Protein AF-A0A2V1NFH9-F1 (afdb_monomer_lite)

Radius of gyration: 31.91 Å; chains: 1; bounding box: 81×96×88 Å

Structure (mmCIF, N/CA/C/O backbone):
data_AF-A0A2V1NFH9-F1
#
_entry.id   AF-A0A2V1NFH9-F1
#
loop_
_atom_site.group_PDB
_atom_site.id
_atom_site.type_symbol
_atom_site.label_atom_id
_atom_site.label_alt_id
_atom_site.label_comp_id
_atom_site.label_asym_id
_atom_site.label_entity_id
_atom_site.label_seq_id
_atom_site.pdbx_PDB_ins_code
_atom_site.Cartn_x
_atom_site.Cartn_y
_atom_site.Cartn_z
_atom_site.occupancy
_atom_site.B_iso_or_equiv
_atom_site.auth_seq_id
_atom_site.auth_comp_id
_atom_site.auth_asym_id
_atom_site.auth_atom_id
_atom_site.pdbx_PDB_model_num
ATOM 1 N N . MET A 1 1 ? -25.692 -6.559 -8.512 1.00 63.97 1 MET A N 1
ATOM 2 C CA . MET A 1 1 ? -25.361 -8.010 -8.407 1.00 63.97 1 MET A CA 1
ATOM 3 C C . MET A 1 1 ? -24.075 -8.067 -7.608 1.00 63.97 1 MET A C 1
ATOM 5 O O . MET A 1 1 ? -23.130 -7.433 -8.046 1.00 63.97 1 MET A O 1
ATOM 9 N N . ASN A 1 2 ? -24.026 -8.742 -6.454 1.00 72.62 2 ASN A N 1
ATOM 10 C CA . ASN A 1 2 ? -22.797 -8.751 -5.651 1.00 72.62 2 ASN A CA 1
ATOM 11 C C . ASN A 1 2 ? -21.710 -9.540 -6.386 1.00 72.62 2 ASN A C 1
ATOM 13 O O . ASN A 1 2 ? -21.794 -10.763 -6.493 1.00 72.62 2 ASN A O 1
ATOM 17 N N . THR A 1 3 ? -20.708 -8.837 -6.900 1.00 89.12 3 THR A N 1
ATOM 18 C CA . THR A 1 3 ? -19.494 -9.436 -7.444 1.00 89.12 3 THR A CA 1
ATOM 19 C C . THR A 1 3 ? -18.661 -9.997 -6.293 1.00 89.12 3 THR A C 1
ATOM 21 O O . THR A 1 3 ? -18.442 -9.349 -5.269 1.00 89.12 3 THR A O 1
ATOM 24 N N . THR A 1 4 ? -18.226 -11.248 -6.414 1.00 95.88 4 THR A N 1
ATOM 25 C CA . THR A 1 4 ? -17.249 -11.830 -5.486 1.00 95.88 4 THR A CA 1
ATOM 26 C C . THR A 1 4 ? -15.865 -11.295 -5.844 1.00 95.88 4 THR A C 1
ATOM 28 O O . THR A 1 4 ? -15.541 -11.166 -7.024 1.00 95.88 4 THR A O 1
ATOM 31 N N . CYS A 1 5 ? -15.051 -10.974 -4.839 1.00 97.31 5 CYS A N 1
ATOM 32 C CA . CYS A 1 5 ? -13.657 -10.605 -5.055 1.00 97.31 5 CYS A CA 1
ATOM 33 C C . CYS A 1 5 ? -12.912 -11.745 -5.772 1.00 97.31 5 CYS A C 1
ATOM 35 O O . CYS A 1 5 ? -13.063 -12.912 -5.417 1.00 97.31 5 CYS A O 1
ATOM 37 N N . THR A 1 6 ? -12.092 -11.424 -6.773 1.00 97.31 6 THR A N 1
ATOM 38 C CA . THR A 1 6 ? -11.316 -12.425 -7.527 1.00 97.31 6 THR A CA 1
ATOM 39 C C . THR A 1 6 ? -10.089 -12.926 -6.767 1.00 97.31 6 THR A C 1
ATOM 41 O O . THR A 1 6 ? -9.509 -13.941 -7.141 1.00 97.31 6 THR A O 1
ATOM 44 N N . ILE A 1 7 ? -9.700 -12.231 -5.694 1.00 97.50 7 ILE A N 1
ATOM 45 C CA . ILE A 1 7 ? -8.520 -12.535 -4.871 1.00 97.50 7 ILE A CA 1
ATOM 46 C C . ILE A 1 7 ? -8.887 -13.383 -3.645 1.00 97.50 7 ILE A C 1
ATOM 48 O O . ILE A 1 7 ? -8.103 -14.217 -3.201 1.00 97.50 7 ILE A O 1
ATOM 52 N N . CYS A 1 8 ? -10.068 -13.167 -3.059 1.00 96.31 8 CYS A N 1
ATOM 53 C CA . CYS A 1 8 ? -10.492 -13.830 -1.825 1.00 96.31 8 CYS A CA 1
ATOM 54 C C . CYS A 1 8 ? -12.017 -14.051 -1.810 1.00 96.31 8 CYS A C 1
ATOM 56 O O . CYS A 1 8 ? -12.729 -13.382 -2.550 1.00 96.31 8 CYS A O 1
ATOM 58 N N . PRO A 1 9 ? -12.575 -14.914 -0.939 1.00 95.38 9 PRO A N 1
ATOM 59 C CA . PRO A 1 9 ? -14.008 -15.243 -0.959 1.00 95.38 9 PRO A CA 1
ATOM 60 C C . PRO A 1 9 ? -14.936 -14.124 -0.437 1.00 95.38 9 PRO A C 1
ATOM 62 O O . PRO A 1 9 ? -16.124 -14.354 -0.222 1.00 95.38 9 PRO A O 1
ATOM 65 N N . ARG A 1 10 ? -14.420 -12.914 -0.182 1.00 92.31 10 ARG A N 1
ATOM 66 C CA . ARG A 1 10 ? -15.200 -11.783 0.347 1.00 92.31 10 ARG A CA 1
ATOM 67 C C . ARG A 1 10 ? -16.005 -11.094 -0.765 1.00 92.31 10 ARG A C 1
ATOM 69 O O . ARG A 1 10 ? -15.577 -11.105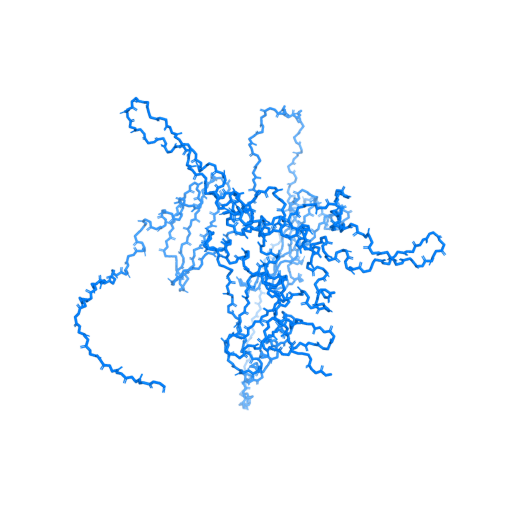 -1.921 1.00 92.31 10 ARG A O 1
ATOM 76 N N . PRO A 1 11 ? -17.132 -10.440 -0.436 1.00 94.69 11 PRO A N 1
ATOM 77 C CA . PRO A 1 11 ? -17.839 -9.607 -1.402 1.00 94.69 11 PRO A CA 1
ATOM 78 C C . PRO A 1 11 ? -16.965 -8.420 -1.836 1.00 94.69 11 PRO A C 1
ATOM 80 O O . PRO A 1 11 ? -16.262 -7.820 -1.016 1.00 94.69 11 PRO A O 1
ATOM 83 N N . ALA A 1 12 ? -17.009 -8.091 -3.124 1.00 95.00 12 ALA A N 1
ATOM 84 C CA . ALA A 1 12 ? -16.451 -6.865 -3.677 1.00 95.00 12 ALA A CA 1
ATOM 85 C C . ALA A 1 12 ? -17.579 -5.833 -3.892 1.00 95.00 12 ALA A C 1
ATOM 87 O O . ALA A 1 12 ? -18.730 -6.223 -4.113 1.00 95.00 12 ALA A O 1
ATOM 88 N N . PRO A 1 13 ? -17.282 -4.524 -3.798 1.00 95.12 13 PRO A N 1
ATOM 89 C CA . PRO A 1 13 ? -18.195 -3.473 -4.240 1.00 95.12 13 PRO A CA 1
ATOM 90 C C . PRO A 1 13 ? -18.650 -3.676 -5.692 1.00 95.12 13 PRO A C 1
ATOM 92 O O . PRO A 1 13 ? -17.931 -4.285 -6.492 1.00 95.12 13 PRO A O 1
ATOM 95 N N . GLU A 1 14 ? -19.818 -3.130 -6.042 1.00 95.25 14 GLU A N 1
ATOM 96 C CA . GLU A 1 14 ? -20.293 -3.143 -7.431 1.00 95.25 14 GLU A CA 1
ATOM 97 C C . GLU A 1 14 ? -19.238 -2.523 -8.365 1.00 95.25 14 GLU A C 1
ATOM 99 O O . GLU A 1 14 ? -18.520 -1.599 -7.983 1.00 95.25 14 GLU A O 1
ATOM 104 N N . ASP A 1 15 ? -19.104 -3.096 -9.563 1.00 94.88 15 ASP A N 1
ATOM 105 C CA . ASP A 1 15 ? -18.126 -2.707 -10.591 1.00 94.88 15 ASP A CA 1
ATOM 106 C C . ASP A 1 15 ? -16.642 -2.848 -10.202 1.00 94.88 15 ASP A C 1
ATOM 108 O O . ASP A 1 15 ? -15.758 -2.347 -10.900 1.00 94.88 15 ASP A O 1
ATOM 112 N N . THR A 1 16 ? -16.337 -3.583 -9.128 1.00 96.81 16 THR A N 1
ATOM 113 C CA . THR A 1 16 ? -14.958 -3.911 -8.741 1.00 96.81 16 THR A CA 1
ATOM 114 C C . THR A 1 16 ? -14.718 -5.419 -8.665 1.00 96.81 16 THR A C 1
ATOM 116 O O . THR A 1 16 ? -15.605 -6.207 -8.334 1.00 96.81 16 THR A O 1
ATOM 119 N N . TYR A 1 17 ? -13.483 -5.818 -8.965 1.00 97.44 17 TYR A N 1
ATOM 120 C CA . TYR A 1 17 ? -12.977 -7.189 -8.905 1.00 97.44 17 TYR A CA 1
ATOM 121 C C . TYR A 1 17 ? -12.202 -7.474 -7.609 1.00 97.44 17 TYR A C 1
ATOM 123 O O . TYR A 1 17 ? -11.929 -8.633 -7.309 1.00 97.44 17 TYR A O 1
ATOM 131 N N . ALA A 1 18 ? -11.863 -6.452 -6.815 1.00 97.12 18 ALA A N 1
ATOM 132 C CA . ALA A 1 18 ? -11.124 -6.595 -5.561 1.00 97.12 18 ALA A CA 1
ATOM 133 C C . ALA A 1 18 ? -11.883 -5.974 -4.381 1.00 97.12 18 ALA A C 1
ATOM 135 O O . ALA A 1 18 ? -12.377 -4.851 -4.463 1.00 97.12 18 ALA A O 1
ATOM 136 N N . CYS A 1 19 ? -11.945 -6.688 -3.254 1.00 95.81 19 CYS A N 1
ATOM 137 C CA . CYS A 1 19 ? -12.535 -6.153 -2.029 1.00 95.81 19 CYS A CA 1
ATOM 138 C C . CYS A 1 19 ? -11.604 -5.115 -1.363 1.00 95.81 19 CYS A C 1
ATOM 140 O O . CYS A 1 19 ? -10.388 -5.144 -1.588 1.00 95.81 19 CYS A O 1
ATOM 142 N N . PRO A 1 20 ? -12.131 -4.237 -0.485 1.00 93.56 20 PRO A N 1
ATOM 143 C CA . PRO A 1 20 ? -11.337 -3.195 0.171 1.00 93.56 20 PRO A CA 1
ATOM 144 C C . PRO A 1 20 ? -10.111 -3.721 0.924 1.00 93.56 20 PRO A C 1
ATOM 146 O O . PRO A 1 20 ? -9.075 -3.067 0.922 1.00 93.56 20 PRO A O 1
ATOM 149 N N . ALA A 1 21 ? -10.205 -4.915 1.515 1.00 93.31 21 ALA A N 1
ATOM 150 C CA . ALA A 1 21 ? -9.095 -5.522 2.240 1.00 93.31 21 ALA A CA 1
ATOM 151 C C . ALA A 1 21 ? -7.934 -5.928 1.318 1.00 93.31 21 ALA A C 1
ATOM 153 O O . ALA A 1 21 ? -6.792 -5.624 1.627 1.00 93.31 21 ALA A O 1
ATOM 154 N N . CYS A 1 22 ? -8.214 -6.545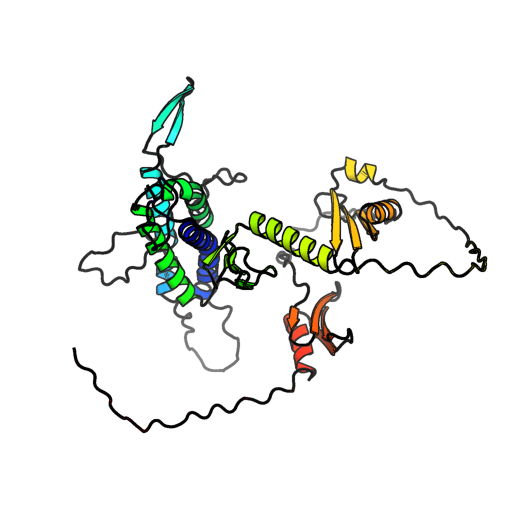 0.164 1.00 96.81 22 CYS A N 1
ATOM 155 C CA . CYS A 1 22 ? -7.163 -6.892 -0.797 1.00 96.81 22 CYS A CA 1
ATOM 156 C C . CYS A 1 22 ? -6.537 -5.641 -1.430 1.00 96.81 22 CYS A C 1
ATOM 158 O O . CYS A 1 22 ? -5.349 -5.629 -1.734 1.00 96.81 22 CYS A O 1
ATOM 160 N N . LEU A 1 23 ? -7.315 -4.569 -1.619 1.00 96.69 23 LEU A N 1
ATOM 161 C CA . LEU A 1 23 ? -6.760 -3.285 -2.054 1.00 96.69 23 LEU A CA 1
ATOM 162 C C . LEU A 1 23 ? -5.865 -2.657 -0.979 1.00 96.69 23 LEU A C 1
ATOM 164 O O . LEU A 1 23 ? -4.857 -2.046 -1.317 1.00 96.69 23 LEU A O 1
ATOM 168 N N . ASP A 1 24 ? -6.217 -2.801 0.297 1.00 95.88 24 ASP A N 1
ATOM 169 C CA . ASP A 1 24 ? -5.384 -2.364 1.419 1.00 95.88 24 ASP A CA 1
ATOM 170 C C . ASP A 1 24 ? -4.088 -3.180 1.537 1.00 95.88 24 ASP A C 1
ATOM 172 O O . ASP A 1 24 ? -3.028 -2.593 1.730 1.00 95.88 24 ASP A O 1
ATOM 176 N N . ASP A 1 25 ? -4.138 -4.500 1.311 1.00 96.25 25 ASP A N 1
ATOM 177 C CA . ASP A 1 25 ? -2.940 -5.347 1.219 1.00 96.25 25 ASP A CA 1
ATOM 178 C C . ASP A 1 25 ? -1.971 -4.818 0.147 1.00 96.25 25 ASP A C 1
ATOM 180 O O . ASP A 1 25 ? -0.795 -4.590 0.434 1.00 96.25 25 ASP A O 1
ATOM 184 N N . ILE A 1 26 ? -2.477 -4.533 -1.062 1.00 97.75 26 ILE A N 1
ATOM 185 C CA . ILE A 1 26 ? -1.669 -3.982 -2.163 1.00 97.75 26 ILE A CA 1
ATOM 186 C C . ILE A 1 26 ? -1.068 -2.621 -1.790 1.00 97.75 26 ILE A C 1
ATOM 188 O O . ILE A 1 26 ? 0.108 -2.383 -2.060 1.00 97.75 26 ILE A O 1
ATOM 192 N N . ARG A 1 27 ? -1.843 -1.727 -1.159 1.00 96.88 27 ARG A N 1
ATOM 193 C CA . ARG A 1 27 ? -1.330 -0.428 -0.682 1.00 96.88 27 ARG A CA 1
ATOM 194 C C . ARG A 1 27 ? -0.217 -0.606 0.341 1.00 96.88 27 ARG A C 1
ATOM 196 O O . ARG A 1 27 ? 0.825 0.032 0.205 1.00 96.88 27 ARG A O 1
ATOM 203 N N . GLY A 1 28 ? -0.421 -1.496 1.311 1.00 96.00 28 GLY A N 1
ATOM 204 C CA . GLY A 1 28 ? 0.574 -1.826 2.325 1.00 96.00 28 GLY A CA 1
ATOM 205 C C . GLY A 1 28 ? 1.879 -2.289 1.695 1.00 96.00 28 GLY A C 1
ATOM 206 O O . GLY A 1 28 ? 2.925 -1.697 1.951 1.00 96.00 28 GLY A O 1
ATOM 207 N N . TRP A 1 29 ? 1.806 -3.256 0.780 1.00 97.75 29 TRP A N 1
ATOM 208 C CA . TRP A 1 29 ? 2.970 -3.755 0.048 1.00 97.75 29 TRP A CA 1
ATOM 209 C C . TRP A 1 29 ? 3.681 -2.665 -0.751 1.00 97.75 29 TRP A C 1
ATOM 211 O O . TRP A 1 29 ? 4.894 -2.520 -0.637 1.00 97.75 29 TRP A O 1
ATOM 221 N N . LEU A 1 30 ? 2.949 -1.852 -1.516 1.00 97.06 30 LEU A N 1
ATOM 222 C CA . LEU A 1 30 ? 3.545 -0.759 -2.288 1.00 97.06 30 LEU A CA 1
ATOM 223 C C . LEU A 1 30 ? 4.232 0.280 -1.389 1.00 97.06 30 LEU A C 1
ATOM 225 O O . LEU A 1 30 ? 5.295 0.778 -1.753 1.00 97.06 30 LEU A O 1
ATOM 229 N N . SER A 1 31 ? 3.665 0.587 -0.219 1.00 95.69 31 SER A N 1
ATOM 230 C CA . SER A 1 31 ? 4.271 1.517 0.744 1.00 95.69 31 SER A CA 1
ATOM 231 C C . SER A 1 31 ? 5.530 0.957 1.419 1.00 95.69 31 SER A C 1
ATOM 233 O O . SER A 1 31 ? 6.436 1.710 1.768 1.00 95.69 31 SER A O 1
ATOM 235 N N . GLU A 1 32 ? 5.611 -0.365 1.565 1.00 95.81 32 GLU A N 1
ATOM 236 C CA . GLU A 1 32 ? 6.716 -1.063 2.219 1.00 95.81 32 GLU A CA 1
ATOM 237 C C . GLU A 1 32 ? 7.936 -1.232 1.300 1.00 95.81 32 GLU A C 1
ATOM 239 O O . GLU A 1 32 ? 9.075 -1.142 1.764 1.00 95.81 32 GLU A O 1
ATOM 244 N N . LEU A 1 33 ? 7.713 -1.446 -0.003 1.00 96.25 33 LEU A N 1
ATOM 245 C CA . LEU A 1 33 ? 8.768 -1.772 -0.969 1.00 96.25 33 LEU A CA 1
ATOM 246 C C . LEU A 1 33 ? 9.959 -0.792 -0.984 1.00 96.25 33 LEU A C 1
ATOM 248 O O . LEU A 1 33 ? 11.090 -1.277 -1.008 1.00 96.25 33 LEU A O 1
ATOM 252 N N . PRO A 1 34 ? 9.783 0.547 -0.960 1.00 95.94 34 PRO A N 1
ATOM 253 C CA . PRO A 1 34 ? 10.919 1.469 -0.946 1.00 95.94 34 PRO A CA 1
ATOM 254 C C . PRO A 1 34 ? 11.842 1.284 0.260 1.00 95.94 34 PRO A C 1
ATOM 256 O O . PRO A 1 34 ? 13.061 1.289 0.109 1.00 95.94 34 PRO A O 1
ATOM 259 N N . ARG A 1 35 ? 11.255 1.077 1.443 1.00 94.94 35 ARG A N 1
ATOM 260 C CA . ARG A 1 35 ? 11.989 0.878 2.696 1.00 94.94 35 ARG A CA 1
ATOM 261 C C . ARG A 1 35 ? 12.733 -0.454 2.691 1.00 94.94 35 ARG A C 1
ATOM 263 O O . ARG A 1 35 ? 13.914 -0.488 3.010 1.00 94.94 35 ARG A O 1
ATOM 270 N N . GLN A 1 36 ? 12.072 -1.523 2.248 1.00 95.56 36 GLN A N 1
ATOM 271 C CA . GLN A 1 36 ? 12.704 -2.837 2.118 1.00 95.56 36 GLN A CA 1
ATOM 272 C C . GLN A 1 36 ? 13.843 -2.838 1.088 1.00 95.56 36 GLN A C 1
ATOM 274 O O . GLN A 1 36 ? 14.875 -3.460 1.306 1.00 95.56 36 GLN A O 1
ATOM 279 N N . ALA A 1 37 ? 13.687 -2.134 -0.038 1.00 95.44 37 ALA A N 1
ATOM 280 C CA . ALA A 1 37 ? 14.747 -2.029 -1.039 1.00 95.44 37 ALA A CA 1
ATOM 281 C C . ALA A 1 37 ? 15.978 -1.280 -0.503 1.00 95.44 37 ALA A C 1
ATOM 283 O O . ALA A 1 37 ? 17.101 -1.662 -0.830 1.00 95.44 37 ALA A O 1
ATOM 284 N N . ALA A 1 38 ? 15.772 -0.249 0.324 1.00 94.06 38 ALA A N 1
ATOM 285 C CA . ALA A 1 38 ? 16.857 0.433 1.025 1.00 94.06 38 ALA A CA 1
ATOM 286 C C . ALA A 1 38 ? 17.547 -0.505 2.027 1.00 94.06 38 ALA A C 1
ATOM 288 O O . ALA A 1 38 ? 18.760 -0.652 1.958 1.00 94.06 38 ALA A O 1
ATOM 289 N N . LEU A 1 39 ? 16.781 -1.227 2.855 1.00 92.62 39 LEU A N 1
ATOM 290 C CA . LEU A 1 39 ? 17.325 -2.210 3.800 1.00 92.62 39 LEU A CA 1
ATOM 291 C C . LEU A 1 39 ? 18.157 -3.288 3.090 1.00 92.62 39 LEU A C 1
ATOM 293 O O . LEU A 1 39 ? 19.283 -3.566 3.488 1.00 92.62 39 LEU A O 1
ATOM 297 N N . LEU A 1 40 ? 17.647 -3.840 1.985 1.00 94.25 40 LEU A N 1
ATOM 298 C CA . LEU A 1 40 ? 18.378 -4.811 1.168 1.00 94.25 40 LEU A CA 1
ATOM 299 C C . LEU A 1 40 ? 19.701 -4.241 0.633 1.00 94.25 40 LEU A C 1
ATOM 301 O O . LEU A 1 40 ? 20.708 -4.946 0.600 1.00 94.25 40 LEU A O 1
ATOM 305 N N . ALA A 1 41 ? 19.711 -2.980 0.197 1.00 92.38 41 ALA A N 1
ATOM 306 C CA . ALA A 1 41 ? 20.923 -2.337 -0.297 1.00 92.38 41 ALA A CA 1
ATOM 307 C C . ALA A 1 41 ? 21.927 -2.074 0.838 1.00 92.38 41 ALA A C 1
ATOM 309 O O . ALA A 1 41 ? 23.109 -2.391 0.699 1.00 92.38 41 ALA A O 1
ATOM 310 N N . ASP A 1 42 ? 21.455 -1.546 1.963 1.00 90.50 42 ASP A N 1
ATOM 311 C CA . ASP A 1 42 ? 22.296 -1.131 3.081 1.00 90.50 42 ASP A CA 1
ATOM 312 C C . ASP A 1 42 ? 22.872 -2.327 3.850 1.00 90.50 42 ASP A C 1
ATOM 314 O O . ASP A 1 42 ? 24.045 -2.311 4.216 1.00 90.50 42 ASP A O 1
ATOM 318 N N . GLU A 1 43 ? 22.088 -3.384 4.066 1.00 87.69 43 GLU A N 1
ATOM 319 C CA . GLU A 1 43 ? 22.503 -4.537 4.873 1.00 87.69 43 GLU A CA 1
ATOM 320 C C . GLU A 1 43 ? 23.284 -5.583 4.065 1.00 87.69 43 GLU A C 1
ATOM 322 O O . GLU A 1 43 ? 24.237 -6.174 4.576 1.00 87.69 43 GLU A O 1
ATOM 327 N N . PHE A 1 44 ? 22.928 -5.800 2.793 1.00 85.69 44 PHE A N 1
ATOM 328 C CA . PHE A 1 44 ? 23.476 -6.916 2.011 1.00 85.69 44 PHE A CA 1
ATOM 329 C C . PHE A 1 44 ? 24.429 -6.497 0.886 1.00 85.69 44 PHE A C 1
ATOM 331 O O . PHE A 1 44 ? 25.202 -7.339 0.423 1.00 85.69 44 PHE A O 1
ATOM 338 N N . LEU A 1 45 ? 24.399 -5.238 0.422 1.00 84.69 45 LEU A N 1
ATOM 339 C CA . LEU A 1 45 ? 25.333 -4.755 -0.609 1.00 84.69 45 LEU A CA 1
ATOM 340 C C . LEU A 1 45 ? 26.483 -3.924 -0.042 1.00 84.69 45 LEU A C 1
ATOM 342 O O . LEU A 1 45 ? 27.551 -3.882 -0.660 1.00 84.69 45 LEU A O 1
ATOM 346 N N . ALA A 1 46 ? 26.302 -3.273 1.109 1.00 78.62 46 ALA A N 1
ATOM 347 C CA . ALA A 1 46 ? 27.403 -2.589 1.766 1.00 78.62 46 ALA A CA 1
ATOM 348 C C . ALA A 1 46 ? 28.398 -3.638 2.297 1.00 78.62 46 ALA A C 1
ATOM 350 O O . ALA A 1 46 ? 28.016 -4.512 3.077 1.00 78.62 46 ALA A O 1
ATOM 351 N N . PRO A 1 47 ? 29.688 -3.584 1.917 1.00 67.25 47 PRO A N 1
ATOM 352 C CA . PRO A 1 47 ? 30.699 -4.410 2.558 1.00 67.25 47 PRO A CA 1
ATOM 353 C C . PRO A 1 47 ? 30.683 -4.077 4.050 1.00 67.25 47 PRO A C 1
ATOM 355 O O . PRO A 1 47 ? 30.999 -2.943 4.414 1.00 67.25 47 PRO A O 1
ATOM 358 N N . GLY A 1 48 ? 30.281 -5.039 4.890 1.00 61.66 48 GLY A N 1
ATOM 359 C CA . GLY A 1 48 ? 30.195 -4.860 6.339 1.00 61.66 48 GLY A CA 1
ATOM 360 C C . GLY A 1 48 ? 31.426 -4.118 6.858 1.00 61.66 48 GLY A C 1
ATOM 361 O O . GLY A 1 48 ? 32.562 -4.502 6.564 1.00 61.66 48 GLY A O 1
ATOM 362 N N . ALA A 1 49 ? 31.177 -2.993 7.526 1.00 51.31 49 ALA A N 1
ATOM 363 C CA . ALA A 1 49 ? 32.173 -1.986 7.850 1.00 51.31 49 ALA A CA 1
ATOM 364 C C . ALA A 1 49 ? 33.437 -2.595 8.471 1.00 51.31 49 ALA A C 1
ATOM 366 O O . ALA A 1 49 ? 33.363 -3.219 9.521 1.00 51.31 49 ALA A O 1
ATOM 367 N N . ALA A 1 50 ? 34.568 -2.336 7.806 1.00 55.00 50 ALA A N 1
ATOM 368 C CA . ALA A 1 50 ? 35.956 -2.568 8.198 1.00 55.00 50 ALA A CA 1
ATOM 369 C C . ALA A 1 50 ? 36.307 -3.982 8.723 1.00 55.00 50 ALA A C 1
ATOM 371 O O . ALA A 1 50 ? 35.693 -4.494 9.656 1.00 55.00 50 ALA A O 1
ATOM 372 N N . PRO A 1 51 ? 37.386 -4.615 8.218 1.00 53.34 51 PRO A N 1
ATOM 373 C CA . PRO A 1 51 ? 37.907 -5.808 8.869 1.00 53.34 51 PRO A CA 1
ATOM 374 C C . PRO A 1 51 ? 38.165 -5.465 10.337 1.00 53.34 51 PRO A C 1
ATOM 376 O O . PRO A 1 51 ? 38.907 -4.523 10.624 1.00 53.34 51 PRO A O 1
ATOM 379 N N . VAL A 1 52 ? 37.543 -6.208 11.258 1.00 52.41 52 VAL A N 1
ATOM 380 C CA . VAL A 1 52 ? 37.871 -6.138 12.682 1.00 52.41 52 VAL A CA 1
ATOM 381 C C . VAL A 1 52 ? 39.391 -6.247 12.761 1.00 52.41 52 VAL A C 1
ATOM 383 O O . VAL A 1 52 ? 39.956 -7.292 12.434 1.00 52.41 52 VAL A O 1
ATOM 386 N N . GLN A 1 53 ? 40.065 -5.150 13.124 1.00 53.00 53 GLN A N 1
ATOM 387 C CA . GLN A 1 53 ? 41.518 -5.067 13.295 1.00 53.00 53 GLN A CA 1
ATOM 388 C C . GLN A 1 53 ? 41.926 -5.839 14.563 1.00 53.00 53 GLN A C 1
ATOM 390 O O . GLN A 1 53 ? 42.542 -5.323 15.489 1.00 53.00 53 GLN A O 1
ATOM 395 N N . GLY A 1 54 ? 41.555 -7.115 14.619 1.00 49.66 54 GLY A N 1
ATOM 396 C CA . GLY A 1 54 ? 41.923 -8.080 15.635 1.00 49.66 54 GLY A CA 1
ATOM 397 C C . GLY A 1 54 ? 43.214 -8.771 15.230 1.00 49.66 54 GLY A C 1
ATOM 398 O O . GLY A 1 54 ? 43.206 -9.845 14.644 1.00 49.66 54 GLY A O 1
ATOM 399 N N . ARG A 1 55 ? 44.324 -8.099 15.527 1.00 48.88 55 ARG A N 1
ATOM 400 C CA . ARG A 1 55 ? 45.703 -8.593 15.646 1.00 48.88 55 ARG A CA 1
ATOM 401 C C . ARG A 1 55 ? 45.839 -10.127 15.736 1.00 48.88 55 ARG A C 1
ATOM 403 O O . ARG A 1 55 ? 45.839 -10.678 16.831 1.00 48.88 55 ARG A O 1
ATOM 410 N N . ILE A 1 56 ? 46.112 -10.800 14.619 1.00 44.59 56 ILE A N 1
ATOM 411 C CA . ILE A 1 56 ? 46.814 -12.090 14.633 1.00 44.59 56 ILE A CA 1
ATOM 412 C C . ILE A 1 56 ? 47.918 -12.016 13.586 1.00 44.59 56 ILE A C 1
ATOM 414 O O . ILE A 1 56 ? 47.668 -11.940 12.386 1.00 44.59 56 ILE A O 1
ATOM 418 N N . GLY A 1 57 ? 49.161 -11.981 14.068 1.00 51.88 57 GLY A N 1
ATOM 419 C CA . GLY A 1 57 ? 50.344 -12.092 13.228 1.00 51.88 57 GLY A CA 1
ATOM 420 C C . GLY A 1 57 ? 50.275 -13.382 12.416 1.00 51.88 57 GLY A C 1
ATOM 421 O O . GLY A 1 57 ? 50.314 -14.474 12.969 1.00 51.88 57 GLY A O 1
ATOM 422 N N . GLY A 1 58 ? 50.144 -13.248 11.104 1.00 46.91 58 GLY A N 1
ATOM 423 C CA . GLY A 1 58 ? 50.086 -14.374 10.184 1.00 46.91 58 GLY A CA 1
ATOM 424 C C . GLY A 1 58 ? 50.050 -13.849 8.762 1.00 46.91 58 GLY A C 1
ATOM 425 O O . GLY A 1 58 ? 49.020 -13.402 8.275 1.00 46.91 58 GLY A O 1
ATOM 426 N N . THR A 1 59 ? 51.208 -13.842 8.120 1.00 54.31 59 THR A N 1
ATOM 427 C CA . THR A 1 59 ? 51.453 -13.362 6.760 1.00 54.31 59 THR A CA 1
ATOM 428 C C . THR A 1 59 ? 50.426 -13.885 5.742 1.00 54.31 59 THR A C 1
ATOM 430 O O . THR A 1 59 ? 50.386 -15.081 5.463 1.00 54.31 59 THR A O 1
ATOM 433 N N . GLY A 1 60 ? 49.650 -12.972 5.147 1.00 52.91 60 GLY A N 1
ATOM 434 C CA . GLY A 1 60 ? 49.125 -13.094 3.782 1.00 52.91 60 GLY A CA 1
ATOM 435 C C . GLY A 1 60 ? 47.964 -14.061 3.544 1.00 52.91 60 GLY A C 1
ATOM 436 O O . GLY A 1 60 ? 48.097 -14.976 2.736 1.00 52.91 60 GLY A O 1
ATOM 437 N N . ARG A 1 61 ? 46.793 -13.824 4.148 1.00 52.06 61 ARG A N 1
ATOM 438 C CA . ARG A 1 61 ? 45.540 -14.408 3.640 1.00 52.06 61 ARG A CA 1
ATOM 439 C C . ARG A 1 61 ? 44.634 -13.307 3.115 1.00 52.06 61 ARG A C 1
ATOM 441 O O . ARG A 1 61 ? 44.244 -12.414 3.856 1.00 52.06 61 ARG A O 1
ATOM 448 N N . ALA A 1 62 ? 44.372 -13.369 1.811 1.00 52.00 62 ALA A N 1
ATOM 449 C CA . ALA A 1 62 ? 43.464 -12.486 1.104 1.00 52.00 62 ALA A CA 1
ATOM 450 C C . ALA A 1 62 ? 42.117 -12.444 1.836 1.00 52.00 62 ALA A C 1
ATOM 452 O O . ALA A 1 62 ? 41.443 -13.466 1.970 1.00 52.00 62 ALA A O 1
ATOM 453 N N . HIS A 1 63 ? 41.745 -11.263 2.320 1.00 55.69 63 HIS A N 1
ATOM 454 C CA . HIS A 1 63 ? 40.394 -10.993 2.781 1.00 55.69 63 HIS A CA 1
ATOM 455 C C . HIS A 1 63 ? 39.508 -10.948 1.538 1.00 55.69 63 HIS A C 1
ATOM 457 O O . HIS A 1 63 ? 39.353 -9.898 0.920 1.00 55.69 63 HIS A O 1
ATOM 463 N N . SER A 1 64 ? 39.002 -12.107 1.109 1.00 58.69 64 SER A N 1
ATOM 464 C CA . SER A 1 64 ? 37.931 -12.117 0.118 1.00 58.69 64 SER A CA 1
ATOM 465 C C . SER A 1 64 ? 36.766 -11.330 0.720 1.00 58.69 64 SER A C 1
ATOM 467 O O . SER A 1 64 ? 36.418 -11.606 1.874 1.00 58.69 64 SER A O 1
ATOM 469 N N . PRO A 1 65 ? 36.189 -10.349 0.003 1.00 64.94 65 PRO A N 1
ATOM 470 C CA . PRO A 1 65 ? 34.973 -9.691 0.458 1.00 64.94 65 PRO A CA 1
ATOM 471 C C . PRO A 1 65 ? 33.925 -10.759 0.775 1.00 64.94 65 PRO A C 1
ATOM 473 O O . PRO A 1 65 ? 33.905 -11.818 0.134 1.00 64.94 65 PRO A O 1
ATOM 476 N N . VAL A 1 66 ? 33.102 -10.494 1.792 1.00 65.88 66 VAL A N 1
ATOM 477 C CA . VAL A 1 66 ? 31.972 -11.365 2.128 1.00 65.88 66 VAL A CA 1
ATOM 478 C C . VAL A 1 66 ? 31.177 -11.577 0.837 1.00 65.88 66 VAL A C 1
ATOM 480 O O . VAL A 1 66 ? 30.857 -10.587 0.172 1.00 65.88 66 VAL A O 1
ATOM 483 N N . PRO A 1 67 ? 30.941 -12.831 0.416 1.00 75.25 67 PRO A N 1
ATOM 484 C CA . PRO A 1 67 ? 30.183 -13.084 -0.796 1.00 75.25 67 PRO A CA 1
ATOM 485 C C . PRO A 1 67 ? 28.801 -12.451 -0.638 1.00 75.25 67 PRO A C 1
ATOM 487 O O . PRO A 1 67 ? 28.088 -12.746 0.319 1.00 75.25 67 PRO A O 1
ATOM 490 N N . VAL A 1 68 ? 28.458 -11.555 -1.561 1.00 83.69 68 VAL A N 1
ATOM 491 C CA . VAL A 1 68 ? 27.137 -10.926 -1.605 1.00 83.69 68 VAL A CA 1
ATOM 492 C C . VAL A 1 68 ? 26.099 -12.009 -1.889 1.00 83.69 68 VAL A C 1
ATOM 494 O O . VAL A 1 68 ? 26.325 -12.877 -2.738 1.00 83.69 68 VAL A O 1
ATOM 497 N N . ASP A 1 69 ? 24.958 -11.957 -1.200 1.00 87.88 69 ASP A N 1
ATOM 498 C CA . ASP A 1 69 ? 23.847 -12.858 -1.493 1.00 87.88 69 ASP A CA 1
ATOM 499 C C . ASP A 1 69 ? 23.312 -12.572 -2.905 1.00 87.88 69 ASP A C 1
ATOM 501 O O . ASP A 1 69 ? 22.750 -11.508 -3.188 1.00 87.88 69 ASP A O 1
ATOM 505 N N . LEU A 1 70 ? 23.495 -13.535 -3.812 1.00 89.62 70 LEU A N 1
ATOM 506 C CA . LEU A 1 70 ? 23.070 -13.413 -5.206 1.00 89.62 70 LEU A CA 1
ATOM 507 C C . LEU A 1 70 ? 21.560 -13.171 -5.329 1.00 89.62 70 LEU A C 1
ATOM 509 O O . LEU A 1 70 ? 21.135 -12.498 -6.265 1.00 89.62 70 LEU A O 1
ATOM 513 N N . ARG A 1 71 ? 20.750 -13.651 -4.376 1.00 91.00 71 ARG A N 1
ATOM 514 C CA . ARG A 1 71 ? 19.296 -13.422 -4.361 1.00 91.00 71 ARG A CA 1
ATOM 515 C C . ARG A 1 71 ? 18.976 -11.939 -4.189 1.00 91.00 71 ARG A C 1
ATOM 517 O O . ARG A 1 71 ? 18.081 -11.423 -4.856 1.00 91.00 71 ARG A O 1
ATOM 524 N N . VAL A 1 72 ? 19.744 -11.237 -3.354 1.00 92.62 72 VAL A N 1
ATOM 525 C CA . VAL A 1 72 ? 19.588 -9.792 -3.142 1.00 92.62 72 VAL A CA 1
ATOM 526 C C . VAL A 1 72 ? 20.038 -9.010 -4.372 1.00 92.62 72 VAL A C 1
ATOM 528 O O . VAL A 1 72 ? 19.341 -8.091 -4.806 1.00 92.62 72 VAL A O 1
ATOM 531 N N . LEU A 1 73 ? 21.147 -9.416 -5.000 1.00 91.12 73 LEU A N 1
ATOM 532 C CA . LEU A 1 73 ? 21.594 -8.807 -6.255 1.00 91.12 73 LEU A CA 1
ATOM 533 C C . LEU A 1 73 ? 20.552 -8.946 -7.367 1.00 91.12 73 LEU A C 1
ATOM 535 O O . LEU A 1 73 ? 20.323 -7.979 -8.085 1.00 91.12 73 LEU A O 1
ATOM 539 N N . VAL A 1 74 ? 19.892 -10.101 -7.493 1.00 91.69 74 VAL A N 1
ATOM 540 C CA . VAL A 1 74 ? 18.813 -10.298 -8.475 1.00 91.69 74 VAL A CA 1
ATOM 541 C C . VAL A 1 74 ? 17.620 -9.382 -8.176 1.00 91.69 74 VAL A C 1
ATOM 543 O O . VAL A 1 74 ? 17.098 -8.749 -9.092 1.00 91.69 74 VAL A O 1
ATOM 546 N N . LEU A 1 75 ? 17.217 -9.240 -6.909 1.00 93.88 75 LEU A N 1
ATOM 547 C CA . LEU A 1 75 ? 16.103 -8.363 -6.519 1.00 93.88 75 LEU A CA 1
ATOM 548 C C . LEU A 1 75 ? 16.379 -6.874 -6.779 1.00 93.88 75 LEU A C 1
ATOM 550 O O . LEU A 1 75 ? 15.461 -6.140 -7.157 1.00 93.88 75 LEU A O 1
ATOM 554 N N . LEU A 1 76 ? 17.625 -6.433 -6.591 1.00 94.00 76 LEU A N 1
ATOM 555 C CA . LEU A 1 76 ? 18.047 -5.039 -6.764 1.00 94.00 76 LEU A CA 1
ATOM 556 C C . LEU A 1 76 ? 18.605 -4.729 -8.161 1.00 94.00 76 LEU A C 1
ATOM 558 O O . LEU A 1 76 ? 18.875 -3.566 -8.471 1.00 94.00 76 LEU A O 1
ATOM 562 N N . ALA A 1 77 ? 18.771 -5.740 -9.017 1.00 89.31 77 ALA A N 1
ATOM 563 C CA . ALA A 1 77 ? 19.314 -5.565 -10.355 1.00 89.31 77 ALA A CA 1
ATOM 564 C C . ALA A 1 77 ? 18.464 -4.585 -11.188 1.0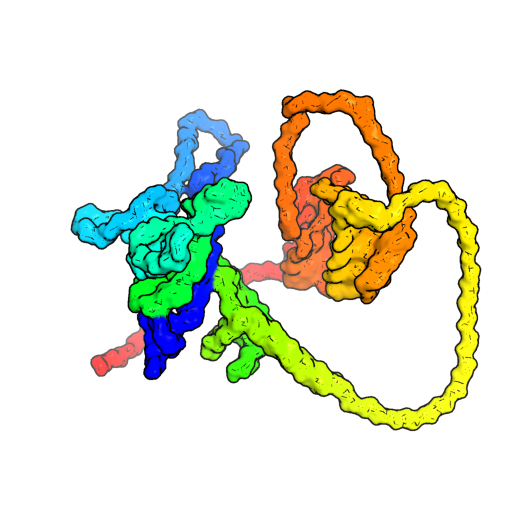0 89.31 77 ALA A C 1
ATOM 566 O O . ALA A 1 77 ? 17.234 -4.565 -11.085 1.00 89.31 77 ALA A O 1
ATOM 567 N N . PRO A 1 78 ? 19.081 -3.826 -12.114 1.00 83.19 78 PRO A N 1
ATOM 568 C CA . PRO A 1 78 ? 18.366 -2.947 -13.043 1.00 83.19 78 PRO A CA 1
ATOM 569 C C . PRO A 1 78 ? 17.605 -3.716 -14.144 1.00 83.19 78 PRO A C 1
ATOM 571 O O . PRO A 1 78 ? 17.319 -3.146 -15.194 1.00 83.19 78 PRO A O 1
ATOM 574 N N . GLY A 1 79 ? 17.334 -5.011 -13.945 1.00 74.94 79 GLY A N 1
ATOM 575 C CA . GLY A 1 79 ? 16.827 -5.923 -14.965 1.00 74.94 79 GLY A CA 1
ATOM 576 C C . GLY A 1 79 ? 15.445 -5.554 -15.503 1.00 74.94 79 GLY A C 1
ATOM 577 O O . GLY A 1 79 ? 14.724 -4.723 -14.954 1.00 74.94 79 GLY A O 1
ATOM 578 N N . HIS A 1 80 ? 15.073 -6.207 -16.599 1.00 69.69 80 HIS A N 1
ATOM 579 C CA . HIS A 1 80 ? 13.738 -6.120 -17.178 1.00 69.69 80 HIS A CA 1
ATOM 580 C C . HIS A 1 80 ? 12.864 -7.253 -16.639 1.00 69.69 80 HIS A C 1
ATOM 582 O O . HIS A 1 80 ? 13.362 -8.338 -16.348 1.00 69.69 80 HIS A O 1
ATOM 588 N N . ALA A 1 81 ? 11.554 -7.022 -16.550 1.00 65.25 81 ALA A N 1
ATOM 589 C CA . ALA A 1 81 ? 10.590 -8.095 -16.352 1.00 65.25 81 ALA A CA 1
ATOM 590 C C . ALA A 1 81 ? 10.510 -8.897 -17.661 1.00 65.25 81 ALA A C 1
ATOM 592 O O . ALA A 1 81 ? 9.666 -8.634 -18.516 1.00 65.25 81 ALA A O 1
ATOM 593 N N . VAL A 1 82 ? 11.468 -9.797 -17.879 1.00 59.16 82 VAL A N 1
ATOM 594 C CA . VAL A 1 82 ? 11.421 -10.722 -19.011 1.00 59.16 82 VAL A CA 1
ATOM 595 C C . VAL A 1 82 ? 10.364 -11.781 -18.685 1.00 59.16 82 VAL A C 1
ATOM 597 O O . VAL A 1 82 ? 10.321 -12.251 -17.546 1.00 59.16 82 VAL A O 1
ATOM 600 N N . PRO A 1 83 ? 9.477 -12.138 -19.631 1.00 53.88 83 PRO A N 1
ATOM 601 C CA . PRO A 1 83 ? 8.511 -13.201 -19.413 1.00 53.88 83 PRO A CA 1
ATOM 602 C C . PRO A 1 83 ? 9.228 -14.498 -19.038 1.00 53.88 83 PRO A C 1
ATOM 604 O O . PRO A 1 83 ? 10.036 -15.016 -19.805 1.00 53.88 83 PRO A O 1
ATOM 607 N N . VAL A 1 84 ? 8.907 -15.008 -17.854 1.00 53.06 84 VAL A N 1
ATOM 608 C CA . VAL A 1 84 ? 9.341 -16.317 -17.372 1.00 53.06 84 VAL A CA 1
ATOM 609 C C . VAL A 1 84 ? 8.814 -17.394 -18.325 1.00 53.06 84 VAL A C 1
ATOM 611 O O . VAL A 1 84 ? 7.614 -17.421 -18.602 1.00 53.06 84 VAL A O 1
ATOM 614 N N . GLY A 1 85 ? 9.684 -18.287 -18.809 1.00 52.28 85 GLY A N 1
ATOM 615 C CA . GLY A 1 85 ? 9.247 -19.474 -19.556 1.00 52.28 85 GLY A CA 1
ATOM 616 C C . GLY A 1 85 ? 10.053 -19.853 -20.795 1.00 52.28 85 GLY A C 1
ATOM 617 O O . GLY A 1 85 ? 9.575 -20.684 -21.570 1.00 52.28 85 GLY A O 1
ATOM 618 N N . ALA A 1 86 ? 11.251 -19.300 -21.014 1.00 58.94 86 ALA A N 1
ATOM 619 C CA . ALA A 1 86 ? 12.163 -19.960 -21.941 1.00 58.94 86 ALA A CA 1
ATOM 620 C C . ALA A 1 86 ? 12.551 -21.323 -21.325 1.00 58.94 86 ALA A C 1
ATOM 622 O O . ALA A 1 86 ? 12.963 -21.365 -20.170 1.00 58.94 86 ALA A O 1
ATOM 623 N N . PRO A 1 87 ? 12.388 -22.446 -22.046 1.00 63.56 87 PRO A N 1
ATOM 624 C CA . PRO A 1 87 ? 12.628 -23.789 -21.505 1.00 63.56 87 PRO A CA 1
ATOM 625 C C . PRO A 1 87 ? 14.092 -24.048 -21.110 1.00 63.56 87 PRO A C 1
ATOM 627 O O . PRO A 1 87 ? 14.384 -25.072 -20.503 1.00 63.56 87 PRO A O 1
ATOM 630 N N . GLU A 1 88 ? 14.999 -23.135 -21.459 1.00 67.62 88 GLU A N 1
ATOM 631 C CA . GLU A 1 88 ? 16.421 -23.154 -21.100 1.00 67.62 88 GLU A CA 1
ATOM 632 C C . GLU A 1 88 ? 16.744 -22.244 -19.898 1.00 67.62 88 GLU A C 1
ATOM 634 O O . GLU A 1 88 ? 17.902 -22.142 -19.498 1.00 67.62 88 GLU A O 1
ATOM 639 N N . ASP A 1 89 ? 15.743 -21.555 -19.343 1.00 63.44 89 ASP A N 1
ATOM 640 C CA . ASP A 1 89 ? 15.917 -20.577 -18.276 1.00 63.44 89 ASP A CA 1
ATOM 641 C C . ASP A 1 89 ? 15.771 -21.249 -16.903 1.00 63.44 89 ASP A C 1
ATOM 643 O O . ASP A 1 89 ? 14.702 -21.252 -16.296 1.00 63.44 89 ASP A O 1
ATOM 647 N N . ASP A 1 90 ? 16.876 -21.822 -16.416 1.00 60.34 90 ASP A N 1
ATOM 648 C CA . ASP A 1 90 ? 17.025 -22.314 -15.033 1.00 60.34 90 ASP A CA 1
ATOM 649 C C . ASP A 1 90 ? 17.032 -21.167 -13.998 1.00 60.34 90 ASP A C 1
ATOM 651 O O . ASP A 1 90 ? 17.237 -21.387 -12.799 1.00 60.34 90 ASP A O 1
ATOM 655 N N . THR A 1 91 ? 16.848 -19.920 -14.438 1.00 60.81 91 THR A N 1
ATOM 656 C CA . THR A 1 91 ? 16.837 -18.763 -13.554 1.00 60.81 91 THR A CA 1
ATOM 657 C C . THR A 1 91 ? 15.570 -18.790 -12.702 1.00 60.81 91 THR A C 1
ATOM 659 O O . THR A 1 91 ? 14.444 -18.822 -13.210 1.00 60.81 91 THR A O 1
ATOM 662 N N . ASP A 1 92 ? 15.771 -18.771 -11.380 1.00 68.38 92 ASP A N 1
ATOM 663 C CA . ASP A 1 92 ? 14.728 -18.519 -10.386 1.00 68.38 92 ASP A CA 1
ATOM 664 C C . ASP A 1 92 ? 13.801 -17.410 -10.903 1.00 68.38 92 ASP A C 1
ATOM 666 O O . ASP A 1 92 ? 14.280 -16.391 -11.405 1.00 68.38 92 ASP A O 1
ATOM 670 N N . HIS A 1 93 ? 12.484 -17.619 -10.822 1.00 72.94 93 HIS A N 1
ATOM 671 C CA . HIS A 1 93 ? 11.429 -16.779 -11.414 1.00 72.94 93 HIS A CA 1
ATOM 672 C C . HIS A 1 93 ? 11.303 -15.396 -10.738 1.00 72.94 93 HIS A C 1
ATOM 674 O O . HIS A 1 93 ? 10.223 -14.816 -10.612 1.00 72.94 93 HIS A O 1
ATOM 680 N N . THR A 1 94 ? 12.417 -14.880 -10.235 1.00 82.25 94 THR A N 1
ATOM 681 C CA . THR A 1 94 ? 12.574 -13.660 -9.477 1.00 82.25 94 THR A CA 1
ATOM 682 C C . THR A 1 94 ? 12.681 -12.472 -10.408 1.00 82.25 94 THR A C 1
ATOM 684 O O . THR A 1 94 ? 13.712 -12.204 -11.018 1.00 82.25 94 THR A O 1
ATOM 687 N N . VAL A 1 95 ? 11.589 -11.716 -10.470 1.00 89.75 95 VAL A N 1
ATOM 688 C CA . VAL A 1 95 ? 11.561 -10.408 -11.117 1.00 89.75 95 VAL A CA 1
ATOM 689 C C . VAL A 1 95 ? 12.193 -9.377 -10.169 1.00 89.75 95 VAL A C 1
ATOM 691 O O . VAL A 1 95 ? 11.787 -9.313 -9.004 1.00 89.75 95 VAL A O 1
ATOM 694 N N . PRO A 1 96 ? 13.149 -8.547 -10.628 1.00 93.81 96 PRO A N 1
ATOM 695 C CA . PRO A 1 96 ? 13.695 -7.464 -9.813 1.00 93.81 96 PRO A CA 1
ATOM 696 C C . PRO A 1 96 ? 12.599 -6.507 -9.329 1.00 93.81 96 PRO A C 1
ATOM 698 O O . PRO A 1 96 ? 11.658 -6.210 -10.072 1.00 93.81 96 PRO A O 1
ATOM 701 N N . ILE A 1 97 ? 12.744 -5.955 -8.118 1.00 95.19 97 ILE A N 1
ATOM 702 C CA . ILE A 1 97 ? 11.725 -5.110 -7.466 1.00 95.19 97 ILE A CA 1
ATOM 703 C C . ILE A 1 97 ? 11.300 -3.967 -8.393 1.00 95.19 97 ILE A C 1
ATOM 705 O O . ILE A 1 97 ? 10.119 -3.772 -8.689 1.00 95.19 97 ILE A O 1
ATOM 709 N N . ARG A 1 98 ? 12.288 -3.226 -8.910 1.00 94.12 98 ARG A N 1
ATOM 710 C CA . ARG A 1 98 ? 12.044 -2.090 -9.802 1.00 94.12 98 ARG A CA 1
ATOM 711 C C . ARG A 1 98 ? 11.405 -2.527 -11.116 1.00 94.12 98 ARG A C 1
ATOM 713 O O . ARG A 1 98 ? 10.545 -1.814 -11.626 1.00 94.12 98 ARG A O 1
ATOM 720 N N . ALA A 1 99 ? 11.796 -3.679 -11.653 1.00 92.44 99 ALA A N 1
ATOM 721 C CA . ALA A 1 99 ? 11.265 -4.196 -12.908 1.00 92.44 99 ALA A CA 1
ATOM 722 C C . ALA A 1 99 ? 9.780 -4.558 -12.780 1.00 92.44 99 ALA A C 1
ATOM 724 O O . ALA A 1 99 ? 8.988 -4.203 -13.649 1.00 92.44 99 ALA A O 1
ATOM 725 N N . LEU A 1 100 ? 9.394 -5.188 -11.664 1.00 94.88 100 LEU A N 1
ATOM 726 C CA . LEU A 1 100 ? 8.004 -5.541 -11.388 1.00 94.88 100 LEU A CA 1
ATOM 727 C C . LEU A 1 100 ? 7.131 -4.287 -11.266 1.00 94.88 100 LEU A C 1
ATOM 729 O O . LEU A 1 100 ? 6.118 -4.162 -11.953 1.00 94.88 100 LEU A O 1
ATOM 733 N N . VAL A 1 101 ? 7.539 -3.338 -10.417 1.00 95.50 101 VAL A N 1
ATOM 734 C CA . VAL A 1 101 ? 6.754 -2.122 -10.157 1.00 95.50 101 VAL A CA 1
ATOM 735 C C . VAL A 1 101 ? 6.669 -1.247 -11.413 1.00 95.50 101 VAL A C 1
ATOM 737 O O . VAL A 1 101 ? 5.587 -0.789 -11.772 1.00 95.50 101 VAL A O 1
ATOM 740 N N . THR A 1 102 ? 7.769 -1.053 -12.146 1.00 92.38 102 THR A N 1
ATOM 741 C CA . THR A 1 102 ? 7.724 -0.286 -13.406 1.00 92.38 102 THR A CA 1
ATOM 742 C C . THR A 1 102 ? 6.893 -0.994 -14.477 1.00 92.38 102 THR A C 1
ATOM 744 O O . THR A 1 102 ? 6.110 -0.334 -15.158 1.00 92.38 102 THR A O 1
ATOM 747 N N . GLY A 1 103 ? 6.984 -2.324 -14.592 1.00 92.75 103 GLY A N 1
ATOM 748 C CA . GLY A 1 103 ? 6.166 -3.123 -15.507 1.00 92.75 103 GLY A CA 1
ATOM 749 C C . GLY A 1 103 ? 4.668 -2.943 -15.263 1.00 92.75 103 GLY A C 1
ATOM 750 O O . GLY A 1 103 ? 3.926 -2.637 -16.197 1.00 92.75 103 GLY A O 1
ATOM 751 N N . TRP A 1 104 ? 4.226 -3.030 -14.005 1.00 95.44 104 TRP A N 1
ATOM 752 C CA . TRP A 1 104 ? 2.830 -2.776 -13.641 1.00 95.44 104 TRP A CA 1
ATOM 753 C C . TRP A 1 104 ? 2.401 -1.331 -13.890 1.00 95.44 104 TRP A C 1
ATOM 755 O O . TRP A 1 104 ? 1.304 -1.108 -14.400 1.00 95.44 104 TRP A O 1
ATOM 765 N N . ALA A 1 105 ? 3.258 -0.348 -13.608 1.00 93.44 105 ALA A N 1
ATOM 766 C CA . ALA A 1 105 ? 2.950 1.050 -13.903 1.00 93.44 105 ALA A CA 1
ATOM 767 C C . ALA A 1 105 ? 2.764 1.299 -15.413 1.00 93.44 105 ALA A C 1
ATOM 769 O O . ALA A 1 105 ? 1.812 1.963 -15.829 1.00 93.44 105 ALA A O 1
ATOM 770 N N . HIS A 1 106 ? 3.626 0.715 -16.250 1.00 91.06 106 HIS A N 1
ATOM 771 C CA . HIS A 1 106 ? 3.475 0.749 -17.706 1.00 91.06 106 HIS A CA 1
ATOM 772 C C . HIS A 1 106 ? 2.206 0.042 -18.173 1.00 91.06 106 HIS A C 1
ATOM 774 O O . HIS A 1 106 ? 1.490 0.579 -19.019 1.00 91.06 106 HIS A O 1
ATOM 780 N N . TYR A 1 107 ? 1.894 -1.119 -17.598 1.00 92.62 107 TYR A N 1
ATOM 781 C CA . TYR A 1 107 ? 0.671 -1.842 -17.917 1.00 92.62 107 TYR A CA 1
ATOM 782 C C . TYR A 1 107 ? -0.574 -1.004 -17.596 1.00 92.62 107 TYR A C 1
ATOM 784 O O . TYR A 1 107 ? -1.408 -0.794 -18.475 1.00 92.62 107 TYR A O 1
ATOM 792 N N . PHE A 1 108 ? -0.647 -0.422 -16.396 1.00 92.56 108 PHE A N 1
ATOM 793 C CA . PHE A 1 108 ? -1.738 0.467 -15.988 1.00 92.56 108 PHE A CA 1
ATOM 794 C C . PHE A 1 108 ? -1.911 1.627 -16.964 1.00 92.56 108 PHE A C 1
ATOM 796 O O . PHE A 1 108 ? -3.026 1.890 -17.407 1.00 92.56 108 PHE A O 1
ATOM 803 N N . ALA A 1 109 ? -0.823 2.311 -17.318 1.00 89.81 109 ALA A N 1
ATOM 804 C CA . ALA A 1 109 ? -0.895 3.453 -18.220 1.00 89.81 109 ALA A CA 1
ATOM 805 C C . ALA A 1 109 ? -1.290 3.065 -19.649 1.00 89.81 109 ALA A C 1
ATOM 807 O O . ALA A 1 109 ? -1.995 3.830 -20.297 1.00 89.81 109 ALA A O 1
ATOM 808 N N . SER A 1 110 ? -0.930 1.861 -20.106 1.00 89.50 110 SER A N 1
ATOM 809 C CA . SER A 1 110 ? -1.377 1.346 -21.407 1.00 89.50 110 SER A CA 1
ATOM 810 C C . SER A 1 110 ? -2.882 1.047 -21.452 1.00 89.50 110 SER A C 1
ATOM 812 O O . SER A 1 110 ? -3.505 1.111 -22.513 1.00 89.50 110 SER A O 1
ATOM 814 N N . THR A 1 111 ? -3.487 0.731 -20.302 1.00 91.31 111 THR A N 1
ATOM 815 C CA . THR A 1 111 ? -4.925 0.455 -20.198 1.00 91.31 111 THR A CA 1
ATOM 816 C C . THR A 1 111 ? -5.741 1.696 -19.829 1.00 91.31 111 THR A C 1
ATOM 818 O O . THR A 1 111 ? -6.903 1.808 -20.230 1.00 91.31 111 THR A O 1
ATOM 821 N N . TYR A 1 112 ? -5.148 2.635 -19.088 1.00 89.31 112 TYR A N 1
ATOM 822 C CA . TYR A 1 112 ? -5.829 3.800 -18.534 1.00 89.31 112 TYR A CA 1
ATOM 823 C C . TYR A 1 112 ? -6.081 4.870 -19.609 1.00 89.31 112 TYR A C 1
ATOM 825 O O . TYR A 1 112 ? -5.131 5.409 -20.182 1.00 89.31 112 TYR A O 1
ATOM 833 N N . PRO A 1 113 ? -7.344 5.242 -19.889 1.00 88.38 113 PRO A N 1
ATOM 834 C CA . PRO A 1 113 ? -7.631 6.308 -20.836 1.00 88.38 113 PRO A CA 1
ATOM 835 C C . PRO A 1 113 ? -7.214 7.658 -20.245 1.00 88.38 113 PRO A C 1
ATOM 837 O O . PRO A 1 113 ? -7.770 8.121 -19.250 1.00 88.38 113 PRO A O 1
ATOM 840 N N . THR A 1 114 ? -6.261 8.331 -20.885 1.00 84.75 114 THR A N 1
ATOM 841 C CA . THR A 1 114 ? -5.888 9.698 -20.505 1.00 84.75 114 THR A CA 1
ATOM 842 C C . THR A 1 114 ? -6.740 10.700 -21.263 1.00 84.75 114 THR A C 1
ATOM 844 O O . THR A 1 114 ? -6.843 10.639 -22.487 1.00 84.75 114 THR A O 1
ATOM 847 N N . VAL A 1 115 ? -7.358 11.628 -20.531 1.00 88.06 115 VAL A N 1
ATOM 848 C CA . VAL A 1 115 ? -8.136 12.724 -21.112 1.00 88.06 115 VAL A CA 1
ATOM 849 C C . VAL A 1 115 ? -7.321 14.002 -20.998 1.00 88.06 115 VAL A C 1
ATOM 851 O O . VAL A 1 115 ? -7.000 14.438 -19.895 1.00 88.06 115 VAL A O 1
ATOM 854 N N . HIS A 1 116 ? -7.007 14.624 -22.128 1.00 86.31 116 HIS A N 1
ATOM 855 C CA . HIS A 1 116 ? -6.386 15.945 -22.164 1.00 86.31 116 HIS A CA 1
ATOM 856 C C . HIS A 1 116 ? -7.226 16.888 -23.017 1.00 86.31 116 HIS A C 1
ATOM 858 O O . HIS A 1 116 ? -7.935 16.453 -23.919 1.00 86.31 116 HIS A O 1
ATOM 864 N N . ARG A 1 117 ? -7.183 18.189 -22.726 1.00 92.69 117 ARG A N 1
ATOM 865 C CA . ARG A 1 117 ? -7.829 19.199 -23.570 1.00 92.69 117 ARG A CA 1
ATOM 866 C C . ARG A 1 117 ? -6.780 19.899 -24.414 1.00 92.69 117 ARG A C 1
ATOM 868 O O . ARG A 1 117 ? -5.740 20.294 -23.892 1.00 92.69 117 ARG A O 1
ATOM 875 N N . ASP A 1 118 ? -7.043 20.038 -25.707 1.00 92.88 118 ASP A N 1
ATOM 876 C CA . ASP A 1 118 ? -6.187 20.841 -26.575 1.00 92.88 118 ASP A CA 1
ATOM 877 C C . ASP A 1 118 ? -6.356 22.347 -26.300 1.00 92.88 118 ASP A C 1
ATOM 879 O O . ASP A 1 118 ? -7.192 22.780 -25.502 1.00 92.88 118 ASP A O 1
ATOM 883 N N . ARG A 1 119 ? -5.573 23.176 -27.001 1.00 94.88 119 ARG A N 1
ATOM 884 C CA . ARG A 1 119 ? -5.660 24.647 -26.924 1.00 94.88 119 ARG A CA 1
ATOM 885 C C . ARG A 1 119 ? -7.031 25.221 -27.318 1.00 94.88 119 ARG A C 1
ATOM 887 O O . ARG A 1 119 ? -7.268 26.404 -27.099 1.00 94.88 119 ARG A O 1
ATOM 894 N N . HIS A 1 120 ? -7.900 24.419 -27.931 1.00 95.88 120 HIS A N 1
ATOM 895 C CA . HIS A 1 120 ? -9.258 24.787 -28.330 1.00 95.88 120 HIS A CA 1
ATOM 896 C C . HIS A 1 120 ? -10.314 24.275 -27.333 1.00 95.88 120 HIS A C 1
ATOM 898 O O . HIS A 1 120 ? -11.505 24.498 -27.534 1.00 95.88 120 HIS A O 1
ATOM 904 N N . GLY A 1 121 ? -9.897 23.620 -26.244 1.00 94.69 121 GLY A N 1
ATOM 905 C CA . GLY A 1 121 ? -10.782 23.066 -25.222 1.00 94.69 121 GLY A CA 1
ATOM 906 C C . GLY A 1 121 ? -11.395 21.709 -25.581 1.00 94.69 121 GLY A C 1
ATOM 907 O O . GLY A 1 121 ? -12.180 21.186 -24.782 1.00 94.69 121 GLY A O 1
ATOM 908 N N . THR A 1 122 ? -11.035 21.121 -26.728 1.00 95.31 122 THR A N 1
ATOM 909 C CA . THR A 1 122 ? -11.522 19.808 -27.174 1.00 95.31 122 THR A CA 1
ATOM 910 C C . THR A 1 122 ? -10.877 18.719 -26.333 1.00 95.31 122 THR A C 1
ATOM 912 O O . THR A 1 122 ? -9.653 18.675 -26.222 1.00 95.31 122 THR A O 1
ATOM 915 N N . ALA A 1 123 ? -11.689 17.848 -25.729 1.00 93.81 123 ALA A N 1
ATOM 916 C CA . ALA A 1 123 ? -11.192 16.708 -24.970 1.00 93.81 123 ALA A CA 1
ATOM 917 C C . ALA A 1 123 ? -10.755 15.584 -25.922 1.00 93.81 123 ALA A C 1
ATOM 919 O O . ALA A 1 123 ? -11.558 15.071 -26.697 1.00 93.81 123 ALA A O 1
ATOM 920 N N . HIS A 1 124 ? -9.490 15.195 -25.825 1.00 89.12 124 HIS A N 1
ATOM 921 C CA . HIS A 1 124 ? -8.882 14.076 -26.530 1.00 89.12 124 HIS A CA 1
ATOM 922 C C . HIS A 1 124 ? -8.652 12.938 -25.543 1.00 89.12 124 HIS A C 1
ATOM 924 O O . HIS A 1 124 ? -8.099 13.153 -24.462 1.00 89.12 124 HIS A O 1
ATOM 930 N N . VAL A 1 125 ? -9.083 11.734 -25.918 1.00 89.50 125 VAL A N 1
ATOM 931 C CA . VAL A 1 125 ? -8.835 10.511 -25.149 1.00 89.50 125 VAL A CA 1
ATOM 932 C C . VAL A 1 125 ? -7.727 9.730 -25.840 1.00 89.50 125 VAL A C 1
ATOM 934 O O . VAL A 1 125 ? -7.915 9.235 -26.949 1.00 89.50 125 VAL A O 1
ATOM 937 N N . THR A 1 126 ? -6.575 9.619 -25.191 1.00 85.19 126 THR A N 1
ATOM 938 C CA . THR A 1 126 ? -5.405 8.893 -25.700 1.00 85.19 126 THR A CA 1
ATOM 939 C C . THR A 1 126 ? -5.079 7.706 -24.801 1.00 85.19 126 THR A C 1
ATOM 941 O O . THR A 1 126 ? -5.145 7.812 -23.575 1.00 85.19 126 THR A O 1
ATOM 944 N N . ARG A 1 127 ? -4.728 6.565 -25.409 1.00 74.50 127 ARG A N 1
ATOM 945 C CA . ARG A 1 127 ? -4.279 5.352 -24.695 1.00 74.50 127 ARG A CA 1
ATOM 946 C C . ARG A 1 127 ? -2.755 5.236 -24.587 1.00 74.50 127 ARG A C 1
ATOM 948 O O . ARG A 1 127 ? -2.267 4.478 -23.766 1.00 74.50 127 ARG A O 1
ATOM 955 N N . ASP A 1 128 ? -2.012 6.034 -25.351 1.00 60.31 128 ASP A N 1
ATOM 956 C CA . ASP A 1 128 ? -0.547 5.937 -25.438 1.00 60.31 128 ASP A CA 1
ATOM 957 C C . ASP A 1 128 ? 0.179 6.885 -24.475 1.00 60.31 128 ASP A C 1
ATOM 959 O O . ASP A 1 128 ? 1.190 7.502 -24.817 1.00 60.31 128 ASP A O 1
ATOM 963 N N . ALA A 1 129 ? -0.333 7.039 -23.256 1.00 63.00 129 ALA A N 1
ATOM 964 C CA . ALA A 1 129 ? 0.416 7.768 -22.249 1.00 63.00 129 ALA A CA 1
ATOM 965 C C . ALA A 1 129 ? 1.508 6.845 -21.706 1.00 63.00 129 ALA A C 1
ATOM 967 O O . ALA A 1 129 ? 1.222 5.849 -21.045 1.00 63.00 129 ALA A O 1
ATOM 968 N N . GLN A 1 130 ? 2.778 7.181 -21.946 1.00 75.56 130 GLN A N 1
ATOM 969 C CA . GLN A 1 130 ? 3.817 6.666 -21.061 1.00 75.56 130 GLN A CA 1
ATOM 970 C C . GLN A 1 130 ? 3.444 7.060 -19.627 1.00 75.56 130 GLN A C 1
ATOM 972 O O . GLN A 1 130 ? 3.057 8.214 -19.406 1.00 75.56 130 GLN A O 1
ATOM 977 N N . PRO A 1 131 ? 3.527 6.137 -18.654 1.00 74.19 131 PRO A N 1
ATOM 978 C CA . PRO A 1 131 ? 3.249 6.493 -17.281 1.00 74.19 131 PRO A CA 1
ATOM 979 C C . PRO A 1 131 ? 4.265 7.556 -16.861 1.00 74.19 131 PRO A C 1
ATOM 981 O O . PRO A 1 131 ? 5.477 7.345 -16.902 1.00 74.19 131 PRO A O 1
ATOM 984 N N . LEU A 1 132 ? 3.763 8.726 -16.489 1.00 76.44 132 LEU A N 1
ATOM 985 C CA . LEU A 1 132 ? 4.575 9.766 -15.884 1.00 76.44 132 LEU A CA 1
ATOM 986 C C . LEU A 1 132 ? 4.366 9.657 -14.374 1.00 76.44 132 LEU A C 1
ATOM 988 O O . LEU A 1 132 ? 3.279 10.027 -13.910 1.00 76.44 132 LEU A O 1
ATOM 992 N N . PRO A 1 133 ? 5.350 9.138 -13.608 1.00 72.56 133 PRO A N 1
ATOM 993 C CA . PRO A 1 133 ? 5.281 9.208 -12.158 1.00 72.56 133 PRO A CA 1
ATOM 994 C C . PRO A 1 133 ? 5.137 10.680 -11.743 1.00 72.56 133 PRO A C 1
ATOM 996 O O . PRO A 1 133 ? 5.516 11.573 -12.521 1.00 72.56 133 PRO A O 1
ATOM 999 N N . PRO A 1 134 ? 4.559 10.962 -10.559 1.00 67.94 134 PRO A N 1
ATOM 1000 C CA . PRO A 1 134 ? 4.423 12.325 -10.078 1.00 67.94 134 PRO A CA 1
ATOM 1001 C C . PRO A 1 134 ? 5.765 13.038 -10.220 1.00 67.94 134 PRO A C 1
ATOM 1003 O O . PRO A 1 134 ? 6.814 12.509 -9.848 1.00 67.94 134 PRO A O 1
ATOM 1006 N N . ARG A 1 135 ? 5.745 14.223 -10.832 1.00 72.31 135 ARG A N 1
ATOM 1007 C CA . ARG A 1 135 ? 6.943 15.055 -10.847 1.00 72.31 135 ARG A CA 1
ATOM 1008 C C . ARG A 1 135 ? 7.180 15.487 -9.418 1.00 72.31 135 ARG A C 1
ATOM 1010 O O . ARG A 1 135 ? 6.264 16.019 -8.788 1.00 72.31 135 ARG A O 1
ATOM 1017 N N . ASP A 1 136 ? 8.397 15.296 -8.937 1.00 65.12 136 ASP A N 1
ATOM 1018 C CA . ASP A 1 136 ? 8.802 15.969 -7.720 1.00 65.12 136 ASP A CA 1
ATOM 1019 C C . ASP A 1 136 ? 8.612 17.478 -7.948 1.00 65.12 136 ASP A C 1
ATOM 1021 O O . ASP A 1 136 ? 9.108 18.062 -8.915 1.00 65.12 136 ASP A O 1
ATOM 1025 N N . HIS A 1 137 ? 7.805 18.099 -7.094 1.00 59.22 137 HIS A N 1
ATOM 1026 C CA . HIS A 1 137 ? 7.435 19.505 -7.198 1.00 59.22 137 HIS A CA 1
ATOM 1027 C C . HIS A 1 137 ? 8.653 20.420 -7.017 1.00 59.22 137 HIS A C 1
ATOM 1029 O O . HIS A 1 137 ? 8.641 21.542 -7.529 1.00 59.22 137 HIS A O 1
ATOM 1035 N N . ARG A 1 138 ? 9.711 19.937 -6.348 1.00 63.94 138 ARG A N 1
ATOM 1036 C CA . ARG A 1 138 ? 10.967 20.669 -6.156 1.00 63.94 138 ARG A CA 1
ATOM 1037 C C . ARG A 1 138 ? 11.836 20.641 -7.405 1.00 63.94 138 ARG A C 1
ATOM 1039 O O . ARG A 1 138 ? 12.283 21.690 -7.857 1.00 63.94 138 ARG A O 1
ATOM 1046 N N . THR A 1 139 ? 12.056 19.466 -7.990 1.00 66.44 139 THR A N 1
ATOM 1047 C CA . THR A 1 139 ? 12.973 19.315 -9.134 1.00 66.44 139 THR A CA 1
ATOM 1048 C C . THR A 1 139 ? 12.288 19.434 -10.498 1.00 66.44 139 THR A C 1
ATOM 1050 O O . THR A 1 139 ? 12.957 19.676 -11.500 1.00 66.44 139 THR A O 1
ATOM 1053 N N . ARG A 1 140 ? 10.957 19.282 -10.567 1.00 66.19 140 ARG A N 1
ATOM 1054 C CA . ARG A 1 140 ? 10.158 19.096 -11.799 1.00 66.19 140 ARG A CA 1
ATOM 1055 C C . ARG A 1 140 ? 10.612 17.918 -12.671 1.00 66.19 140 ARG A C 1
ATOM 1057 O O . ARG A 1 140 ? 10.121 17.777 -13.795 1.00 66.19 140 ARG A O 1
ATOM 1064 N N . ILE A 1 141 ? 11.507 17.071 -12.171 1.00 53.75 141 ILE A N 1
ATOM 1065 C CA . ILE A 1 141 ? 11.974 15.863 -12.846 1.00 53.75 141 ILE A CA 1
ATOM 1066 C C . ILE A 1 141 ? 11.006 14.733 -12.459 1.00 53.75 141 ILE A C 1
ATOM 1068 O O . ILE A 1 141 ? 10.598 14.660 -11.297 1.00 53.75 141 ILE A O 1
ATOM 1072 N N . PRO A 1 142 ? 10.558 13.889 -13.409 1.00 66.69 142 PRO A N 1
ATOM 1073 C CA . PRO A 1 142 ? 9.765 12.716 -13.065 1.00 66.69 142 PRO A CA 1
ATOM 1074 C C . PRO A 1 142 ? 10.542 11.845 -12.078 1.00 66.69 142 PRO A C 1
ATOM 1076 O O . PRO A 1 142 ? 11.691 11.480 -12.342 1.00 66.69 142 PRO A O 1
ATOM 1079 N N . ASP A 1 143 ? 9.922 11.525 -10.944 1.00 72.62 143 ASP A N 1
ATOM 1080 C CA . ASP A 1 143 ? 10.555 10.668 -9.956 1.00 72.62 143 ASP A CA 1
ATOM 1081 C C . ASP A 1 143 ? 10.524 9.213 -10.443 1.00 72.62 143 ASP A C 1
ATOM 1083 O O . ASP A 1 143 ? 9.555 8.479 -10.260 1.00 72.62 143 ASP A O 1
ATOM 1087 N N . HIS A 1 144 ? 11.596 8.801 -11.119 1.00 83.81 144 HIS A N 1
ATOM 1088 C CA . HIS A 1 144 ? 11.771 7.432 -11.596 1.00 83.81 144 HIS A CA 1
ATOM 1089 C C . HIS A 1 144 ? 12.272 6.471 -10.502 1.00 83.81 144 HIS A C 1
ATOM 1091 O O 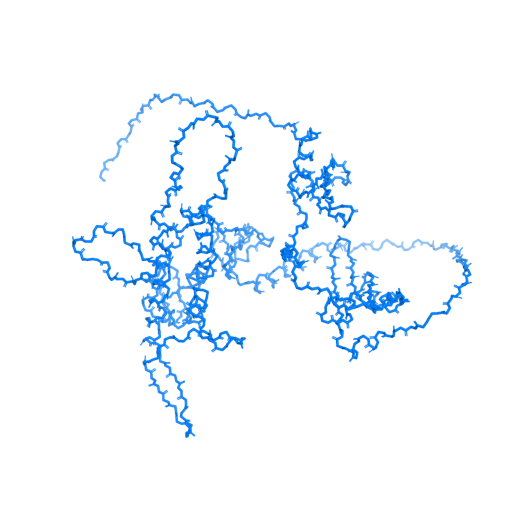. HIS A 1 144 ? 12.708 5.357 -10.834 1.00 83.81 144 HIS A O 1
ATOM 1097 N N . THR A 1 145 ? 12.258 6.883 -9.229 1.00 90.69 145 THR A N 1
ATOM 1098 C CA . THR A 1 145 ? 12.583 6.020 -8.090 1.00 90.69 145 THR A CA 1
ATOM 1099 C C . THR A 1 145 ? 11.482 4.995 -7.833 1.00 90.69 145 THR A C 1
ATOM 1101 O O . THR A 1 145 ? 10.351 5.110 -8.308 1.00 90.69 145 THR A O 1
ATOM 1104 N N . LEU A 1 146 ? 11.818 3.963 -7.057 1.00 92.69 146 LEU A N 1
ATOM 1105 C CA . LEU A 1 146 ? 10.853 2.960 -6.613 1.00 92.69 146 LEU A CA 1
ATOM 1106 C C . LEU A 1 146 ? 9.680 3.595 -5.845 1.00 92.69 146 LEU A C 1
ATOM 1108 O O . LEU A 1 146 ? 8.536 3.208 -6.071 1.00 92.69 146 LEU A O 1
ATOM 1112 N N . THR A 1 147 ? 9.950 4.605 -5.010 1.00 93.25 147 THR A N 1
ATOM 1113 C CA . THR A 1 147 ? 8.933 5.376 -4.278 1.00 93.25 147 THR A CA 1
ATOM 1114 C C . THR A 1 147 ? 7.967 6.076 -5.228 1.00 93.25 147 THR A C 1
ATOM 1116 O O . THR A 1 147 ? 6.752 5.929 -5.079 1.00 93.25 147 THR A O 1
ATOM 1119 N N . GLY A 1 148 ? 8.489 6.783 -6.237 1.00 90.81 148 GLY A N 1
ATOM 1120 C CA . GLY A 1 148 ? 7.675 7.467 -7.242 1.00 90.81 148 GLY A CA 1
ATOM 1121 C C . GLY A 1 148 ? 6.743 6.508 -7.986 1.00 90.81 148 GLY A C 1
ATOM 1122 O O . GLY A 1 148 ? 5.547 6.779 -8.123 1.00 90.81 148 GLY A O 1
ATOM 1123 N N . TRP A 1 149 ? 7.251 5.340 -8.389 1.00 93.94 149 TRP A N 1
ATOM 1124 C CA . TRP A 1 149 ? 6.445 4.315 -9.057 1.00 93.94 149 TRP A CA 1
ATOM 1125 C C . TRP A 1 149 ? 5.405 3.659 -8.142 1.00 93.94 149 TRP A C 1
ATOM 1127 O O . TRP A 1 149 ? 4.254 3.501 -8.548 1.00 93.94 149 TRP A O 1
ATOM 1137 N N . ALA A 1 150 ? 5.765 3.314 -6.906 1.00 95.50 150 ALA A N 1
ATOM 1138 C CA . ALA A 1 150 ? 4.836 2.718 -5.947 1.00 95.50 150 ALA A CA 1
ATOM 1139 C C . ALA A 1 150 ? 3.698 3.684 -5.564 1.00 95.50 150 ALA A C 1
ATOM 1141 O O . ALA A 1 150 ? 2.527 3.290 -5.513 1.00 95.50 150 ALA A O 1
ATOM 1142 N N . SER A 1 151 ? 4.023 4.966 -5.370 1.00 93.94 151 SER A N 1
ATOM 1143 C CA . SER A 1 151 ? 3.046 6.036 -5.133 1.00 93.94 151 SER A CA 1
ATOM 1144 C C . SER A 1 151 ? 2.123 6.242 -6.339 1.00 93.94 151 SER A C 1
ATOM 1146 O O . SER A 1 151 ? 0.901 6.348 -6.185 1.00 93.94 151 SER A O 1
ATOM 1148 N N . TRP A 1 152 ? 2.682 6.215 -7.555 1.00 93.25 152 TRP A N 1
ATOM 1149 C CA . TRP A 1 152 ? 1.895 6.283 -8.782 1.00 93.25 152 TRP A CA 1
ATOM 1150 C C . TRP A 1 152 ? 0.896 5.123 -8.852 1.00 93.25 152 TRP A C 1
ATOM 1152 O O . TRP A 1 152 ? -0.301 5.375 -8.937 1.00 93.25 152 TRP A O 1
ATOM 1162 N N . ILE A 1 153 ? 1.335 3.865 -8.705 1.00 95.56 153 ILE A N 1
ATOM 1163 C CA . ILE A 1 153 ? 0.424 2.703 -8.736 1.00 95.56 153 ILE A CA 1
ATOM 1164 C C . ILE A 1 153 ? -0.665 2.843 -7.673 1.00 95.56 153 ILE A C 1
ATOM 1166 O O . ILE A 1 153 ? -1.840 2.669 -7.986 1.00 95.56 153 ILE A O 1
ATOM 1170 N N . THR A 1 154 ? -0.293 3.225 -6.447 1.00 96.06 154 THR A N 1
ATOM 1171 C CA . THR A 1 154 ? -1.229 3.437 -5.331 1.00 96.06 154 THR A CA 1
ATOM 1172 C C . THR A 1 154 ? -2.345 4.419 -5.693 1.00 96.06 154 THR A C 1
ATOM 1174 O O . THR A 1 154 ? -3.514 4.164 -5.396 1.00 96.06 154 THR A O 1
ATOM 1177 N N 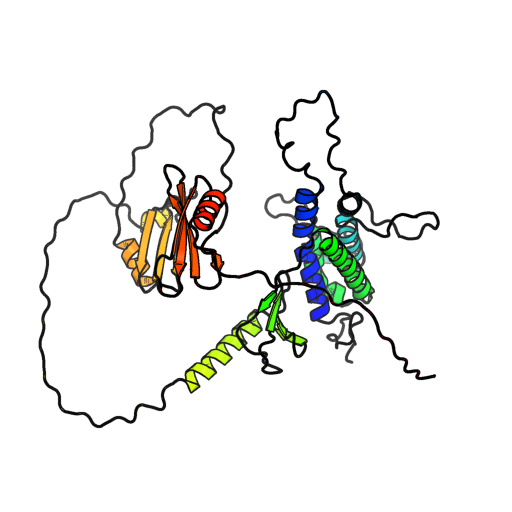. THR A 1 155 ? -2.002 5.504 -6.394 1.00 94.81 155 THR A N 1
ATOM 1178 C CA . THR A 1 155 ? -2.955 6.520 -6.870 1.00 94.81 155 THR A CA 1
ATOM 1179 C C . THR A 1 155 ? -3.962 5.940 -7.869 1.00 94.81 155 THR A C 1
ATOM 1181 O O . THR A 1 155 ? -5.139 6.295 -7.838 1.00 94.81 155 THR A O 1
ATOM 1184 N N . TYR A 1 156 ? -3.528 5.010 -8.726 1.00 95.31 156 TYR A N 1
ATOM 1185 C CA . TYR A 1 156 ? -4.361 4.377 -9.757 1.00 95.31 156 TYR A CA 1
ATOM 1186 C C . TYR A 1 156 ? -5.013 3.055 -9.315 1.00 95.31 156 TYR A C 1
ATOM 1188 O O . TYR A 1 156 ? -5.741 2.441 -10.098 1.00 95.31 156 TYR A O 1
ATOM 1196 N N . LEU A 1 157 ? -4.835 2.615 -8.063 1.00 96.56 157 LEU A N 1
ATOM 1197 C CA . LEU A 1 157 ? -5.482 1.398 -7.559 1.00 96.56 157 LEU A CA 1
ATOM 1198 C C . LEU A 1 157 ? -7.016 1.398 -7.659 1.00 96.56 157 LEU A C 1
ATOM 1200 O O . LEU A 1 157 ? -7.557 0.338 -7.966 1.00 96.56 157 LEU A O 1
ATOM 1204 N N . PRO A 1 158 ? -7.747 2.515 -7.451 1.00 96.31 158 PRO A N 1
ATOM 1205 C CA . PRO A 1 158 ? -9.196 2.524 -7.655 1.00 96.31 158 PRO A CA 1
ATOM 1206 C C . PRO A 1 158 ? -9.601 2.155 -9.086 1.00 96.31 158 PRO A C 1
ATOM 1208 O O . PRO A 1 158 ? -10.588 1.455 -9.280 1.00 96.31 158 PRO A O 1
ATOM 1211 N N . TYR A 1 159 ? -8.815 2.572 -10.083 1.00 95.62 159 TYR A N 1
ATOM 1212 C CA . TYR A 1 159 ? -9.017 2.157 -11.468 1.00 95.62 159 TYR A CA 1
ATOM 1213 C C . TYR A 1 159 ? -8.696 0.671 -11.647 1.00 95.62 159 TYR A C 1
ATOM 1215 O O . TYR A 1 159 ? -9.512 -0.072 -12.184 1.00 95.62 159 TYR A O 1
ATOM 1223 N N . ALA A 1 160 ? -7.548 0.219 -11.136 1.00 96.94 160 ALA A N 1
ATOM 1224 C CA . ALA A 1 160 ? -7.126 -1.178 -11.215 1.00 96.94 160 ALA A CA 1
ATOM 1225 C C . ALA A 1 160 ? -8.142 -2.147 -10.588 1.00 96.94 160 ALA A C 1
ATOM 1227 O O . ALA A 1 160 ? -8.362 -3.239 -11.106 1.00 96.94 160 ALA A O 1
ATOM 1228 N N . ALA A 1 161 ? -8.814 -1.727 -9.512 1.00 97.56 161 ALA A N 1
ATOM 1229 C CA . ALA A 1 161 ? -9.880 -2.485 -8.867 1.00 97.56 161 ALA A CA 1
ATOM 1230 C C . ALA A 1 161 ? -11.051 -2.799 -9.814 1.00 97.56 161 ALA A C 1
ATOM 1232 O O . ALA A 1 161 ? -11.727 -3.801 -9.610 1.00 97.56 161 ALA A O 1
ATOM 1233 N N . GLY A 1 162 ? -11.280 -1.984 -10.848 1.00 97.06 162 GLY A N 1
ATOM 1234 C CA . GLY A 1 162 ? -12.293 -2.202 -11.884 1.00 97.06 162 GLY A CA 1
ATOM 1235 C C . GLY A 1 162 ? -11.880 -3.193 -12.979 1.00 97.06 162 GLY A C 1
ATOM 1236 O O . GLY A 1 162 ? -12.620 -3.371 -13.945 1.00 97.06 162 GLY A O 1
ATOM 1237 N N . HIS A 1 163 ? -10.720 -3.849 -12.858 1.00 97.19 163 HIS A N 1
ATOM 1238 C CA . HIS A 1 163 ? -10.204 -4.769 -13.869 1.00 97.19 163 HIS A CA 1
ATOM 1239 C C . HIS A 1 163 ? -9.905 -6.177 -13.326 1.00 97.19 163 HIS A C 1
ATOM 1241 O O . HIS A 1 163 ? -9.435 -6.324 -12.199 1.00 97.19 163 HIS A O 1
ATOM 1247 N N . PRO A 1 164 ? -10.096 -7.237 -14.141 1.00 96.50 164 PRO A N 1
ATOM 1248 C CA . PRO A 1 164 ? -9.908 -8.621 -13.697 1.00 96.50 164 PRO A CA 1
ATOM 1249 C C . PRO A 1 164 ? -8.443 -8.978 -13.402 1.00 96.50 164 PRO A C 1
ATOM 1251 O O . PRO A 1 164 ? -8.179 -9.845 -12.572 1.00 96.50 164 PRO A O 1
ATOM 1254 N N . TRP A 1 165 ? -7.487 -8.289 -14.033 1.00 96.19 165 TRP A N 1
ATOM 1255 C CA . TRP A 1 165 ? -6.049 -8.509 -13.839 1.00 96.19 165 TRP A CA 1
ATOM 1256 C C . TRP A 1 165 ? -5.530 -8.039 -12.467 1.00 96.19 165 TRP A C 1
ATOM 1258 O O . TRP A 1 165 ? -4.364 -8.261 -12.145 1.00 96.19 165 TRP A O 1
ATOM 1268 N N . ILE A 1 166 ? -6.370 -7.424 -11.622 1.00 97.69 166 ILE A N 1
ATOM 1269 C CA . ILE A 1 166 ? -5.994 -7.022 -10.256 1.00 97.69 166 ILE A CA 1
ATOM 1270 C C . ILE A 1 166 ? -5.512 -8.203 -9.403 1.00 97.69 166 ILE A C 1
ATOM 1272 O O . ILE A 1 166 ? -4.661 -8.031 -8.530 1.00 97.69 166 ILE A O 1
ATOM 1276 N N . ALA A 1 167 ? -6.015 -9.412 -9.676 1.00 97.00 167 ALA A N 1
ATOM 1277 C CA . ALA A 1 167 ? -5.589 -10.619 -8.979 1.00 97.00 167 ALA A CA 1
ATOM 1278 C C . ALA A 1 167 ? -4.128 -10.984 -9.279 1.00 97.00 167 ALA A C 1
ATOM 1280 O O . ALA A 1 167 ? -3.408 -11.409 -8.376 1.00 97.00 167 ALA A O 1
ATOM 1281 N N . ASP A 1 168 ? -3.666 -10.757 -10.511 1.00 96.56 168 ASP A N 1
ATOM 1282 C CA . ASP A 1 168 ? -2.267 -10.973 -10.878 1.00 96.56 168 ASP A CA 1
ATOM 1283 C C . ASP A 1 168 ? -1.348 -9.944 -10.226 1.00 96.56 168 ASP A C 1
ATOM 1285 O O . ASP A 1 168 ? -0.292 -10.321 -9.721 1.00 96.56 168 ASP A O 1
ATOM 1289 N N . LEU A 1 169 ? -1.766 -8.674 -10.164 1.00 96.94 169 LEU A N 1
ATOM 1290 C CA . LEU A 1 169 ? -1.027 -7.641 -9.434 1.00 96.94 169 LEU A CA 1
ATOM 1291 C C . LEU A 1 169 ? -0.878 -8.018 -7.961 1.00 96.94 169 LEU A C 1
ATOM 1293 O O . LEU A 1 169 ? 0.228 -7.990 -7.427 1.00 96.94 169 LEU A O 1
ATOM 1297 N N . HIS A 1 170 ? -1.989 -8.387 -7.318 1.00 97.62 170 HIS A N 1
ATOM 1298 C CA . HIS A 1 170 ? -1.997 -8.800 -5.920 1.00 97.62 170 HIS A CA 1
ATOM 1299 C C . HIS A 1 170 ? -1.061 -9.987 -5.686 1.00 97.62 170 HIS A C 1
ATOM 1301 O O . HIS A 1 170 ? -0.220 -9.936 -4.795 1.00 97.62 170 HIS A O 1
ATOM 1307 N N . ARG A 1 171 ? -1.185 -11.050 -6.488 1.00 96.50 171 ARG A N 1
ATOM 1308 C CA . ARG A 1 171 ? -0.343 -12.244 -6.368 1.00 96.50 171 ARG A CA 1
ATOM 1309 C C . ARG A 1 171 ? 1.137 -11.905 -6.533 1.00 96.50 171 ARG A C 1
ATOM 1311 O O . ARG A 1 171 ? 1.916 -12.214 -5.647 1.00 96.50 171 ARG A O 1
ATOM 1318 N N . GLN A 1 172 ? 1.512 -11.217 -7.612 1.00 95.69 172 GLN A N 1
ATOM 1319 C CA . GLN A 1 172 ? 2.919 -10.917 -7.896 1.00 95.69 172 GLN A CA 1
ATOM 1320 C C . GLN A 1 172 ? 3.552 -9.985 -6.855 1.00 95.69 172 GLN A C 1
ATOM 1322 O O . GLN A 1 172 ? 4.698 -10.197 -6.465 1.00 95.69 172 GLN A O 1
ATOM 1327 N N . LEU A 1 173 ? 2.823 -8.965 -6.383 1.00 96.94 173 LEU A N 1
ATOM 1328 C CA . LEU A 1 173 ? 3.303 -8.108 -5.294 1.00 96.94 173 LEU A CA 1
ATOM 1329 C C . LEU A 1 173 ? 3.403 -8.873 -3.974 1.00 96.94 173 LEU A C 1
ATOM 1331 O O . LEU A 1 173 ? 4.387 -8.712 -3.258 1.00 96.94 173 LEU A O 1
ATOM 1335 N N . GLY A 1 174 ? 2.412 -9.713 -3.672 1.00 96.44 174 GLY A N 1
ATOM 1336 C CA . GLY A 1 174 ? 2.426 -10.577 -2.500 1.00 96.44 174 GLY A CA 1
ATOM 1337 C C . GLY A 1 174 ? 3.643 -11.497 -2.505 1.00 96.44 174 GLY A C 1
ATOM 1338 O O . GLY A 1 174 ? 4.400 -11.490 -1.539 1.00 96.44 174 GLY A O 1
ATOM 1339 N N . ASP A 1 175 ? 3.872 -12.230 -3.594 1.00 94.94 175 ASP A N 1
ATOM 1340 C CA . ASP A 1 175 ? 5.012 -13.141 -3.755 1.00 94.94 175 ASP A CA 1
ATOM 1341 C C . ASP A 1 175 ? 6.349 -12.398 -3.588 1.00 94.94 175 ASP A C 1
ATOM 1343 O O . ASP A 1 175 ? 7.240 -12.864 -2.872 1.00 94.94 175 ASP A O 1
ATOM 1347 N N . LEU A 1 176 ? 6.474 -11.206 -4.188 1.00 95.38 176 LEU A N 1
ATOM 1348 C CA . LEU A 1 176 ? 7.661 -10.364 -4.047 1.00 95.38 176 LEU A CA 1
ATOM 1349 C C . LEU A 1 176 ? 7.899 -9.951 -2.589 1.00 95.38 176 LEU A C 1
ATOM 1351 O O . LEU A 1 176 ? 9.012 -10.100 -2.088 1.00 95.38 176 LEU A O 1
ATOM 1355 N N . VAL A 1 177 ? 6.878 -9.430 -1.904 1.00 96.25 177 VAL A N 1
ATOM 1356 C CA . VAL A 1 177 ? 7.024 -8.953 -0.523 1.00 96.25 177 VAL A CA 1
ATOM 1357 C C . VAL A 1 177 ? 7.322 -10.100 0.437 1.00 96.25 177 VAL A C 1
ATOM 1359 O O . VAL A 1 177 ? 8.202 -9.945 1.276 1.00 96.25 177 VAL A O 1
ATOM 1362 N N . HIS A 1 178 ? 6.663 -11.256 0.310 1.00 95.44 178 HIS A N 1
ATOM 1363 C CA . HIS A 1 178 ? 6.975 -12.412 1.160 1.00 95.44 178 HIS A CA 1
ATOM 1364 C C . HIS A 1 178 ? 8.436 -12.831 1.003 1.00 95.44 178 HIS A C 1
ATOM 1366 O O . HIS A 1 178 ? 9.137 -12.966 1.999 1.00 95.44 178 HIS A O 1
ATOM 1372 N N . ARG A 1 179 ? 8.935 -12.910 -0.235 1.00 94.88 179 ARG A N 1
ATOM 1373 C CA . ARG A 1 179 ? 10.340 -13.234 -0.496 1.00 94.88 179 ARG A CA 1
ATOM 1374 C C . ARG A 1 179 ? 11.310 -12.226 0.112 1.00 94.88 179 ARG A C 1
ATOM 1376 O O . ARG A 1 179 ? 12.341 -12.614 0.648 1.00 94.88 179 ARG A O 1
ATOM 1383 N N . ILE A 1 180 ? 11.006 -10.936 -0.001 1.00 95.25 180 ILE A N 1
ATOM 1384 C CA . ILE A 1 180 ? 11.823 -9.881 0.603 1.00 95.25 180 ILE A CA 1
ATOM 1385 C C . ILE A 1 180 ? 11.863 -10.053 2.123 1.00 95.25 180 ILE A C 1
ATOM 1387 O O . ILE A 1 180 ? 12.947 -10.049 2.693 1.00 95.25 180 ILE A O 1
ATOM 1391 N N . ARG A 1 181 ? 10.710 -10.268 2.766 1.00 95.44 181 ARG A N 1
ATOM 1392 C CA . ARG A 1 181 ? 10.629 -10.477 4.219 1.00 95.44 181 ARG A CA 1
ATOM 1393 C C . ARG A 1 181 ? 11.316 -11.761 4.673 1.00 95.44 181 ARG A C 1
ATOM 1395 O O . ARG A 1 181 ? 11.885 -11.783 5.756 1.00 95.44 181 ARG A O 1
ATOM 1402 N N . ASP A 1 182 ? 11.316 -12.807 3.853 1.00 94.88 182 ASP A N 1
ATOM 1403 C CA . ASP A 1 182 ? 12.073 -14.030 4.134 1.00 94.88 182 ASP A CA 1
ATOM 1404 C C . ASP A 1 182 ? 13.591 -13.780 4.127 1.00 94.88 182 ASP A C 1
ATOM 1406 O O . ASP A 1 182 ? 14.323 -14.458 4.846 1.00 94.88 182 ASP A O 1
ATOM 1410 N N . LEU A 1 183 ? 14.068 -12.812 3.331 1.00 94.19 183 LEU A N 1
ATOM 1411 C CA . LEU A 1 183 ? 15.480 -12.417 3.273 1.00 94.19 183 LEU A CA 1
ATOM 1412 C C . LEU A 1 183 ? 15.865 -11.437 4.384 1.00 94.19 183 LEU A C 1
ATOM 1414 O O . LEU A 1 183 ? 16.920 -11.599 4.988 1.00 94.19 183 LEU A O 1
ATOM 1418 N N . THR A 1 184 ? 15.037 -10.423 4.641 1.00 94.06 184 THR A N 1
ATOM 1419 C CA . THR A 1 184 ? 15.324 -9.375 5.637 1.00 94.06 184 THR A CA 1
ATOM 1420 C C . THR A 1 184 ? 14.905 -9.769 7.050 1.00 94.06 184 THR A C 1
ATOM 1422 O O . THR A 1 184 ? 15.251 -9.089 8.009 1.00 94.06 184 THR A O 1
ATOM 1425 N N . HIS A 1 185 ? 14.123 -10.845 7.191 1.00 94.38 185 HIS A N 1
ATOM 1426 C CA . HIS A 1 185 ? 13.424 -11.229 8.422 1.00 94.38 185 HIS A CA 1
ATOM 1427 C C . HIS A 1 185 ? 12.559 -10.111 9.019 1.00 94.38 185 HIS A C 1
ATOM 1429 O O . HIS A 1 185 ? 12.135 -10.185 10.175 1.00 94.38 185 HIS A O 1
ATOM 1435 N N . GLU A 1 186 ? 12.263 -9.077 8.233 1.00 93.44 186 GLU A N 1
ATOM 1436 C CA . GLU A 1 186 ? 11.545 -7.916 8.706 1.00 93.44 186 GLU A CA 1
ATOM 1437 C C . GLU A 1 186 ? 10.042 -8.114 8.523 1.00 93.44 186 GLU A C 1
ATOM 1439 O O . GLU A 1 186 ? 9.536 -8.269 7.410 1.00 93.44 186 GLU A O 1
ATOM 1444 N N . VAL A 1 187 ? 9.307 -8.090 9.631 1.00 91.75 187 VAL A N 1
ATOM 1445 C CA . VAL A 1 187 ? 7.848 -8.212 9.641 1.00 91.75 187 VAL A CA 1
ATOM 1446 C C . VAL A 1 187 ? 7.253 -6.867 10.058 1.00 91.75 187 VAL A C 1
ATOM 1448 O O . VAL A 1 187 ? 7.707 -6.303 11.054 1.00 91.75 187 VAL A O 1
ATOM 1451 N N . PRO A 1 188 ? 6.233 -6.340 9.352 1.00 92.69 188 PRO A N 1
ATOM 1452 C CA . PRO A 1 188 ? 5.564 -5.113 9.770 1.00 92.69 188 PRO A CA 1
ATOM 1453 C C . PRO A 1 188 ? 5.031 -5.218 11.199 1.00 92.69 188 PRO A C 1
ATOM 1455 O O . PRO A 1 188 ? 4.379 -6.209 11.555 1.00 92.69 188 PRO A O 1
ATOM 1458 N N . HIS A 1 189 ? 5.260 -4.183 12.007 1.00 94.00 189 HIS A N 1
ATOM 1459 C CA . HIS A 1 189 ? 4.759 -4.174 13.372 1.00 94.00 189 HIS A CA 1
ATOM 1460 C C . HIS A 1 189 ? 3.235 -4.102 13.376 1.00 94.00 189 HIS A C 1
ATOM 1462 O O . HIS A 1 189 ? 2.588 -3.536 12.489 1.00 94.00 189 HIS A O 1
ATOM 1468 N N . THR A 1 190 ? 2.654 -4.740 14.386 1.00 96.81 190 THR A N 1
ATOM 1469 C CA . THR A 1 190 ? 1.213 -4.766 14.604 1.00 96.81 190 THR A CA 1
ATOM 1470 C C . THR A 1 190 ? 0.913 -4.127 15.950 1.00 96.81 190 THR A C 1
ATOM 1472 O O . THR A 1 190 ? 1.372 -4.588 16.991 1.00 96.81 190 THR A O 1
ATOM 1475 N N . HIS A 1 191 ? 0.122 -3.063 15.920 1.00 97.00 191 HIS A N 1
ATOM 1476 C CA . HIS A 1 191 ? -0.310 -2.307 17.082 1.00 97.00 191 HIS A CA 1
ATOM 1477 C C . HIS A 1 191 ? -1.720 -2.734 17.474 1.00 97.00 191 HIS A C 1
ATOM 1479 O O . HIS A 1 191 ? -2.653 -2.636 16.675 1.00 97.00 191 HIS A O 1
ATOM 1485 N N . HIS A 1 192 ? -1.885 -3.203 18.708 1.00 97.94 192 HIS A N 1
ATOM 1486 C CA . HIS A 1 192 ? -3.205 -3.475 19.265 1.00 97.94 192 HIS A CA 1
ATOM 1487 C C . HIS A 1 192 ? -3.929 -2.169 19.578 1.00 97.94 192 HIS A C 1
ATOM 1489 O O . HIS A 1 192 ? -3.356 -1.244 20.154 1.00 97.94 192 HIS A O 1
ATOM 1495 N N . MET A 1 193 ? -5.199 -2.107 19.198 1.00 98.06 193 MET A N 1
ATOM 1496 C CA . MET A 1 193 ? -6.046 -0.946 19.419 1.00 98.06 193 MET A CA 1
ATOM 1497 C C . MET A 1 193 ? -6.830 -1.104 20.727 1.00 98.06 193 MET A C 1
ATOM 1499 O O . MET A 1 193 ? -7.170 -2.214 21.134 1.00 98.06 193 MET A O 1
ATOM 1503 N N . VAL A 1 194 ? -7.119 0.014 21.393 1.00 97.31 194 VAL A N 1
ATOM 1504 C CA . VAL A 1 194 ? -7.711 0.010 22.742 1.00 97.31 194 VAL A CA 1
ATOM 1505 C C . VAL A 1 194 ? -9.222 -0.223 22.754 1.00 97.31 194 VAL A C 1
ATOM 1507 O O . VAL A 1 194 ? -9.738 -0.765 23.727 1.00 97.31 194 VAL A O 1
ATOM 1510 N N . ALA A 1 195 ? -9.947 0.175 21.705 1.00 97.69 195 ALA A N 1
ATOM 1511 C CA . ALA A 1 195 ? -11.394 -0.021 21.645 1.00 97.69 195 ALA A CA 1
ATOM 1512 C C . ALA A 1 195 ? -11.759 -1.440 21.162 1.00 97.69 195 ALA A C 1
ATOM 1514 O O . ALA A 1 195 ? -11.071 -1.997 20.300 1.00 97.69 195 ALA A O 1
ATOM 1515 N N . PRO A 1 196 ? -12.859 -2.033 21.667 1.00 98.25 196 PRO A N 1
ATOM 1516 C CA . PRO A 1 196 ? -13.369 -3.300 21.152 1.00 98.25 196 PRO A CA 1
ATOM 1517 C C . PRO A 1 196 ? -13.898 -3.128 19.724 1.00 98.25 196 PRO A C 1
ATOM 1519 O O . PRO A 1 196 ? -14.310 -2.041 19.325 1.00 98.25 196 PRO A O 1
ATOM 1522 N N . CYS A 1 197 ? -13.934 -4.203 18.941 1.00 98.31 197 CYS A N 1
ATOM 1523 C CA . CYS A 1 197 ? -14.507 -4.174 17.598 1.00 98.31 197 CYS A CA 1
ATOM 1524 C C . CYS A 1 197 ? -16.012 -3.831 17.639 1.00 98.31 197 CYS A C 1
ATOM 1526 O O . CYS A 1 197 ? -16.737 -4.486 18.386 1.00 98.31 197 CYS A O 1
ATOM 1528 N N . PRO A 1 198 ? -16.521 -2.884 16.825 1.00 97.88 198 PRO A N 1
ATOM 1529 C CA . PRO A 1 198 ? -17.947 -2.535 16.828 1.00 97.88 198 PRO A CA 1
ATOM 1530 C C . PRO A 1 198 ? -18.860 -3.692 16.399 1.00 97.88 198 PRO A C 1
ATOM 1532 O O . PRO A 1 198 ? -20.015 -3.740 16.810 1.00 97.88 198 PRO A O 1
ATOM 1535 N N . ASP A 1 199 ? -18.343 -4.638 15.613 1.00 97.50 199 ASP A N 1
ATOM 1536 C CA . ASP A 1 199 ? -19.106 -5.766 15.077 1.00 97.50 199 ASP A CA 1
ATOM 1537 C C . ASP A 1 199 ? -19.187 -6.942 16.069 1.00 97.50 199 ASP A C 1
ATOM 1539 O O . ASP A 1 199 ? -20.270 -7.331 16.497 1.00 97.50 199 ASP A O 1
ATOM 1543 N N . CYS A 1 200 ? -18.042 -7.476 16.515 1.00 97.88 200 CYS A N 1
ATOM 1544 C CA . CYS A 1 200 ? -18.005 -8.647 17.404 1.00 97.88 200 CYS A CA 1
ATOM 1545 C C . CYS A 1 200 ? -17.793 -8.329 18.892 1.00 97.88 200 CYS A C 1
ATOM 1547 O O . CYS A 1 200 ? -17.775 -9.247 19.708 1.00 97.88 200 CYS A O 1
ATOM 1549 N N . GLN A 1 201 ? -17.586 -7.057 19.249 1.00 97.69 201 GLN A N 1
ATOM 1550 C CA . GLN A 1 201 ? -17.306 -6.578 20.613 1.00 97.69 201 GLN A CA 1
ATOM 1551 C C . GLN A 1 201 ? -16.013 -7.130 21.256 1.00 97.69 201 GLN A C 1
ATOM 1553 O O . GLN A 1 201 ? -15.740 -6.862 22.423 1.00 97.69 201 GLN A O 1
ATOM 1558 N N . GLY A 1 202 ? -15.179 -7.865 20.513 1.00 97.38 202 GLY A N 1
ATOM 1559 C CA . GLY A 1 202 ? -13.893 -8.377 20.996 1.00 97.38 202 GLY A CA 1
ATOM 1560 C C . GLY A 1 202 ? -12.730 -7.389 20.826 1.00 97.38 202 GLY A C 1
ATOM 1561 O O . GLY A 1 202 ? -12.698 -6.611 19.870 1.00 97.38 202 GLY A O 1
ATOM 1562 N N . PHE A 1 203 ? -11.723 -7.467 21.704 1.00 97.81 203 PHE A N 1
ATOM 1563 C CA . PHE A 1 203 ? -10.479 -6.672 21.659 1.00 97.81 203 PHE A CA 1
ATOM 1564 C C . PHE A 1 203 ? -9.463 -7.234 20.648 1.00 97.81 203 PHE A C 1
ATOM 1566 O O . PHE A 1 203 ? -8.319 -7.536 20.971 1.00 97.81 203 PHE A O 1
ATOM 1573 N N . GLY A 1 204 ? -9.919 -7.431 19.411 1.00 97.19 204 GLY A N 1
ATOM 1574 C CA . GLY A 1 204 ? -9.111 -7.969 18.315 1.00 97.19 204 GLY A CA 1
ATOM 1575 C C . GLY A 1 204 ? -8.682 -6.933 17.281 1.00 97.19 204 GLY A C 1
ATOM 1576 O O . GLY A 1 204 ? -8.155 -7.324 16.248 1.00 97.19 204 GLY A O 1
ATOM 1577 N N . LEU A 1 205 ? -8.975 -5.643 17.480 1.00 98.25 205 LEU A N 1
ATOM 1578 C CA . LEU A 1 205 ? -8.611 -4.604 16.516 1.00 98.25 205 LEU A CA 1
ATOM 1579 C C . LEU A 1 205 ? -7.097 -4.375 16.532 1.00 98.25 205 LEU A C 1
ATOM 1581 O O . LEU A 1 205 ? -6.514 -4.092 17.578 1.00 98.25 205 LEU A O 1
ATOM 1585 N N . THR A 1 206 ? -6.474 -4.478 15.364 1.00 98.06 206 THR A N 1
ATOM 1586 C CA . THR A 1 206 ? -5.051 -4.223 15.171 1.00 98.06 206 THR A CA 1
ATOM 1587 C C . THR A 1 206 ? -4.804 -3.317 13.970 1.00 98.06 206 THR A C 1
ATOM 1589 O O . THR A 1 206 ? -5.511 -3.378 12.961 1.00 98.06 206 THR A O 1
ATOM 1592 N N . ARG A 1 207 ? -3.784 -2.466 14.082 1.00 97.38 207 ARG A N 1
ATOM 1593 C CA . ARG A 1 207 ? -3.231 -1.663 12.990 1.00 97.38 207 ARG A CA 1
ATOM 1594 C C . ARG A 1 207 ? -1.862 -2.219 12.632 1.00 97.38 207 ARG A C 1
ATOM 1596 O O . ARG A 1 207 ? -1.017 -2.344 13.511 1.00 97.38 207 ARG A O 1
ATOM 1603 N N . THR A 1 208 ? -1.641 -2.545 11.369 1.00 96.25 208 THR A N 1
ATOM 1604 C CA . THR A 1 208 ? -0.328 -2.984 10.879 1.00 96.25 208 THR A CA 1
ATOM 1605 C C . THR A 1 208 ? 0.342 -1.834 10.142 1.00 96.25 208 THR A C 1
ATOM 1607 O O . THR A 1 208 ? -0.330 -1.126 9.391 1.00 96.25 208 THR A O 1
ATOM 1610 N N . ASP A 1 209 ? 1.646 -1.655 10.331 1.00 92.69 209 ASP A N 1
ATOM 1611 C CA . ASP A 1 209 ? 2.402 -0.602 9.649 1.00 92.69 209 ASP A CA 1
ATOM 1612 C C . ASP A 1 209 ? 2.250 -0.672 8.123 1.00 92.69 209 ASP A C 1
ATOM 1614 O O . ASP A 1 209 ? 2.214 -1.749 7.522 1.00 92.69 209 ASP A O 1
ATOM 1618 N N . GLY A 1 210 ? 2.117 0.499 7.496 1.00 87.81 210 GLY A N 1
ATOM 1619 C CA . GLY A 1 210 ? 1.892 0.645 6.053 1.00 87.81 210 GLY A CA 1
ATOM 1620 C C . GLY A 1 210 ? 0.464 0.341 5.585 1.00 87.81 210 GLY A C 1
ATOM 1621 O O . GLY A 1 210 ? 0.111 0.680 4.458 1.00 87.81 210 GLY A O 1
ATOM 1622 N N . ARG A 1 211 ? -0.395 -0.249 6.426 1.00 93.31 211 ARG A N 1
ATOM 1623 C CA . ARG A 1 211 ? -1.802 -0.504 6.083 1.00 93.31 211 ARG A CA 1
ATOM 1624 C C . ARG A 1 211 ? -2.689 0.673 6.461 1.00 93.31 211 ARG A C 1
ATOM 1626 O O . ARG A 1 211 ? -2.519 1.270 7.523 1.00 93.31 211 ARG A O 1
ATOM 1633 N N . ALA A 1 212 ? -3.662 0.986 5.609 1.00 92.31 212 ALA A N 1
ATOM 1634 C CA . ALA A 1 212 ? -4.618 2.052 5.882 1.00 92.31 212 ALA A CA 1
ATOM 1635 C C . ALA A 1 212 ? -5.770 1.566 6.770 1.00 92.31 212 ALA A C 1
ATOM 1637 O O . ALA A 1 212 ? -6.363 2.369 7.485 1.00 92.31 212 ALA A O 1
ATOM 1638 N N . LEU A 1 213 ? -6.104 0.271 6.738 1.00 95.75 213 LEU A N 1
ATOM 1639 C CA . LEU A 1 213 ? -7.224 -0.277 7.502 1.00 95.75 213 LEU A CA 1
ATOM 1640 C C . LEU A 1 213 ? -6.788 -0.884 8.841 1.00 95.75 213 LEU A C 1
ATOM 1642 O O . LEU A 1 213 ? -5.817 -1.633 8.937 1.00 95.75 213 LEU A O 1
ATOM 1646 N N . ILE A 1 214 ? -7.590 -0.627 9.873 1.00 97.38 214 ILE A N 1
ATOM 1647 C CA . ILE A 1 214 ? -7.547 -1.320 11.162 1.00 97.38 214 ILE A CA 1
ATOM 1648 C C . ILE A 1 214 ? -8.411 -2.570 11.035 1.00 97.38 214 ILE A C 1
ATOM 1650 O O . ILE A 1 214 ? -9.585 -2.480 10.675 1.00 97.38 214 ILE A O 1
ATOM 1654 N N . ARG A 1 215 ? -7.860 -3.747 11.334 1.00 96.56 215 ARG A N 1
ATOM 1655 C CA . ARG A 1 215 ? -8.546 -5.031 11.151 1.00 96.56 215 ARG A CA 1
ATOM 1656 C C . ARG A 1 215 ? -8.826 -5.701 12.486 1.00 96.56 215 ARG A C 1
ATOM 1658 O O . ARG A 1 215 ? -7.957 -5.792 13.340 1.00 96.56 215 ARG A O 1
ATOM 1665 N N . CYS A 1 216 ? -10.024 -6.251 12.644 1.00 97.19 216 CYS A N 1
ATOM 1666 C CA . CYS A 1 216 ? -10.319 -7.178 13.724 1.00 97.19 216 CYS A CA 1
ATOM 1667 C C . CYS A 1 216 ? -9.784 -8.569 13.369 1.00 97.19 216 CYS A C 1
ATOM 1669 O O . CYS A 1 216 ? -10.244 -9.189 12.408 1.00 97.19 216 CYS A O 1
ATOM 1671 N N . THR A 1 217 ? -8.851 -9.092 14.155 1.00 96.50 217 THR A N 1
ATOM 1672 C CA . THR A 1 217 ? -8.312 -10.449 13.990 1.00 96.50 217 THR A CA 1
ATOM 1673 C C . THR A 1 217 ? -9.327 -11.542 14.333 1.00 96.50 217 THR A C 1
ATOM 1675 O O . THR A 1 217 ? -9.174 -12.666 13.867 1.00 96.50 217 THR A O 1
ATOM 1678 N N . LEU A 1 218 ? -10.387 -11.212 15.084 1.00 96.69 218 LEU A N 1
ATOM 1679 C CA . LEU A 1 218 ? -11.419 -12.161 15.516 1.00 96.69 218 LEU A CA 1
ATOM 1680 C C . LEU A 1 218 ? -12.518 -12.364 14.464 1.00 96.69 218 LEU A C 1
ATOM 1682 O O . LEU A 1 218 ? -12.775 -13.493 14.062 1.00 96.69 218 LEU A O 1
ATOM 1686 N N . CYS A 1 219 ? -13.172 -11.288 14.008 1.00 95.12 219 CYS A N 1
ATOM 1687 C CA . CYS A 1 219 ? -14.279 -11.385 13.042 1.00 95.12 219 CYS A CA 1
ATOM 1688 C C . CYS A 1 219 ? -13.915 -10.930 11.623 1.00 95.12 219 CYS A C 1
ATOM 1690 O O . CYS A 1 219 ? -14.709 -11.083 10.701 1.00 95.12 219 CYS A O 1
ATOM 1692 N N . GLY A 1 220 ? -12.725 -10.359 11.418 1.00 91.00 220 GLY A N 1
ATOM 1693 C CA . GLY A 1 220 ? -12.332 -9.821 10.118 1.00 91.00 220 GLY A CA 1
ATOM 1694 C C . GLY A 1 220 ? -13.042 -8.522 9.735 1.00 91.00 220 GLY A C 1
ATOM 1695 O O . GLY A 1 220 ? -12.981 -8.152 8.568 1.00 91.00 220 GLY A O 1
ATOM 1696 N N . HIS A 1 221 ? -13.703 -7.829 10.667 1.00 94.25 221 HIS A N 1
ATOM 1697 C CA . HIS A 1 221 ? -14.206 -6.471 10.442 1.00 94.25 221 HIS A CA 1
ATOM 1698 C C . HIS A 1 221 ? -13.046 -5.495 10.187 1.00 94.25 221 HIS A C 1
ATOM 1700 O O . HIS A 1 221 ? -11.954 -5.692 10.723 1.00 94.25 221 HIS A O 1
ATOM 1706 N N . HIS A 1 222 ? -13.268 -4.450 9.388 1.00 94.69 222 HIS A N 1
ATOM 1707 C CA . HIS A 1 222 ? -12.247 -3.446 9.074 1.00 94.69 222 HIS A CA 1
ATOM 1708 C C . HIS A 1 222 ? -12.795 -2.044 9.329 1.00 94.69 222 HIS A C 1
ATOM 1710 O O . HIS A 1 222 ? -13.948 -1.767 9.005 1.00 94.69 222 HIS A O 1
ATOM 1716 N N . LEU A 1 223 ? -11.956 -1.167 9.868 1.00 96.56 223 LEU A N 1
ATOM 1717 C CA . LEU A 1 223 ? -12.252 0.239 10.117 1.00 96.56 223 LEU A CA 1
ATOM 1718 C C . LEU A 1 223 ? -11.199 1.101 9.426 1.00 96.56 223 LEU A C 1
ATOM 1720 O O . LEU A 1 223 ? -10.017 0.756 9.424 1.00 96.56 223 LEU A O 1
ATOM 1724 N N . THR A 1 224 ? -11.619 2.230 8.858 1.00 96.00 224 THR A N 1
ATOM 1725 C CA . THR A 1 224 ? -10.665 3.299 8.536 1.00 96.00 224 THR A CA 1
ATOM 1726 C C . THR A 1 224 ? -10.193 3.958 9.840 1.00 96.00 224 THR A C 1
ATOM 1728 O O . THR A 1 224 ? -10.875 3.818 10.863 1.00 96.00 224 THR A O 1
ATOM 1731 N N . PRO A 1 225 ? -9.056 4.673 9.845 1.00 96.31 225 PRO A N 1
ATOM 1732 C CA . PRO A 1 225 ? -8.586 5.385 11.030 1.00 96.31 225 PRO A CA 1
ATOM 1733 C C . PRO A 1 225 ? -9.642 6.359 11.569 1.00 96.31 225 PRO A C 1
ATOM 1735 O O . PRO A 1 225 ? -9.943 6.339 12.755 1.00 96.31 225 PRO A O 1
ATOM 1738 N N . GLU A 1 226 ? -10.319 7.101 10.691 1.00 97.25 226 GLU A N 1
ATOM 1739 C CA . GLU A 1 226 ? -11.354 8.070 11.073 1.00 97.25 226 GLU A CA 1
ATOM 1740 C C . GLU A 1 226 ? -12.598 7.386 11.664 1.00 97.25 226 GLU A C 1
ATOM 1742 O O . GLU A 1 226 ? -13.204 7.872 12.626 1.00 97.25 226 GLU A O 1
ATOM 1747 N N . ALA A 1 227 ? -12.987 6.233 11.105 1.00 97.50 227 ALA A N 1
ATOM 1748 C CA . ALA A 1 227 ? -14.082 5.427 11.637 1.00 97.50 227 ALA A CA 1
ATOM 1749 C C . ALA A 1 227 ? -13.730 4.841 13.013 1.00 97.50 227 ALA A C 1
ATOM 1751 O O . ALA A 1 227 ? -14.590 4.766 13.890 1.00 97.50 227 ALA A O 1
ATOM 1752 N N . TYR A 1 228 ? -12.469 4.450 13.214 1.00 98.12 228 TYR A N 1
ATOM 1753 C CA . TYR A 1 228 ? -11.978 4.002 14.509 1.00 98.12 228 TYR A CA 1
ATOM 1754 C C . TYR A 1 228 ? -11.960 5.137 15.535 1.00 98.12 228 TYR A C 1
ATOM 1756 O O . TYR A 1 228 ? -12.453 4.933 16.639 1.00 98.12 228 TYR A O 1
ATOM 1764 N N . ASP A 1 229 ? -11.486 6.331 15.179 1.00 97.69 229 ASP A N 1
ATOM 1765 C CA . ASP A 1 229 ? -11.474 7.485 16.085 1.00 97.69 229 ASP A CA 1
ATOM 1766 C C . ASP A 1 229 ? -12.897 7.855 16.528 1.00 97.69 229 ASP A C 1
ATOM 1768 O O . ASP A 1 229 ? -13.168 8.000 17.720 1.00 97.69 229 ASP A O 1
ATOM 1772 N N . THR A 1 230 ? -13.841 7.882 15.580 1.00 97.94 230 THR A N 1
ATOM 1773 C CA . THR A 1 230 ? -15.272 8.085 15.866 1.00 97.94 230 THR A CA 1
ATOM 1774 C C . THR A 1 230 ? -15.810 7.021 16.829 1.00 97.94 230 THR A C 1
ATOM 1776 O O . THR A 1 230 ? -16.548 7.326 17.769 1.00 97.94 230 THR A O 1
ATOM 1779 N N . HIS A 1 231 ? -15.428 5.760 16.615 1.00 97.94 231 HIS A N 1
ATOM 1780 C CA . HIS A 1 231 ? -15.828 4.640 17.465 1.00 97.94 231 HIS A CA 1
ATOM 1781 C C . HIS A 1 231 ? -15.229 4.735 18.874 1.00 97.94 231 HIS A C 1
ATOM 1783 O O . HIS A 1 231 ? -15.940 4.520 19.855 1.00 97.94 231 HIS A O 1
ATOM 1789 N N . VAL A 1 232 ? -13.957 5.118 19.005 1.00 98.25 232 VAL A N 1
ATOM 1790 C CA . VAL A 1 232 ? -13.302 5.339 20.303 1.00 98.25 232 VAL A CA 1
ATOM 1791 C C . VAL A 1 232 ? -14.029 6.419 21.095 1.00 98.25 232 VAL A C 1
ATOM 1793 O O . VAL A 1 232 ? -14.326 6.193 22.268 1.00 98.25 232 VAL A O 1
ATOM 1796 N N . THR A 1 233 ? -14.366 7.553 20.474 1.00 97.94 233 THR A N 1
ATOM 1797 C CA . THR A 1 233 ? -15.131 8.619 21.138 1.00 97.94 233 THR A CA 1
ATOM 1798 C C . THR A 1 233 ? -16.470 8.096 21.657 1.00 97.94 233 THR A C 1
ATOM 1800 O O . THR A 1 233 ? -16.773 8.264 22.835 1.00 97.94 233 THR A O 1
ATOM 1803 N N . ALA A 1 234 ? -17.225 7.361 20.835 1.00 97.81 234 ALA A N 1
ATOM 1804 C CA . ALA A 1 234 ? -18.509 6.790 21.246 1.00 97.81 234 ALA A CA 1
ATOM 1805 C C . ALA A 1 234 ? -18.379 5.786 22.412 1.00 97.81 234 ALA A C 1
ATOM 1807 O O . ALA A 1 234 ? -19.213 5.759 23.326 1.00 97.81 234 ALA A O 1
ATOM 1808 N N . VAL A 1 235 ? -17.325 4.965 22.406 1.00 97.31 235 VAL A N 1
ATOM 1809 C CA . VAL A 1 235 ? -17.023 4.022 23.492 1.00 97.31 235 VAL A CA 1
ATOM 1810 C C . VAL A 1 235 ? -16.679 4.776 24.780 1.00 97.31 235 VAL A C 1
ATOM 1812 O O . VAL A 1 235 ? -17.240 4.465 25.833 1.00 97.31 235 VAL A O 1
ATOM 1815 N N . LEU A 1 236 ? -15.807 5.786 24.710 1.00 96.25 236 LEU A N 1
ATOM 1816 C CA . LEU A 1 236 ? -15.414 6.596 25.865 1.00 96.25 236 LEU A CA 1
ATOM 1817 C C . LEU A 1 236 ? -16.602 7.353 26.464 1.00 96.25 236 LEU A C 1
ATOM 1819 O O . LEU A 1 236 ? -16.792 7.286 27.677 1.00 96.25 236 LEU A O 1
ATOM 1823 N N . ASP A 1 237 ? -17.444 7.975 25.640 1.00 96.88 237 ASP A N 1
ATOM 1824 C CA . ASP A 1 237 ? -18.654 8.670 26.091 1.00 96.88 237 ASP A CA 1
ATOM 1825 C C . ASP A 1 237 ? -19.601 7.712 26.823 1.00 96.88 237 ASP A C 1
ATOM 1827 O O . ASP A 1 237 ? -20.113 8.019 27.902 1.00 96.88 237 ASP A O 1
ATOM 1831 N N . THR A 1 238 ? -19.777 6.499 26.292 1.00 96.19 238 THR A N 1
ATOM 1832 C CA . THR A 1 238 ? -20.596 5.458 26.929 1.00 96.19 238 THR A CA 1
ATOM 1833 C C . THR A 1 238 ? -20.026 5.041 28.290 1.00 96.19 238 THR A C 1
ATOM 1835 O O . THR A 1 238 ? -20.778 4.818 29.244 1.00 96.19 238 THR A O 1
ATOM 1838 N N . HIS A 1 239 ? -18.701 4.933 28.415 1.00 94.81 239 HIS A N 1
ATOM 1839 C CA . HIS A 1 239 ? -18.047 4.631 29.689 1.00 94.81 239 HIS A CA 1
ATOM 1840 C C . HIS A 1 239 ? -18.140 5.793 30.681 1.00 94.81 239 HIS A C 1
ATOM 1842 O O . HIS A 1 239 ? -18.417 5.551 31.854 1.00 94.81 239 HIS A O 1
ATOM 1848 N N . GLN A 1 240 ? -17.980 7.037 30.228 1.00 94.44 240 GLN A N 1
ATOM 1849 C CA . GLN A 1 240 ? -18.121 8.228 31.065 1.00 94.44 240 GLN A CA 1
ATOM 1850 C C . GLN A 1 240 ? -19.553 8.385 31.585 1.00 94.44 240 GLN A C 1
ATOM 1852 O O . GLN A 1 240 ? -19.741 8.656 32.766 1.00 94.44 240 GLN A O 1
ATOM 1857 N N . GLN A 1 241 ? -20.567 8.125 30.756 1.00 93.88 241 GLN A N 1
ATOM 1858 C CA . GLN A 1 241 ? -21.971 8.138 31.180 1.00 93.88 241 GLN A CA 1
ATOM 1859 C C . GLN A 1 241 ? -22.285 7.054 32.221 1.00 93.88 241 GLN A C 1
ATOM 1861 O O . GLN A 1 241 ? -23.092 7.283 33.117 1.00 93.88 241 GLN A O 1
ATOM 1866 N N . LYS A 1 242 ? -21.633 5.886 32.139 1.00 93.12 242 LYS A N 1
ATOM 1867 C CA . LYS A 1 242 ? -21.754 4.820 33.152 1.00 93.12 242 LYS A CA 1
ATOM 1868 C C . LYS A 1 242 ? -20.976 5.123 34.433 1.00 93.12 242 LYS A C 1
ATOM 1870 O O . LYS A 1 242 ? -21.395 4.702 35.506 1.00 93.12 242 LYS A O 1
ATOM 1875 N N . ALA A 1 243 ? -19.834 5.798 34.311 1.00 89.25 243 ALA A N 1
ATOM 1876 C CA . ALA A 1 243 ? -18.977 6.173 35.430 1.00 89.25 243 ALA A CA 1
ATOM 1877 C C . ALA A 1 243 ? -19.464 7.432 36.154 1.00 89.25 243 ALA A C 1
ATOM 1879 O O . ALA A 1 243 ? -19.082 7.641 37.305 1.00 89.25 243 ALA A O 1
ATOM 1880 N N . ALA A 1 244 ? -20.298 8.254 35.502 1.00 84.00 244 ALA A N 1
ATOM 1881 C CA . ALA A 1 244 ? -20.949 9.394 36.120 1.00 84.00 244 ALA A CA 1
ATOM 1882 C C . ALA A 1 244 ? -21.652 8.896 37.393 1.00 84.00 244 ALA A C 1
ATOM 1884 O O . ALA A 1 244 ? -22.571 8.075 37.303 1.00 84.00 244 ALA A O 1
ATOM 1885 N N . PRO A 1 245 ? -21.168 9.304 38.582 1.00 71.38 245 PRO A N 1
ATOM 1886 C CA . PRO A 1 245 ? -21.609 8.725 39.834 1.00 71.38 245 PRO A CA 1
ATOM 1887 C C . PRO A 1 245 ? -23.118 8.881 39.924 1.00 71.38 245 PRO A C 1
ATOM 1889 O O . PRO A 1 245 ? -23.640 9.977 39.715 1.00 71.38 245 PRO A O 1
ATOM 1892 N N . CYS A 1 246 ? -23.798 7.767 40.215 1.00 60.41 246 CYS A N 1
ATOM 1893 C CA . CYS A 1 246 ? -25.204 7.744 40.595 1.00 60.41 246 CYS A CA 1
ATOM 1894 C C . CYS A 1 246 ? -25.399 8.900 41.575 1.00 60.41 246 CYS A C 1
ATOM 1896 O O . CYS A 1 246 ? -24.773 8.879 42.637 1.00 60.41 246 CYS A O 1
ATOM 1898 N N . ALA A 1 247 ? -26.101 9.947 41.119 1.00 60.97 247 ALA A N 1
ATOM 1899 C CA . ALA A 1 247 ? -26.035 11.286 41.686 1.00 60.97 247 ALA A CA 1
ATOM 1900 C C . ALA A 1 247 ? -25.964 11.206 43.204 1.00 60.97 247 ALA A C 1
ATOM 1902 O O . ALA A 1 247 ? -26.840 10.599 43.823 1.00 60.97 247 ALA A O 1
ATOM 1903 N N . THR A 1 248 ? -24.893 11.766 43.772 1.00 59.75 248 THR A N 1
ATOM 1904 C CA . THR A 1 248 ? -24.694 11.882 45.210 1.00 59.75 248 THR A CA 1
ATOM 1905 C C . THR A 1 248 ? -26.016 12.329 45.812 1.00 59.75 248 THR A C 1
ATOM 1907 O O . THR A 1 248 ? -26.426 13.477 45.618 1.00 59.75 248 THR A O 1
ATOM 1910 N N . VAL A 1 249 ? -26.716 11.399 46.472 1.00 58.16 249 VAL A N 1
ATOM 1911 C CA . VAL A 1 249 ? -27.935 11.694 47.218 1.00 58.16 249 VAL A CA 1
ATOM 1912 C C . VAL A 1 249 ? -27.546 12.837 48.129 1.00 58.16 249 VAL A C 1
ATOM 1914 O O . VAL A 1 249 ? -26.662 12.687 48.972 1.00 58.16 249 VAL A O 1
ATOM 1917 N N . THR A 1 250 ? -28.114 14.007 47.859 1.00 56.97 250 THR A N 1
ATOM 1918 C CA . THR A 1 250 ? -27.786 15.234 48.564 1.00 56.97 250 THR A CA 1
ATOM 1919 C C . THR A 1 250 ? -28.149 15.014 50.024 1.00 56.97 250 THR A C 1
ATOM 1921 O O . THR A 1 250 ? -29.314 15.095 50.407 1.00 56.97 250 THR A O 1
ATOM 1924 N N . ALA A 1 251 ? -27.155 14.669 50.840 1.00 58.44 251 ALA A N 1
ATOM 1925 C CA . ALA A 1 251 ? -27.291 14.738 52.277 1.00 58.44 251 ALA A CA 1
ATOM 1926 C C . ALA A 1 251 ? -27.559 16.207 52.615 1.00 58.44 251 ALA A C 1
ATOM 1928 O O . ALA A 1 251 ? -26.837 17.101 52.166 1.00 58.44 251 ALA A O 1
ATOM 1929 N N . ALA A 1 252 ? -28.656 16.433 53.336 1.00 49.78 252 ALA A N 1
ATOM 1930 C CA . ALA A 1 252 ? -29.140 17.749 53.718 1.00 49.78 252 ALA A CA 1
ATOM 1931 C C . ALA A 1 252 ? -28.013 18.615 54.321 1.00 49.78 252 ALA A C 1
ATOM 1933 O O . ALA A 1 252 ? -27.173 18.096 55.062 1.00 49.78 252 ALA A O 1
ATOM 1934 N N . PRO A 1 253 ? -27.986 19.926 54.024 1.00 54.97 253 PRO A N 1
ATOM 1935 C CA . PRO A 1 253 ? -26.890 20.797 54.424 1.00 54.97 253 PRO A CA 1
ATOM 1936 C C . PRO A 1 253 ? -26.792 20.905 55.951 1.00 54.97 253 PRO A C 1
ATOM 1938 O O . PRO A 1 253 ? -27.737 21.325 56.620 1.00 54.97 253 PRO A O 1
ATOM 1941 N N . ALA A 1 254 ? -25.622 20.565 56.495 1.00 51.34 254 ALA A N 1
ATOM 1942 C CA . ALA A 1 254 ? -25.224 20.952 57.845 1.00 51.34 254 ALA A CA 1
ATOM 1943 C C . ALA A 1 254 ? -24.733 22.420 57.848 1.00 51.34 254 ALA A C 1
ATOM 1945 O O . ALA A 1 254 ? -24.147 22.870 56.859 1.00 51.34 254 ALA A O 1
ATOM 1946 N N . PRO A 1 255 ? -24.977 23.186 58.927 1.00 49.53 255 PRO A N 1
ATOM 1947 C CA . PRO A 1 255 ? -24.801 24.637 58.946 1.00 49.53 255 PRO A CA 1
ATOM 1948 C C . PRO A 1 255 ? -23.334 25.095 58.924 1.00 49.53 255 PRO A C 1
ATOM 1950 O O . PRO A 1 255 ? -22.448 24.516 59.549 1.00 49.53 255 PRO A O 1
ATOM 1953 N N . THR A 1 256 ? -23.124 26.198 58.208 1.00 50.31 256 THR A N 1
ATOM 1954 C CA . THR A 1 256 ? -21.864 26.906 57.945 1.00 50.31 256 THR A CA 1
ATOM 1955 C C . THR A 1 256 ? -21.206 27.506 59.191 1.00 50.31 256 THR A C 1
ATOM 1957 O O . THR A 1 256 ? -21.871 28.180 59.976 1.00 50.31 256 THR A O 1
ATOM 1960 N N . SER A 1 257 ? -19.876 27.384 59.290 1.00 41.25 257 SER A N 1
ATOM 1961 C CA . SER A 1 257 ? -19.014 28.266 60.097 1.00 41.25 257 SER A CA 1
ATOM 1962 C C . SER A 1 257 ? -18.069 29.061 59.179 1.00 41.25 257 SER A C 1
ATOM 1964 O O . SER A 1 257 ? -17.514 28.471 58.251 1.00 41.25 257 SER A O 1
ATOM 1966 N N . PRO A 1 258 ? -17.867 30.373 59.403 1.00 45.69 258 PRO A N 1
ATOM 1967 C CA . PRO A 1 258 ? -16.997 31.207 58.577 1.00 45.69 258 PRO A CA 1
ATOM 1968 C C . PRO A 1 258 ? -15.550 31.178 59.093 1.00 45.69 258 PRO A C 1
ATOM 1970 O O . PRO A 1 258 ? -15.308 31.369 60.283 1.00 45.69 258 PRO A O 1
ATOM 1973 N N . SER A 1 259 ? -14.576 30.991 58.199 1.00 40.97 259 SER A N 1
ATOM 1974 C CA . SER A 1 259 ? -13.159 31.216 58.503 1.00 40.97 259 SER A CA 1
ATOM 1975 C C . SER A 1 259 ? -12.528 32.088 57.423 1.00 40.97 259 SER A C 1
ATOM 1977 O O . SER A 1 259 ? -12.557 31.773 56.236 1.00 40.97 259 SER A O 1
ATOM 1979 N N . SER A 1 260 ? -12.021 33.228 57.873 1.00 45.25 260 SER A N 1
ATOM 1980 C CA . SER A 1 260 ? -11.354 34.282 57.121 1.00 45.25 260 SER A CA 1
ATOM 1981 C C . SER A 1 260 ? -9.844 34.040 57.081 1.00 45.25 260 SER A C 1
ATOM 1983 O O . SER A 1 260 ? -9.221 33.945 58.140 1.00 45.25 260 SER A O 1
ATOM 1985 N N . TYR A 1 261 ? -9.239 34.036 55.892 1.00 37.31 261 TYR A N 1
ATOM 1986 C CA . TYR A 1 261 ? -7.786 34.150 55.740 1.00 37.31 261 TYR A CA 1
ATOM 1987 C C . TYR A 1 261 ? -7.443 35.036 54.533 1.00 37.31 261 TYR A C 1
ATOM 1989 O O . TYR A 1 261 ? -7.895 34.775 53.421 1.00 37.31 261 TYR A O 1
ATOM 1997 N N . SER A 1 262 ? -6.659 36.092 54.772 1.00 38.78 262 SER A N 1
ATOM 1998 C CA . SER A 1 262 ? -6.147 37.031 53.760 1.00 38.78 262 SER A CA 1
ATOM 1999 C C . SER A 1 262 ? -4.678 36.732 53.433 1.00 38.78 262 SER A C 1
ATOM 2001 O O . SER A 1 262 ? -3.920 36.443 54.361 1.00 38.78 262 SER A O 1
ATOM 2003 N N . PRO A 1 263 ? -4.223 36.876 52.173 1.00 43.84 263 PRO A N 1
ATOM 2004 C CA . PRO A 1 263 ? -2.809 36.776 51.828 1.00 43.84 263 PRO A CA 1
ATOM 2005 C C . PRO A 1 263 ? -2.074 38.130 51.907 1.00 43.84 263 PRO A C 1
ATOM 2007 O O . PRO A 1 263 ? -2.670 39.205 51.851 1.00 43.84 263 PRO A O 1
ATOM 2010 N N . ARG A 1 264 ? -0.746 38.044 52.054 1.00 35.25 264 ARG A N 1
ATOM 2011 C CA . ARG A 1 264 ? 0.225 39.132 52.286 1.00 35.25 264 ARG A CA 1
ATOM 2012 C C . ARG A 1 264 ? 1.011 39.446 50.992 1.00 35.25 264 ARG A C 1
ATOM 2014 O O . ARG A 1 264 ? 1.292 38.496 50.266 1.00 35.25 264 ARG A O 1
ATOM 2021 N N . PRO A 1 265 ? 1.415 40.704 50.711 1.00 42.75 265 PRO A N 1
ATOM 2022 C CA . PRO A 1 265 ? 2.163 41.056 49.498 1.00 42.75 265 PRO A CA 1
ATOM 2023 C C . PRO A 1 265 ? 3.693 41.040 49.700 1.00 42.75 265 PRO A C 1
ATOM 2025 O O . PRO A 1 265 ? 4.182 41.207 50.820 1.00 42.75 265 PRO A O 1
ATOM 2028 N N . THR A 1 266 ? 4.440 40.896 48.601 1.00 35.38 266 THR A N 1
ATOM 2029 C CA . THR A 1 266 ? 5.913 41.022 48.506 1.00 35.38 266 THR A CA 1
ATOM 2030 C C . THR A 1 266 ? 6.325 42.074 47.459 1.00 35.38 266 THR A C 1
ATOM 2032 O O . THR A 1 266 ? 5.515 42.365 46.580 1.00 35.38 266 THR A O 1
ATOM 2035 N N . PRO A 1 267 ? 7.542 42.661 47.554 1.00 45.72 267 PRO A N 1
ATOM 2036 C CA . PRO A 1 267 ? 7.892 43.925 46.898 1.00 45.72 267 PRO A CA 1
ATOM 2037 C C . PRO A 1 267 ? 8.614 43.790 45.544 1.00 45.72 267 PRO A C 1
ATOM 2039 O O . PRO A 1 267 ? 9.258 42.784 45.252 1.00 45.72 267 PRO A O 1
ATOM 2042 N N . GLU A 1 268 ? 8.507 44.872 44.771 1.00 34.59 268 GLU A N 1
ATOM 2043 C CA . GLU A 1 268 ? 9.020 45.116 43.418 1.00 34.59 268 GLU A CA 1
ATOM 2044 C C . GLU A 1 268 ? 10.514 45.497 43.378 1.00 34.59 268 GLU A C 1
ATOM 2046 O O . GLU A 1 268 ? 11.034 46.154 44.283 1.00 34.59 268 GLU A O 1
ATOM 2051 N N . GLY A 1 269 ? 11.180 45.161 42.269 1.00 34.16 269 GLY A N 1
ATOM 2052 C CA . GLY A 1 269 ? 12.474 45.712 41.865 1.00 34.16 269 GLY A CA 1
ATOM 2053 C C . GLY A 1 269 ? 12.702 45.498 40.365 1.00 34.16 269 GLY A C 1
ATOM 2054 O O . GLY A 1 269 ? 12.747 44.358 39.910 1.00 34.16 269 GLY A O 1
ATOM 2055 N N . THR A 1 270 ? 12.831 46.585 39.601 1.00 33.88 270 THR A N 1
ATOM 2056 C CA . THR A 1 270 ? 12.904 46.589 38.127 1.00 33.88 270 THR A CA 1
ATOM 2057 C C . THR A 1 270 ? 14.291 47.021 37.640 1.00 33.88 270 THR A C 1
ATOM 2059 O O . THR A 1 270 ? 14.756 48.089 38.044 1.00 33.88 270 THR A O 1
ATOM 2062 N N . PRO A 1 271 ? 14.936 46.285 36.718 1.00 31.09 271 PRO A N 1
ATOM 2063 C CA . PRO A 1 271 ? 15.948 46.837 35.826 1.00 31.09 271 PRO A CA 1
ATOM 2064 C C . PRO A 1 271 ? 15.362 47.074 34.424 1.00 31.09 271 PRO A C 1
ATOM 2066 O O . PRO A 1 271 ? 14.684 46.219 33.857 1.00 31.09 271 PRO A O 1
ATOM 2069 N N . VAL A 1 272 ? 15.632 48.251 33.860 1.00 33.38 272 VAL A N 1
ATOM 2070 C CA . VAL A 1 272 ? 15.234 48.636 32.497 1.00 33.38 272 VAL A CA 1
ATOM 2071 C C . VAL A 1 272 ? 16.206 48.002 31.498 1.00 33.38 272 VAL A C 1
ATOM 2073 O O . VAL A 1 272 ? 17.408 48.248 31.578 1.00 33.38 272 VAL A O 1
ATOM 2076 N N . THR A 1 273 ? 15.682 47.205 30.565 1.00 32.19 273 THR A N 1
ATOM 2077 C CA . THR A 1 273 ? 16.419 46.612 29.434 1.00 32.19 273 THR A CA 1
ATOM 2078 C C . THR A 1 273 ? 15.597 46.865 28.169 1.00 32.19 273 THR A C 1
ATOM 2080 O O . THR A 1 273 ? 14.383 46.719 28.218 1.00 32.19 273 THR A O 1
ATOM 2083 N N . GLU A 1 274 ? 16.205 47.285 27.057 1.00 37.50 274 GLU A N 1
ATOM 2084 C CA . GLU A 1 274 ? 15.474 47.474 25.791 1.00 37.50 274 GLU A CA 1
ATOM 2085 C C . GLU A 1 274 ? 14.882 46.144 25.294 1.00 37.50 274 GLU A C 1
ATOM 2087 O O . GLU A 1 274 ? 15.564 45.119 25.257 1.00 37.50 274 GLU A O 1
ATOM 2092 N N . HIS A 1 275 ? 13.592 46.179 24.951 1.00 43.41 275 HIS A N 1
ATOM 2093 C CA . HIS A 1 275 ? 12.733 45.017 24.733 1.00 43.41 275 HIS A CA 1
ATOM 2094 C C . HIS A 1 275 ? 12.477 44.782 23.236 1.00 43.41 275 HIS A C 1
ATOM 2096 O O . HIS A 1 275 ? 12.086 45.713 22.531 1.00 43.41 275 HIS A O 1
ATOM 2102 N N . LEU A 1 276 ? 12.625 43.540 22.759 1.00 45.19 276 LEU A N 1
ATOM 2103 C CA . LEU A 1 276 ? 12.003 43.118 21.501 1.00 45.19 276 LEU A CA 1
ATOM 2104 C C . LEU A 1 276 ? 10.580 42.631 21.791 1.00 45.19 276 LEU A C 1
ATOM 2106 O O . LEU A 1 276 ? 10.385 41.704 22.574 1.00 45.19 276 LEU A O 1
ATOM 2110 N N . ASP A 1 277 ? 9.601 43.274 21.161 1.00 61.81 277 ASP A N 1
ATOM 2111 C CA . ASP A 1 277 ? 8.191 42.892 21.232 1.00 61.81 277 ASP A CA 1
ATOM 2112 C C . ASP A 1 277 ? 7.930 41.623 20.398 1.00 61.81 277 ASP A C 1
ATOM 2114 O O . ASP A 1 277 ? 8.502 41.435 19.321 1.00 61.81 277 ASP A O 1
ATOM 2118 N N . LEU A 1 278 ? 7.036 40.757 20.876 1.00 59.72 278 LEU A N 1
ATOM 2119 C CA . LEU A 1 278 ? 6.565 39.556 20.182 1.00 59.72 278 LEU A CA 1
ATOM 2120 C C . LEU A 1 278 ? 5.940 39.907 18.816 1.00 59.72 278 LEU A C 1
ATOM 2122 O O . LEU A 1 278 ? 6.014 39.118 17.873 1.00 59.72 278 LEU A O 1
ATOM 2126 N N . GLU A 1 279 ? 5.366 41.110 18.688 1.00 65.50 279 GLU A N 1
ATOM 2127 C CA . GLU A 1 279 ? 4.896 41.640 17.402 1.00 65.50 279 GLU A CA 1
ATOM 2128 C C . GLU A 1 279 ? 6.028 41.808 16.378 1.00 65.50 279 GLU A C 1
ATOM 2130 O O . GLU A 1 279 ? 5.804 41.626 15.180 1.00 65.50 279 GLU A O 1
ATOM 2135 N N . THR A 1 280 ? 7.250 42.109 16.823 1.00 65.62 280 THR A N 1
ATOM 2136 C CA . THR A 1 280 ? 8.425 42.218 15.949 1.00 65.62 280 THR A CA 1
ATOM 2137 C C . THR A 1 280 ? 8.846 40.846 15.433 1.00 65.62 280 THR A C 1
ATOM 2139 O O . THR A 1 280 ? 9.055 40.701 14.233 1.00 65.62 280 THR A O 1
ATOM 2142 N N . VAL A 1 281 ? 8.860 39.821 16.296 1.00 64.56 281 VAL A N 1
ATOM 2143 C CA . VAL A 1 281 ? 9.172 38.431 15.906 1.00 64.56 281 VAL A CA 1
ATOM 2144 C C . VAL A 1 281 ? 8.208 37.935 14.826 1.00 64.56 281 VAL A C 1
ATOM 2146 O O . VAL A 1 281 ? 8.632 37.381 13.818 1.00 64.56 281 VAL A O 1
ATOM 2149 N N . LEU A 1 282 ? 6.909 38.198 14.985 1.00 70.25 282 LEU A N 1
ATOM 2150 C CA . LEU A 1 282 ? 5.907 37.816 13.986 1.00 70.25 282 LEU A CA 1
ATOM 2151 C C . LEU A 1 282 ? 6.009 38.642 12.693 1.00 70.25 282 LEU A C 1
ATOM 2153 O O . LEU A 1 282 ? 5.747 38.121 11.609 1.00 70.25 282 LEU A O 1
ATOM 2157 N N . ARG A 1 283 ? 6.393 39.924 12.774 1.00 72.31 283 ARG A N 1
ATOM 2158 C CA . ARG A 1 283 ? 6.567 40.791 11.596 1.00 72.31 283 ARG A CA 1
ATOM 2159 C C . ARG A 1 283 ? 7.794 40.406 10.763 1.00 72.31 283 ARG A C 1
ATOM 2161 O O . ARG A 1 283 ? 7.764 40.584 9.548 1.00 72.31 283 ARG A O 1
ATOM 2168 N N . GLU A 1 284 ? 8.834 39.871 11.395 1.00 73.81 284 GLU A N 1
ATOM 2169 C CA . GLU A 1 284 ? 10.078 39.439 10.742 1.00 73.81 284 GLU A CA 1
ATOM 2170 C C . GLU A 1 284 ? 10.027 37.993 10.213 1.00 73.81 284 GLU A C 1
ATOM 2172 O O . GLU A 1 284 ? 11.018 37.495 9.690 1.00 73.81 284 GLU A O 1
ATOM 2177 N N . GLY A 1 285 ? 8.855 37.347 10.263 1.00 74.88 285 GLY A N 1
ATOM 2178 C CA . GLY A 1 285 ? 8.642 36.003 9.714 1.00 74.88 285 GLY A CA 1
ATOM 2179 C C . GLY A 1 285 ? 8.851 34.865 10.714 1.00 74.88 285 GLY A C 1
ATOM 2180 O O . GLY A 1 285 ? 8.802 33.702 10.319 1.00 74.88 285 GLY A O 1
ATOM 2181 N N . GLY A 1 286 ? 9.036 35.178 11.997 1.00 80.75 286 GLY A N 1
ATOM 2182 C CA . GLY A 1 286 ? 9.137 34.191 13.063 1.00 80.75 286 GLY A CA 1
ATOM 2183 C C . GLY A 1 286 ? 7.855 33.376 13.260 1.00 80.75 286 GLY A C 1
ATOM 2184 O O . GLY A 1 286 ? 6.744 33.813 12.945 1.00 80.75 286 GLY A O 1
ATOM 2185 N N . GLN A 1 287 ? 8.006 32.171 13.805 1.00 81.56 287 GLN A N 1
ATOM 2186 C CA . GLN A 1 287 ? 6.908 31.235 14.062 1.00 81.56 287 GLN A CA 1
ATOM 2187 C C . GLN A 1 287 ? 6.681 31.048 15.562 1.00 81.56 287 GLN A C 1
ATOM 2189 O O . GLN A 1 287 ? 7.618 31.120 16.356 1.00 81.56 287 GLN A O 1
ATOM 2194 N N . ILE A 1 288 ? 5.430 30.785 15.952 1.00 83.44 288 ILE A N 1
ATOM 2195 C CA . ILE A 1 288 ? 5.074 30.375 17.315 1.00 83.44 288 ILE A CA 1
ATOM 2196 C C . ILE A 1 288 ? 4.446 28.986 17.245 1.00 83.44 288 ILE A C 1
ATOM 2198 O O . ILE A 1 288 ? 3.430 28.798 16.575 1.00 83.44 288 ILE A O 1
ATOM 2202 N N . THR A 1 289 ? 5.027 28.041 17.973 1.00 83.88 289 THR A N 1
ATOM 2203 C CA . THR A 1 289 ? 4.543 26.662 18.088 1.00 83.88 289 THR A CA 1
ATOM 2204 C C . THR A 1 289 ? 3.985 26.444 19.487 1.00 83.88 289 THR A C 1
ATOM 2206 O O . THR A 1 289 ? 4.593 26.877 20.462 1.00 83.88 289 THR A O 1
ATOM 2209 N N . ILE A 1 290 ? 2.827 25.788 19.598 1.00 74.38 290 ILE A N 1
ATOM 2210 C CA . ILE A 1 290 ? 2.257 25.366 20.883 1.00 74.38 290 ILE A CA 1
ATOM 2211 C C . ILE A 1 290 ? 2.225 23.845 20.908 1.00 74.38 290 ILE A C 1
ATOM 2213 O O . ILE A 1 290 ? 1.572 23.223 20.071 1.00 74.38 290 ILE A O 1
ATOM 2217 N N . THR A 1 291 ? 2.897 23.266 21.892 1.00 83.12 291 THR A N 1
ATOM 2218 C CA . THR A 1 291 ? 2.978 21.824 22.109 1.00 83.12 291 THR A CA 1
ATOM 2219 C C . THR A 1 291 ? 2.212 21.474 23.376 1.00 83.12 291 THR A C 1
ATOM 2221 O O . THR A 1 291 ? 2.333 22.165 24.384 1.00 83.12 291 THR A O 1
ATOM 2224 N N . TYR A 1 292 ? 1.402 20.419 23.327 1.00 81.69 292 TYR A N 1
ATOM 2225 C CA . TYR A 1 292 ? 0.722 19.877 24.500 1.00 81.69 292 TYR A CA 1
ATOM 2226 C C . TYR A 1 292 ? 1.436 18.608 24.956 1.00 81.69 292 TYR A C 1
ATOM 2228 O O . TYR A 1 292 ? 1.496 17.635 24.205 1.00 81.69 292 TYR A O 1
ATOM 2236 N N . ASP A 1 293 ? 1.947 18.622 26.183 1.00 80.19 293 ASP A N 1
ATOM 2237 C CA . ASP A 1 293 ? 2.394 17.429 26.885 1.00 80.19 293 ASP A CA 1
ATOM 2238 C C . ASP A 1 293 ? 1.214 16.887 27.713 1.00 80.19 293 ASP A C 1
ATOM 2240 O O . ASP A 1 293 ? 0.710 17.582 28.604 1.00 80.19 293 ASP A O 1
ATOM 2244 N N . PRO A 1 294 ? 0.711 15.672 27.431 1.00 55.78 294 PRO A N 1
ATOM 2245 C CA . PRO A 1 294 ? -0.381 15.093 28.199 1.00 55.78 294 PRO A CA 1
ATOM 2246 C C . PRO A 1 294 ? 0.011 14.761 29.648 1.00 55.78 294 PRO A C 1
ATOM 2248 O O . PRO A 1 294 ? -0.885 14.657 30.492 1.00 55.78 294 PRO A O 1
ATOM 2251 N N . LEU A 1 295 ? 1.304 14.598 29.973 1.00 70.75 295 LEU A N 1
ATOM 2252 C CA . LEU A 1 295 ? 1.769 14.184 31.301 1.00 70.75 295 LEU A CA 1
ATOM 2253 C C . LEU A 1 295 ? 3.174 14.743 31.639 1.00 70.75 295 LEU A C 1
ATOM 2255 O O . LEU A 1 295 ? 4.171 14.075 31.369 1.00 70.75 295 LEU A O 1
ATOM 2259 N N . PRO A 1 296 ? 3.269 15.866 32.381 1.00 66.19 296 PRO A N 1
ATOM 2260 C CA . PRO A 1 296 ? 2.180 16.567 33.066 1.00 66.19 296 PRO A CA 1
ATOM 2261 C C . PRO A 1 296 ? 1.340 17.368 32.072 1.00 66.19 296 PRO A C 1
ATOM 2263 O O . PRO A 1 296 ? 1.927 18.026 31.234 1.00 66.19 296 PRO A O 1
ATOM 2266 N N . ALA A 1 297 ? 0.005 17.359 32.209 1.00 70.81 297 ALA A N 1
ATOM 2267 C CA . ALA A 1 297 ? -0.934 18.106 31.359 1.00 70.81 297 ALA A CA 1
ATOM 2268 C C . ALA A 1 297 ? -0.578 19.607 31.275 1.00 70.81 297 ALA A C 1
ATOM 2270 O O . ALA A 1 297 ? -1.090 20.426 32.043 1.00 70.81 297 ALA A O 1
ATOM 2271 N N . ARG A 1 298 ? 0.323 19.948 30.356 1.00 87.69 298 ARG A N 1
ATOM 2272 C CA . ARG A 1 298 ? 0.978 21.247 30.216 1.00 87.69 298 ARG A CA 1
ATOM 2273 C C . ARG A 1 298 ? 1.063 21.599 28.746 1.00 87.69 298 ARG A C 1
ATOM 2275 O O . ARG A 1 298 ? 1.231 20.753 27.879 1.00 87.69 298 ARG A O 1
ATOM 2282 N N . TYR A 1 299 ? 0.944 22.882 28.484 1.00 89.44 299 TYR A N 1
ATOM 2283 C CA . TYR A 1 299 ? 1.165 23.479 27.187 1.00 89.44 299 TYR A CA 1
ATOM 2284 C C . TYR A 1 299 ? 2.477 24.245 27.247 1.00 89.44 299 TYR A C 1
ATOM 2286 O O . TYR A 1 299 ? 2.699 24.991 28.199 1.00 89.44 299 TYR A O 1
ATOM 2294 N N . THR A 1 300 ? 3.298 24.093 26.219 1.00 88.81 300 THR A N 1
ATOM 2295 C CA . THR A 1 300 ? 4.533 24.849 26.022 1.00 88.81 300 THR A CA 1
ATOM 2296 C C . THR A 1 300 ? 4.391 25.651 24.737 1.00 88.81 300 THR A C 1
ATOM 2298 O O . THR A 1 300 ? 4.080 25.094 23.688 1.00 88.81 300 THR A O 1
ATOM 2301 N N . ALA A 1 301 ? 4.568 26.965 24.812 1.00 86.00 301 ALA A N 1
ATOM 2302 C CA . ALA A 1 301 ? 4.570 27.876 23.679 1.00 86.00 301 ALA A CA 1
ATOM 2303 C C . ALA A 1 301 ? 6.008 28.318 23.397 1.00 86.00 301 ALA A C 1
ATOM 2305 O O . ALA A 1 301 ? 6.673 28.852 24.280 1.00 86.00 301 ALA A O 1
ATOM 2306 N N . THR A 1 302 ? 6.471 28.133 22.166 1.00 88.31 302 THR A N 1
ATOM 2307 C CA . THR A 1 302 ? 7.851 28.384 21.742 1.00 88.31 302 THR A CA 1
ATOM 2308 C C . THR A 1 302 ? 7.839 29.365 20.575 1.00 88.31 302 THR A C 1
ATOM 2310 O O . THR A 1 302 ? 7.170 29.110 19.575 1.00 88.31 302 THR A O 1
ATOM 2313 N N . ALA A 1 303 ? 8.556 30.486 20.678 1.00 86.38 303 ALA A N 1
ATOM 2314 C CA . ALA A 1 303 ? 8.723 31.443 19.582 1.00 86.38 303 ALA A CA 1
ATOM 2315 C C . ALA A 1 303 ? 10.098 31.270 18.928 1.00 86.38 303 ALA A C 1
ATOM 2317 O O . ALA A 1 303 ? 11.102 31.173 19.630 1.00 86.38 303 ALA A O 1
ATOM 2318 N N . ILE A 1 304 ? 10.155 31.272 17.599 1.00 83.62 304 ILE A N 1
ATOM 2319 C CA . ILE A 1 304 ? 11.381 31.158 16.801 1.00 83.62 304 ILE A CA 1
ATOM 2320 C C . ILE A 1 304 ? 11.542 32.445 15.988 1.00 83.62 304 ILE A C 1
ATOM 2322 O O . ILE A 1 304 ? 10.610 32.849 15.298 1.00 83.62 304 ILE A O 1
ATOM 2326 N N . ALA A 1 305 ? 12.700 33.100 16.102 1.00 75.00 305 ALA A N 1
ATOM 2327 C CA . ALA A 1 305 ? 12.967 34.421 15.527 1.00 75.00 305 ALA A CA 1
ATOM 2328 C C . ALA A 1 305 ? 13.226 34.407 14.014 1.00 75.00 305 ALA A C 1
ATOM 2330 O O . ALA A 1 305 ? 12.940 35.399 13.352 1.00 75.00 305 ALA A O 1
ATOM 2331 N N . ASP A 1 306 ? 13.7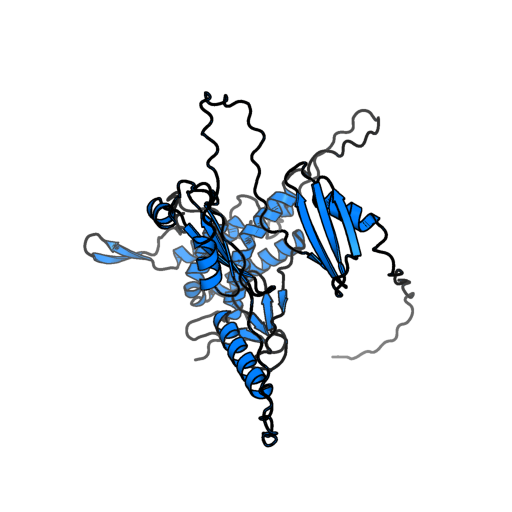88 33.322 13.478 1.00 77.06 306 ASP A N 1
ATOM 2332 C CA . ASP A 1 306 ? 14.244 33.243 12.089 1.00 77.06 306 ASP A CA 1
ATOM 2333 C C . ASP A 1 306 ? 14.247 31.802 11.539 1.00 77.06 306 ASP A C 1
ATOM 2335 O O . ASP A 1 306 ? 14.080 30.823 12.272 1.00 77.06 306 ASP A O 1
ATOM 2339 N N . ASP A 1 307 ? 14.491 31.676 10.231 1.00 65.62 307 ASP A N 1
ATOM 2340 C CA . ASP A 1 307 ? 14.567 30.408 9.486 1.00 65.62 307 ASP A CA 1
ATOM 2341 C C . ASP A 1 307 ? 15.714 29.480 9.945 1.00 65.62 307 ASP A C 1
ATOM 2343 O O . ASP A 1 307 ? 15.852 28.358 9.454 1.00 65.62 307 ASP A O 1
ATOM 2347 N N . HIS A 1 308 ? 16.554 29.929 10.884 1.00 66.50 308 HIS A N 1
ATOM 2348 C CA . HIS A 1 308 ? 17.654 29.156 11.460 1.00 66.50 308 HIS A CA 1
ATOM 2349 C C . HIS A 1 308 ? 17.296 28.513 12.806 1.00 66.50 308 HIS A C 1
ATOM 2351 O O . HIS A 1 308 ? 18.172 27.953 13.468 1.00 66.50 308 HIS A O 1
ATOM 2357 N N . GLY A 1 309 ? 16.023 28.563 13.215 1.00 65.06 309 GLY A N 1
ATOM 2358 C CA . GLY A 1 309 ? 15.558 27.890 14.428 1.00 65.06 309 GLY A CA 1
ATOM 2359 C C . GLY A 1 309 ? 15.984 28.606 15.708 1.00 65.06 309 GLY A C 1
ATOM 2360 O O . GLY A 1 309 ? 16.024 27.993 16.778 1.00 65.06 309 GLY A O 1
ATOM 2361 N N . ARG A 1 310 ? 16.331 29.898 15.634 1.00 74.62 310 ARG A N 1
ATOM 2362 C CA . ARG A 1 310 ? 16.775 30.637 16.813 1.00 74.62 310 ARG A CA 1
ATOM 2363 C C . ARG A 1 310 ? 15.606 30.871 17.768 1.00 74.62 310 ARG A C 1
ATOM 2365 O O . ARG A 1 310 ? 14.696 31.644 17.479 1.00 74.62 310 ARG A O 1
ATOM 2372 N N . LEU A 1 311 ? 15.659 30.223 18.929 1.00 73.56 311 LEU A N 1
ATOM 2373 C CA . LEU A 1 311 ? 14.660 30.359 19.986 1.00 73.56 311 LEU A CA 1
ATOM 2374 C C . LEU A 1 311 ? 14.585 31.814 20.483 1.00 73.56 311 LEU A C 1
ATOM 2376 O O . LEU A 1 311 ? 15.552 32.341 21.034 1.00 73.56 311 LEU A O 1
ATOM 2380 N N . ALA A 1 312 ? 13.432 32.447 20.283 1.00 76.94 312 ALA A N 1
ATOM 2381 C CA . ALA A 1 312 ? 13.112 33.798 20.736 1.00 76.94 312 ALA A CA 1
ATOM 2382 C C . ALA A 1 312 ? 12.510 33.812 22.151 1.00 76.94 312 ALA A C 1
ATOM 2384 O O . ALA A 1 312 ? 12.674 34.791 22.876 1.00 76.94 312 ALA A O 1
ATOM 2385 N N . GLY A 1 313 ? 11.834 32.732 22.558 1.00 83.88 313 GLY A N 1
ATOM 2386 C CA . GLY A 1 313 ? 11.274 32.593 23.902 1.00 83.88 313 GLY A CA 1
ATOM 2387 C C . GLY A 1 313 ? 10.478 31.306 24.097 1.00 83.88 313 GLY A C 1
ATOM 2388 O O . GLY A 1 313 ? 10.099 30.646 23.127 1.00 83.88 313 GLY A O 1
ATOM 2389 N N . GLU A 1 314 ? 10.206 30.983 25.359 1.00 89.12 314 GLU A N 1
ATOM 2390 C CA . GLU A 1 314 ? 9.402 29.833 25.773 1.00 89.12 314 GLU A CA 1
ATOM 2391 C C . GLU A 1 314 ? 8.471 30.222 26.934 1.00 89.12 314 GLU A C 1
ATOM 2393 O O . GLU A 1 314 ? 8.834 31.035 27.786 1.00 89.12 314 GLU A O 1
ATOM 2398 N N . GLY A 1 315 ? 7.259 29.669 26.960 1.00 92.75 315 GLY A N 1
ATOM 2399 C CA . GLY A 1 315 ? 6.314 29.815 28.064 1.00 92.75 315 GLY A CA 1
ATOM 2400 C C . GLY A 1 315 ? 5.528 28.531 28.293 1.00 92.75 315 GLY A C 1
ATOM 2401 O O . GLY A 1 315 ? 5.061 27.915 27.344 1.00 92.75 315 GLY A O 1
ATOM 2402 N N . GLU A 1 316 ? 5.352 28.138 29.546 1.00 90.75 316 GLU A N 1
ATOM 2403 C CA . GLU A 1 316 ? 4.571 26.983 29.979 1.00 90.75 316 GLU A CA 1
ATOM 2404 C C . GLU A 1 316 ? 3.242 27.403 30.635 1.00 90.75 316 GLU A C 1
ATOM 2406 O O . GLU A 1 316 ? 3.096 28.459 31.254 1.00 90.75 316 GLU A O 1
ATOM 2411 N N . GLY A 1 317 ? 2.225 26.553 30.545 1.00 90.19 317 GLY A N 1
ATOM 2412 C CA . GLY A 1 317 ? 0.968 26.788 31.243 1.00 90.19 317 GLY A CA 1
ATOM 2413 C C . GLY A 1 317 ? 0.039 25.589 31.232 1.00 90.19 317 GLY A C 1
ATOM 2414 O O . GLY A 1 317 ? 0.143 24.701 30.398 1.00 90.19 317 GLY A O 1
ATOM 2415 N N . ASN A 1 318 ? -0.931 25.574 32.144 1.00 89.81 318 ASN A N 1
ATOM 2416 C CA . ASN A 1 318 ? -1.953 24.519 32.184 1.00 89.81 318 ASN A CA 1
ATOM 2417 C C . ASN A 1 318 ? -3.050 24.712 31.111 1.00 89.81 318 ASN A C 1
ATOM 2419 O O . ASN A 1 318 ? -4.008 23.946 31.058 1.00 89.81 318 ASN A O 1
ATOM 2423 N N . SER A 1 319 ? -2.929 25.746 30.274 1.00 88.56 319 SER A N 1
ATOM 2424 C CA . SER A 1 319 ? -3.741 25.985 29.080 1.00 88.56 319 SER A CA 1
ATOM 2425 C C . SER A 1 319 ? -2.891 26.679 28.002 1.00 88.56 319 SER A C 1
ATOM 2427 O O . SER A 1 319 ? -1.872 27.294 28.346 1.00 88.56 319 SER A O 1
ATOM 2429 N N . PRO A 1 320 ? -3.298 26.641 26.720 1.00 76.56 320 PRO A N 1
ATOM 2430 C CA . PRO A 1 320 ? -2.622 27.377 25.651 1.00 76.56 320 PRO A CA 1
ATOM 2431 C C . PRO A 1 320 ? -2.511 28.881 25.940 1.00 76.56 320 PRO A C 1
ATOM 2433 O O . PRO A 1 320 ? -1.482 29.497 25.671 1.00 76.56 320 PRO A O 1
ATOM 2436 N N . GLU A 1 321 ? -3.547 29.482 26.532 1.00 86.75 321 GLU A N 1
ATOM 2437 C CA . GLU A 1 321 ? -3.570 30.905 26.884 1.00 86.75 321 GLU A CA 1
ATOM 2438 C C . GLU A 1 321 ? -2.589 31.225 28.009 1.00 86.75 321 GLU A C 1
ATOM 2440 O O . GLU A 1 321 ? -1.951 32.273 27.971 1.00 86.75 321 GLU A O 1
ATOM 2445 N N . ALA A 1 322 ? -2.445 30.328 28.989 1.00 83.19 322 ALA A N 1
ATOM 2446 C CA . ALA A 1 322 ? -1.478 30.481 30.069 1.00 83.19 322 ALA A CA 1
ATOM 2447 C C . ALA A 1 322 ? -0.035 30.359 29.553 1.00 83.19 322 ALA A C 1
ATOM 2449 O O . ALA A 1 322 ? 0.801 31.184 29.916 1.00 83.19 322 ALA A O 1
ATOM 2450 N N . ALA A 1 323 ? 0.231 29.407 28.651 1.00 82.88 323 ALA A N 1
ATOM 2451 C CA . ALA A 1 323 ? 1.534 29.243 28.008 1.00 82.88 323 ALA A CA 1
ATOM 2452 C C . ALA A 1 323 ? 1.902 30.463 27.146 1.00 82.88 323 ALA A C 1
ATOM 2454 O O . ALA A 1 323 ? 2.997 31.009 27.266 1.00 82.88 323 ALA A O 1
ATOM 2455 N N . LEU A 1 324 ? 0.956 30.976 26.347 1.00 80.12 324 LEU A N 1
ATOM 2456 C CA . LEU A 1 324 ? 1.135 32.210 25.572 1.00 80.12 324 LEU A CA 1
ATOM 2457 C C . LEU A 1 324 ? 1.276 33.453 26.458 1.00 80.12 324 LEU A C 1
ATOM 2459 O O . LEU A 1 324 ? 2.049 34.354 26.134 1.00 80.12 324 LEU A O 1
ATOM 2463 N N . ALA A 1 325 ? 0.534 33.536 27.563 1.00 83.44 325 ALA A N 1
ATOM 2464 C CA . ALA A 1 325 ? 0.663 34.628 28.522 1.00 83.44 325 ALA A CA 1
ATOM 2465 C C . ALA A 1 325 ? 2.036 34.602 29.201 1.00 83.44 325 ALA A C 1
ATOM 2467 O O . ALA A 1 325 ? 2.643 35.660 29.356 1.00 83.44 325 ALA A O 1
ATOM 2468 N N . GLN A 1 326 ? 2.554 33.417 29.539 1.00 86.06 326 GLN A N 1
ATOM 2469 C CA . GLN A 1 326 ? 3.899 33.281 30.086 1.00 86.06 326 GLN A CA 1
ATOM 2470 C C . GLN A 1 326 ? 4.969 33.610 29.039 1.00 86.06 326 GLN A C 1
ATOM 2472 O O . GLN A 1 326 ? 5.888 34.355 29.359 1.00 86.06 326 GLN A O 1
ATOM 2477 N N . LEU A 1 327 ? 4.812 33.165 27.788 1.00 86.06 327 LEU A N 1
ATOM 2478 C CA . LEU A 1 327 ? 5.710 33.517 26.682 1.00 86.06 327 LEU A CA 1
ATOM 2479 C C . LEU A 1 327 ? 5.765 35.040 26.460 1.00 86.06 327 LEU A C 1
ATOM 2481 O O . LEU A 1 327 ? 6.835 35.602 26.256 1.00 86.06 327 LEU A O 1
ATOM 2485 N N . ARG A 1 328 ? 4.617 35.727 26.556 1.00 82.69 328 ARG A N 1
ATOM 2486 C CA . ARG A 1 328 ? 4.528 37.198 26.475 1.00 82.69 328 ARG A CA 1
ATOM 2487 C C . ARG A 1 328 ? 5.131 37.901 27.692 1.00 82.69 328 ARG A C 1
ATOM 2489 O O . ARG A 1 328 ? 5.695 38.980 27.549 1.00 82.69 328 ARG A O 1
ATOM 2496 N N . ALA A 1 329 ? 4.992 37.321 28.883 1.00 80.56 329 ALA A N 1
ATOM 2497 C CA . ALA A 1 329 ? 5.492 37.898 30.130 1.00 80.56 329 ALA A CA 1
ATOM 2498 C C . ALA A 1 329 ? 6.995 37.655 30.349 1.00 80.56 329 ALA A C 1
ATOM 2500 O O . ALA A 1 329 ? 7.657 38.468 30.988 1.00 80.56 329 ALA A O 1
ATOM 2501 N N . GLY A 1 330 ? 7.536 36.556 29.817 1.00 71.38 330 GLY A N 1
ATOM 2502 C CA . GLY A 1 330 ? 8.922 36.115 29.980 1.00 71.38 330 GLY A CA 1
ATOM 2503 C C . GLY A 1 330 ? 9.950 36.893 29.161 1.00 71.38 330 GLY A C 1
ATOM 2504 O O . GLY A 1 330 ? 11.072 36.420 29.013 1.00 71.38 330 GLY A O 1
ATOM 2505 N N . GLY A 1 331 ? 9.589 38.060 28.617 1.00 57.00 331 GLY A N 1
ATOM 2506 C CA . GLY A 1 331 ? 10.453 38.869 27.764 1.00 57.00 331 GLY A CA 1
ATOM 2507 C C . GLY A 1 331 ? 11.834 39.119 28.375 1.00 57.00 331 GLY A C 1
ATOM 2508 O O . GLY A 1 331 ? 11.993 39.981 29.238 1.00 57.00 331 GLY A O 1
ATOM 2509 N N . GLY A 1 332 ? 12.847 38.407 27.877 1.00 47.44 332 GLY A N 1
ATOM 2510 C CA . GLY A 1 332 ? 14.243 38.752 28.114 1.00 47.44 332 GLY A CA 1
ATOM 2511 C C . GLY A 1 332 ? 15.243 37.672 27.724 1.00 47.44 332 GLY A C 1
ATOM 2512 O O . GLY A 1 332 ? 15.360 36.692 28.442 1.00 47.44 332 GLY A O 1
ATOM 2513 N N . TYR A 1 333 ? 16.055 37.934 26.688 1.00 48.03 333 TYR A N 1
ATOM 2514 C CA . TYR A 1 333 ? 17.453 37.483 26.609 1.00 48.03 333 TYR A CA 1
ATOM 2515 C C . TYR A 1 333 ? 18.340 38.459 25.818 1.00 48.03 333 TYR A C 1
ATOM 2517 O O . TYR A 1 333 ? 17.899 39.181 24.928 1.00 48.03 333 TYR A O 1
ATOM 2525 N N . SER A 1 334 ? 19.620 38.446 26.198 1.00 36.34 334 SER A N 1
ATOM 2526 C CA . SER A 1 334 ? 20.741 39.251 25.705 1.00 36.34 334 SER A CA 1
ATOM 2527 C C . SER A 1 334 ? 21.215 38.802 24.318 1.00 36.34 334 SER A C 1
ATOM 2529 O O . SER A 1 334 ? 21.567 37.637 24.120 1.00 36.34 334 SER A O 1
ATOM 2531 N N . ALA A 1 335 ? 21.296 39.733 23.364 1.00 32.56 335 ALA A N 1
ATOM 2532 C CA . ALA A 1 335 ? 22.029 39.511 22.125 1.00 32.56 335 ALA A CA 1
ATOM 2533 C C . ALA A 1 335 ? 23.541 39.591 22.402 1.00 32.56 335 ALA A C 1
ATOM 2535 O O . ALA A 1 335 ? 24.087 40.664 22.666 1.00 32.56 335 ALA A O 1
ATOM 2536 N N . ALA A 1 336 ? 24.243 38.459 22.307 1.00 29.12 336 ALA A N 1
ATOM 2537 C CA . ALA A 1 336 ? 25.688 38.480 22.108 1.00 29.12 336 ALA A CA 1
ATOM 2538 C C . ALA A 1 336 ? 25.984 39.243 20.805 1.00 29.12 336 ALA A C 1
ATOM 2540 O O . ALA A 1 336 ? 25.394 38.937 19.766 1.00 29.12 336 ALA A O 1
ATOM 2541 N N . ARG A 1 337 ? 26.861 40.256 20.869 1.00 29.36 337 ARG A N 1
ATOM 2542 C CA . ARG A 1 337 ? 27.281 41.029 19.689 1.00 29.36 337 ARG A CA 1
ATOM 2543 C C . ARG A 1 337 ? 27.752 40.088 18.569 1.00 29.36 337 ARG A C 1
ATOM 2545 O O . ARG A 1 337 ? 28.432 39.105 18.873 1.00 29.36 337 ARG A O 1
ATOM 2552 N N . PRO A 1 338 ? 27.462 40.400 17.294 1.00 34.22 338 PRO A N 1
ATOM 2553 C CA . PRO A 1 338 ? 28.043 39.670 16.179 1.00 34.22 338 PRO A CA 1
ATOM 2554 C C . PRO A 1 338 ? 29.571 39.787 16.219 1.00 34.22 338 PRO A C 1
ATOM 2556 O O . PRO A 1 338 ? 30.138 40.828 16.555 1.00 34.22 338 PRO A O 1
ATOM 2559 N N . PHE A 1 339 ? 30.231 38.674 15.921 1.00 32.41 339 PHE A N 1
ATOM 2560 C CA . PHE A 1 339 ? 31.676 38.584 15.802 1.00 32.41 339 PHE A CA 1
ATOM 2561 C C . PHE A 1 339 ? 32.120 39.306 14.519 1.00 32.41 339 PHE A C 1
ATOM 2563 O O . PHE A 1 339 ? 31.913 38.791 13.423 1.00 32.41 339 PHE A O 1
ATOM 2570 N N . ASP A 1 340 ? 32.735 40.485 14.653 1.00 33.44 340 ASP A N 1
ATOM 2571 C CA . ASP A 1 340 ? 33.377 41.234 13.556 1.00 33.44 340 ASP A CA 1
ATOM 2572 C C . ASP A 1 340 ? 34.745 40.618 13.199 1.00 33.44 340 ASP A C 1
ATOM 2574 O O . ASP A 1 340 ? 35.804 41.223 13.379 1.00 33.44 340 ASP A O 1
ATOM 2578 N N . GLY A 1 341 ? 34.740 39.371 12.727 1.00 40.53 341 GLY A N 1
ATOM 2579 C CA . GLY A 1 341 ? 35.932 38.690 12.223 1.00 40.53 341 GLY A CA 1
ATOM 2580 C C . GLY A 1 341 ? 35.738 38.192 10.789 1.00 40.53 341 GLY A C 1
ATOM 2581 O O . GLY A 1 341 ? 34.623 37.827 10.417 1.00 40.53 341 GLY A O 1
ATOM 2582 N N . PRO A 1 342 ? 36.801 38.164 9.961 1.00 36.34 342 PRO A N 1
ATOM 2583 C CA . PRO A 1 342 ? 36.713 37.634 8.604 1.00 36.34 342 PRO A CA 1
ATOM 2584 C C . PRO A 1 342 ? 36.336 36.141 8.628 1.00 36.34 342 PRO A C 1
ATOM 2586 O O . PRO A 1 342 ? 36.737 35.428 9.553 1.00 36.34 342 PRO A O 1
ATOM 2589 N N . PRO A 1 343 ? 35.591 35.649 7.621 1.00 37.25 343 PRO A N 1
ATOM 2590 C CA . PRO A 1 343 ? 35.099 34.277 7.611 1.00 37.25 343 PRO A CA 1
ATOM 2591 C C . PRO A 1 343 ? 36.260 33.265 7.622 1.00 37.25 343 PRO A C 1
ATOM 2593 O O . PRO A 1 343 ? 37.284 33.498 6.965 1.00 37.25 343 PRO A O 1
ATOM 2596 N N . PRO A 1 344 ? 36.130 32.134 8.341 1.00 38.91 344 PRO A N 1
ATOM 2597 C CA . PRO A 1 344 ? 37.119 31.067 8.290 1.00 38.91 344 PRO A CA 1
ATOM 2598 C C . PRO A 1 344 ? 37.163 30.430 6.893 1.00 38.91 344 PRO A C 1
ATOM 2600 O O . PRO A 1 344 ? 36.178 30.408 6.156 1.00 38.91 344 PRO A O 1
ATOM 2603 N N . ARG A 1 345 ? 38.346 29.930 6.518 1.00 36.62 345 ARG A N 1
ATOM 2604 C CA . ARG A 1 345 ? 38.589 29.285 5.219 1.00 36.62 345 ARG A CA 1
ATOM 2605 C C . ARG A 1 345 ? 37.832 27.946 5.097 1.00 36.62 345 ARG A C 1
ATOM 2607 O O . ARG A 1 345 ? 37.611 27.305 6.123 1.00 36.62 345 ARG A O 1
ATOM 2614 N N . PRO A 1 346 ? 37.504 27.488 3.871 1.00 36.19 346 PRO A N 1
ATOM 2615 C CA . PRO A 1 346 ? 36.621 26.335 3.624 1.00 36.19 346 PRO A CA 1
ATOM 2616 C C . PRO A 1 346 ? 37.168 24.968 4.071 1.00 36.19 346 PRO A C 1
ATOM 2618 O O . PRO A 1 346 ? 36.449 23.975 4.029 1.00 36.19 346 PRO A O 1
ATOM 2621 N N . ASP A 1 347 ? 38.427 24.899 4.497 1.00 34.78 347 ASP A N 1
ATOM 2622 C CA . ASP A 1 347 ? 39.175 23.641 4.587 1.00 34.78 347 ASP A CA 1
ATOM 2623 C C . ASP A 1 347 ? 39.094 22.991 5.989 1.00 34.78 347 ASP A C 1
ATOM 2625 O O . ASP A 1 347 ? 39.826 22.047 6.278 1.00 34.78 347 ASP A O 1
ATOM 2629 N N . TRP A 1 348 ? 38.241 23.514 6.883 1.00 36.00 348 TRP A N 1
ATOM 2630 C CA . TRP A 1 348 ? 38.168 23.150 8.311 1.00 36.00 348 TRP A CA 1
ATOM 2631 C C . TRP A 1 348 ? 36.744 22.837 8.813 1.00 36.00 348 TRP A C 1
ATOM 2633 O O . TRP A 1 348 ? 36.390 23.159 9.946 1.00 36.00 348 TRP A O 1
ATOM 2643 N N . LEU A 1 349 ? 35.917 22.181 7.997 1.00 33.31 349 LEU A N 1
ATOM 2644 C CA . LEU A 1 349 ? 34.647 21.619 8.470 1.00 33.31 349 LEU A CA 1
ATOM 2645 C C . LEU A 1 349 ? 34.818 20.127 8.819 1.00 33.31 349 LEU A C 1
ATOM 2647 O O . LEU A 1 349 ? 35.180 19.347 7.935 1.00 33.31 349 LEU A O 1
ATOM 2651 N N . PRO A 1 350 ? 34.565 19.690 10.070 1.00 33.34 350 PRO A N 1
ATOM 2652 C CA . PRO A 1 350 ? 34.314 18.278 10.348 1.00 33.34 350 PRO A CA 1
ATOM 2653 C C . PRO A 1 350 ? 33.014 17.833 9.648 1.00 33.34 350 PRO A C 1
ATOM 2655 O O . PRO A 1 350 ? 32.168 18.679 9.343 1.00 33.34 350 PRO A O 1
ATOM 2658 N N . PRO A 1 351 ? 32.843 16.527 9.364 1.00 32.78 351 PRO A N 1
ATOM 2659 C CA . PRO A 1 351 ? 31.676 16.030 8.646 1.00 32.78 351 PRO A CA 1
ATOM 2660 C C . PRO A 1 351 ? 30.380 16.411 9.370 1.00 32.78 351 PRO A C 1
ATOM 2662 O O . PRO A 1 351 ? 30.281 16.339 10.594 1.00 32.78 351 PRO A O 1
ATOM 2665 N N . SER A 1 352 ? 29.413 16.846 8.568 1.00 30.58 352 SER A N 1
ATOM 2666 C CA . SER A 1 352 ? 28.081 17.300 8.953 1.00 30.58 352 SER A CA 1
ATOM 2667 C C . SER A 1 352 ? 27.397 16.352 9.937 1.00 30.58 352 SER A C 1
ATOM 2669 O O . SER A 1 352 ? 27.207 15.168 9.655 1.00 30.58 352 SER A O 1
ATOM 2671 N N . TYR A 1 353 ? 27.002 16.918 11.075 1.00 29.91 353 TYR A N 1
ATOM 2672 C CA . TYR A 1 353 ? 26.135 16.309 12.074 1.00 29.91 353 TYR A CA 1
ATOM 2673 C C . TYR A 1 353 ? 24.776 16.013 11.429 1.00 29.91 353 TYR A C 1
ATOM 2675 O O . TYR A 1 353 ? 24.122 16.921 10.921 1.00 29.91 353 TYR A O 1
ATOM 2683 N N . THR A 1 354 ? 24.386 14.740 11.391 1.00 30.34 354 THR A N 1
ATOM 2684 C CA . THR A 1 354 ? 23.036 14.340 10.978 1.00 30.34 354 THR A CA 1
ATOM 2685 C C . THR A 1 354 ? 22.199 14.300 12.248 1.00 30.34 354 THR A C 1
ATOM 2687 O O . THR A 1 354 ? 22.538 13.569 13.178 1.00 30.34 354 THR A O 1
ATOM 2690 N N . GLU A 1 355 ? 21.166 15.134 12.326 1.00 27.08 355 GLU A N 1
ATOM 2691 C CA . GLU A 1 355 ? 20.192 15.101 13.416 1.00 27.08 355 GLU A CA 1
ATOM 2692 C C . GLU A 1 355 ? 19.513 13.722 13.435 1.00 27.08 355 GLU A C 1
ATOM 2694 O O . GLU A 1 355 ? 18.881 13.316 12.461 1.00 27.08 355 GLU A O 1
ATOM 2699 N N . HIS A 1 356 ? 19.685 12.981 14.532 1.00 29.12 356 HIS A N 1
ATOM 2700 C CA . HIS A 1 356 ? 18.885 11.797 14.834 1.00 29.12 356 HIS A CA 1
ATOM 2701 C C . HIS A 1 356 ? 17.556 12.266 15.445 1.00 29.12 356 HIS A C 1
ATOM 2703 O O . HIS A 1 356 ? 17.598 12.937 16.478 1.00 29.12 356 HIS A O 1
ATOM 2709 N N . PRO A 1 357 ? 16.392 11.936 14.858 1.00 33.62 357 PRO A N 1
ATOM 2710 C CA . PRO A 1 357 ? 15.112 12.229 15.483 1.00 33.62 357 PRO A CA 1
ATOM 2711 C C . PRO A 1 357 ? 14.819 11.220 16.608 1.00 33.62 357 PRO A C 1
ATOM 2713 O O . PRO A 1 357 ? 15.077 10.027 16.460 1.00 33.62 357 PRO A O 1
ATOM 2716 N N . ASP A 1 358 ? 14.291 11.742 17.715 1.00 39.38 358 ASP A N 1
ATOM 2717 C CA . ASP A 1 358 ? 13.493 11.091 18.763 1.00 39.38 358 ASP A CA 1
ATOM 2718 C C . ASP A 1 358 ? 13.989 9.751 19.345 1.00 39.38 358 ASP A C 1
ATOM 2720 O O . ASP A 1 358 ? 13.617 8.662 18.910 1.00 39.38 358 ASP A O 1
ATOM 2724 N N . LEU A 1 359 ? 14.734 9.832 20.453 1.00 40.56 359 LEU A N 1
ATOM 2725 C CA . LEU A 1 359 ? 14.936 8.725 21.398 1.00 40.56 359 LEU A CA 1
ATOM 2726 C C . LEU A 1 359 ? 14.449 9.125 22.795 1.00 40.56 359 LEU A C 1
ATOM 2728 O O . LEU A 1 359 ? 15.215 9.119 23.757 1.00 40.56 359 LEU A O 1
ATOM 2732 N N . ASP A 1 360 ? 13.165 9.453 22.919 1.00 50.53 360 ASP A N 1
ATOM 2733 C CA . ASP A 1 360 ? 12.558 9.694 24.225 1.00 50.53 360 ASP A CA 1
ATOM 2734 C C . ASP A 1 360 ? 11.812 8.452 24.724 1.00 50.53 360 ASP A C 1
ATOM 2736 O O . ASP A 1 360 ? 10.689 8.145 24.340 1.00 50.53 360 ASP A O 1
ATOM 2740 N N . THR A 1 361 ? 12.462 7.784 25.678 1.00 41.62 361 THR A N 1
ATOM 2741 C CA . THR A 1 361 ? 11.921 6.751 26.575 1.00 41.62 361 THR A CA 1
ATOM 2742 C C . THR A 1 361 ? 11.703 5.360 25.966 1.00 41.62 361 THR A C 1
ATOM 2744 O O . THR A 1 361 ? 10.766 5.110 25.215 1.00 41.62 361 THR A O 1
ATOM 2747 N N . VAL A 1 362 ? 12.509 4.388 26.410 1.00 48.94 362 VAL A N 1
ATOM 2748 C CA . VAL A 1 362 ? 12.276 2.956 26.151 1.00 48.94 362 VAL A CA 1
ATOM 2749 C C . VAL A 1 362 ? 11.611 2.326 27.381 1.00 48.94 362 VAL A C 1
ATOM 2751 O O . VAL A 1 362 ? 12.113 2.449 28.504 1.00 48.94 362 VAL A O 1
ATOM 2754 N N . MET A 1 363 ? 10.473 1.659 27.179 1.00 37.72 363 MET A N 1
ATOM 2755 C CA . MET A 1 363 ? 9.749 0.912 28.218 1.00 37.72 363 MET A CA 1
ATOM 2756 C C . MET A 1 363 ? 10.366 -0.486 28.409 1.00 37.72 363 MET A C 1
ATOM 2758 O O . MET A 1 363 ? 10.717 -1.136 27.426 1.00 37.72 363 MET A O 1
ATOM 2762 N N . TYR A 1 364 ? 10.467 -0.973 29.650 1.00 59.00 364 TYR A N 1
ATOM 2763 C CA . TYR A 1 364 ? 10.818 -2.368 29.966 1.00 59.00 364 TYR A CA 1
ATOM 2764 C C . TYR A 1 364 ? 9.914 -2.906 31.086 1.00 59.00 364 TYR A C 1
ATOM 2766 O O . TYR A 1 364 ? 9.243 -2.131 31.766 1.00 59.00 364 TYR A O 1
ATOM 2774 N N . GLU A 1 365 ? 9.862 -4.229 31.280 1.00 43.38 365 GLU A N 1
ATOM 2775 C CA . GLU A 1 365 ? 9.091 -4.825 32.382 1.00 43.38 365 GLU A CA 1
ATOM 2776 C C . GLU A 1 365 ? 9.589 -4.299 33.740 1.00 43.38 365 GLU A C 1
ATOM 2778 O O . GLU A 1 365 ? 10.701 -4.607 34.169 1.00 43.38 365 GLU A O 1
ATOM 2783 N N . GLY A 1 366 ? 8.757 -3.495 34.409 1.00 59.34 366 GLY A N 1
ATOM 2784 C CA . GLY A 1 366 ? 9.016 -2.936 35.739 1.00 59.34 366 GLY A CA 1
ATOM 2785 C C . GLY A 1 366 ? 9.537 -1.493 35.773 1.00 59.34 366 GLY A C 1
ATOM 2786 O O . GLY A 1 366 ? 9.883 -1.014 36.859 1.00 59.34 366 GLY A O 1
ATOM 2787 N N . GLY A 1 367 ? 9.619 -0.790 34.633 1.00 72.62 367 GLY A N 1
ATOM 2788 C CA . GLY A 1 367 ? 10.004 0.621 34.639 1.00 72.62 367 GLY A CA 1
ATOM 2789 C C . GLY A 1 367 ? 10.267 1.285 33.282 1.00 72.62 367 GLY A C 1
ATOM 2790 O O . GLY A 1 367 ? 9.924 0.790 32.209 1.00 72.62 367 GLY A O 1
ATOM 2791 N N . ARG A 1 368 ? 10.907 2.462 33.338 1.00 80.06 368 ARG A N 1
ATOM 2792 C CA . ARG A 1 368 ? 11.267 3.305 32.180 1.00 80.06 368 ARG A CA 1
ATOM 2793 C C . ARG A 1 368 ? 12.760 3.607 32.148 1.00 80.06 368 ARG A C 1
ATOM 2795 O O . ARG A 1 368 ? 13.351 3.838 33.204 1.00 80.06 368 ARG A O 1
ATOM 2802 N N . ILE A 1 369 ? 13.366 3.646 30.960 1.00 79.00 369 ILE A N 1
ATOM 2803 C CA . ILE A 1 369 ? 14.738 4.141 30.764 1.00 79.00 369 ILE A CA 1
ATOM 2804 C C . ILE A 1 369 ? 14.688 5.431 29.949 1.00 79.00 369 ILE A C 1
ATOM 2806 O O . ILE A 1 369 ? 14.204 5.428 28.819 1.00 79.00 369 ILE A O 1
ATOM 2810 N N . ALA A 1 370 ? 15.216 6.513 30.517 1.00 77.62 370 ALA A N 1
ATOM 2811 C CA . ALA A 1 370 ? 15.420 7.786 29.831 1.00 77.62 370 ALA A CA 1
ATOM 2812 C C . ALA A 1 370 ? 16.906 7.963 29.502 1.00 77.62 370 ALA A C 1
ATOM 2814 O O . ALA A 1 370 ? 17.756 7.663 30.346 1.00 77.62 370 ALA A O 1
ATOM 2815 N N . ILE A 1 371 ? 17.220 8.451 28.301 1.00 77.06 371 ILE A N 1
ATOM 2816 C CA . ILE A 1 371 ? 18.589 8.757 27.880 1.00 77.06 371 ILE A CA 1
ATOM 2817 C C . ILE A 1 371 ? 18.675 10.257 27.632 1.00 77.06 371 ILE A C 1
ATOM 2819 O O . ILE A 1 371 ? 17.998 10.781 26.761 1.00 77.06 371 ILE A O 1
ATOM 2823 N N . THR A 1 372 ? 19.517 10.946 28.392 1.00 80.50 372 THR A N 1
ATOM 2824 C CA . THR A 1 372 ? 19.727 12.390 28.254 1.00 80.50 372 THR A CA 1
ATOM 2825 C C . THR A 1 372 ? 21.159 12.661 27.818 1.00 80.50 372 THR A C 1
ATOM 2827 O O . THR A 1 372 ? 22.090 12.063 28.360 1.00 80.50 372 THR A O 1
ATOM 2830 N N . CYS A 1 373 ? 21.356 13.564 26.860 1.00 65.31 373 CYS A N 1
ATOM 2831 C CA . CYS A 1 373 ? 22.683 14.018 26.447 1.00 65.31 373 CYS A CA 1
ATOM 2832 C C . CYS A 1 373 ? 22.980 15.387 27.063 1.00 65.31 373 CYS A C 1
ATOM 2834 O O . CYS A 1 373 ? 22.300 16.364 26.747 1.00 65.31 373 CYS A O 1
ATOM 2836 N N . ASP A 1 374 ? 24.025 15.481 27.886 1.00 67.12 374 ASP A N 1
ATOM 2837 C CA . ASP A 1 374 ? 24.510 16.774 28.371 1.00 67.12 374 ASP A CA 1
ATOM 2838 C C . ASP A 1 374 ? 25.399 17.427 27.308 1.00 67.12 374 ASP A C 1
ATOM 2840 O O . ASP A 1 374 ? 26.284 16.794 26.725 1.00 67.12 374 ASP A O 1
ATOM 2844 N N . ARG A 1 375 ? 25.139 18.709 27.012 1.00 49.47 375 ARG A N 1
ATOM 2845 C CA . ARG A 1 375 ? 25.723 19.377 25.837 1.00 49.47 375 ARG A CA 1
ATOM 2846 C C . ARG A 1 375 ? 27.236 19.579 25.909 1.00 49.47 375 ARG A C 1
ATOM 2848 O O . ARG A 1 375 ? 27.815 19.729 24.842 1.00 49.47 375 ARG A O 1
ATOM 2855 N N . LEU A 1 376 ? 27.892 19.540 27.076 1.00 47.06 376 LEU A N 1
ATOM 2856 C CA . LEU A 1 376 ? 29.361 19.549 27.175 1.00 47.06 376 LEU A CA 1
ATOM 2857 C C . LEU A 1 376 ? 29.882 19.023 28.536 1.00 47.06 376 LEU A C 1
ATOM 2859 O O . LEU A 1 376 ? 29.436 19.522 29.571 1.00 47.06 376 LEU A O 1
ATOM 2863 N N . PRO A 1 377 ? 30.908 18.141 28.552 1.00 53.53 377 PRO A N 1
ATOM 2864 C CA . PRO A 1 377 ? 31.333 17.301 27.427 1.00 53.53 377 PRO A CA 1
ATOM 2865 C C . PRO A 1 377 ? 30.210 16.313 27.066 1.00 53.53 377 PRO A C 1
ATOM 2867 O O . PRO A 1 377 ? 29.391 16.016 27.927 1.00 53.53 377 PRO A O 1
ATOM 2870 N N . ALA A 1 378 ? 30.163 15.839 25.812 1.00 58.16 378 ALA A N 1
ATOM 2871 C CA . ALA A 1 378 ? 29.111 14.953 25.292 1.00 58.16 378 ALA A CA 1
ATOM 2872 C C . ALA A 1 378 ? 29.046 13.633 26.081 1.00 58.16 378 ALA A C 1
ATOM 2874 O O . ALA A 1 378 ? 29.694 12.639 25.743 1.00 58.16 378 ALA A O 1
ATOM 2875 N N . LEU A 1 379 ? 28.297 13.667 27.177 1.00 73.06 379 LEU A N 1
ATOM 2876 C CA . LEU A 1 379 ? 28.090 12.569 28.096 1.00 73.06 379 LEU A CA 1
ATOM 2877 C C . LEU A 1 379 ? 26.610 12.214 28.019 1.00 73.06 379 LEU A C 1
ATOM 2879 O O . LEU A 1 379 ? 25.734 13.022 28.331 1.00 73.06 379 LEU A O 1
ATOM 2883 N N . TYR A 1 380 ? 26.338 10.999 27.572 1.00 86.25 380 TYR A N 1
ATOM 2884 C CA . TYR A 1 380 ? 25.012 10.414 27.605 1.00 86.25 380 TYR A CA 1
ATOM 2885 C C . TYR A 1 380 ? 24.808 9.787 28.972 1.00 86.25 380 TYR A C 1
ATOM 2887 O O . TYR A 1 380 ? 25.651 9.033 29.456 1.00 86.25 380 TYR A O 1
ATOM 2895 N N . THR A 1 381 ? 23.672 10.083 29.581 1.00 84.75 381 THR A N 1
ATOM 2896 C CA . THR A 1 381 ? 23.237 9.497 30.839 1.00 84.75 381 THR A CA 1
ATOM 2897 C C . THR A 1 381 ? 21.983 8.673 30.582 1.00 84.75 381 THR A C 1
ATOM 2899 O O . THR A 1 381 ? 20.946 9.225 30.234 1.00 84.75 381 THR A O 1
ATOM 2902 N N . ALA A 1 382 ? 22.055 7.361 30.791 1.00 84.12 382 ALA A N 1
ATOM 2903 C CA . ALA A 1 382 ? 20.898 6.476 30.822 1.00 84.12 382 ALA A CA 1
ATOM 2904 C C . ALA A 1 382 ? 20.426 6.315 32.274 1.00 84.12 382 ALA A C 1
ATOM 2906 O O . ALA A 1 382 ? 21.191 5.866 33.128 1.00 84.12 382 ALA A O 1
ATOM 2907 N N . THR A 1 383 ? 19.174 6.663 32.568 1.00 85.94 383 THR A N 1
ATOM 2908 C CA . THR A 1 383 ? 18.580 6.530 33.906 1.00 85.94 383 THR A CA 1
ATOM 2909 C C . THR A 1 383 ? 17.399 5.570 33.855 1.00 85.94 383 THR A C 1
ATOM 2911 O O . THR A 1 383 ? 16.438 5.820 33.132 1.00 85.94 383 THR A O 1
ATOM 2914 N N . ALA A 1 384 ? 17.447 4.492 34.639 1.00 82.69 384 ALA A N 1
ATOM 2915 C CA . ALA A 1 384 ? 16.308 3.604 34.852 1.00 82.69 384 ALA A CA 1
ATOM 2916 C C . ALA A 1 384 ? 15.477 4.091 36.044 1.00 82.69 384 ALA A C 1
ATOM 2918 O O . ALA A 1 384 ? 16.023 4.396 37.107 1.00 82.69 384 ALA A O 1
ATOM 2919 N N . THR A 1 385 ? 14.159 4.121 35.888 1.00 80.88 385 THR A N 1
ATOM 2920 C CA . THR A 1 385 ? 13.194 4.449 36.945 1.00 80.88 385 THR A CA 1
ATOM 2921 C C . THR A 1 385 ? 12.213 3.293 37.070 1.00 80.88 385 THR A C 1
ATOM 2923 O O . THR A 1 385 ? 11.725 2.819 36.048 1.00 80.88 385 THR A O 1
ATOM 2926 N N . ALA A 1 386 ? 11.962 2.820 38.288 1.00 73.94 386 ALA A N 1
ATOM 2927 C CA . ALA A 1 386 ? 10.951 1.803 38.559 1.00 73.94 386 ALA A CA 1
ATOM 2928 C C . ALA A 1 386 ? 9.535 2.399 38.454 1.00 73.94 386 ALA A C 1
ATOM 2930 O O . ALA A 1 386 ? 9.363 3.618 38.534 1.00 73.94 386 ALA A O 1
ATOM 2931 N N . ASP A 1 387 ? 8.517 1.548 38.321 1.00 65.88 387 ASP A N 1
ATOM 2932 C CA . ASP A 1 387 ? 7.109 1.970 38.214 1.00 65.88 387 ASP A CA 1
ATOM 2933 C C . ASP A 1 387 ? 6.601 2.782 39.424 1.00 65.88 387 ASP A C 1
ATOM 2935 O O . ASP A 1 387 ? 5.660 3.565 39.298 1.00 65.88 387 ASP A O 1
ATOM 2939 N N . ASP A 1 388 ? 7.246 2.658 40.590 1.00 70.94 388 ASP A N 1
ATOM 2940 C CA . ASP A 1 388 ? 6.954 3.458 41.790 1.00 70.94 388 ASP A CA 1
ATOM 2941 C C . ASP A 1 388 ? 7.604 4.860 41.777 1.00 70.94 388 ASP A C 1
ATOM 2943 O O . ASP A 1 388 ? 7.502 5.610 42.751 1.00 70.94 388 ASP A O 1
ATOM 2947 N N . GLY A 1 389 ? 8.280 5.223 40.682 1.00 64.69 389 GLY A N 1
ATOM 2948 C CA . GLY A 1 389 ? 8.948 6.508 40.488 1.00 64.69 389 GLY A CA 1
ATOM 2949 C C . GLY A 1 389 ? 10.339 6.607 41.121 1.00 64.69 389 GLY A C 1
ATOM 2950 O O . GLY A 1 389 ? 10.977 7.660 41.028 1.00 64.69 389 GLY A O 1
ATOM 2951 N N . ARG A 1 390 ? 10.855 5.546 41.758 1.00 66.81 390 ARG A N 1
ATOM 2952 C CA . ARG A 1 390 ? 12.217 5.554 42.309 1.00 66.81 390 ARG A CA 1
ATOM 2953 C C . ARG A 1 390 ? 13.253 5.289 41.221 1.00 66.81 390 ARG A C 1
ATOM 2955 O O . ARG A 1 390 ? 13.078 4.430 40.361 1.00 66.81 390 ARG A O 1
ATOM 2962 N N . ARG A 1 391 ? 14.382 6.003 41.281 1.00 70.94 391 ARG A N 1
ATOM 2963 C CA . ARG A 1 391 ? 15.531 5.744 40.399 1.00 70.94 391 ARG A CA 1
ATOM 2964 C C . ARG A 1 391 ? 16.108 4.364 40.709 1.00 70.94 391 ARG A C 1
ATOM 2966 O O . ARG A 1 391 ? 16.601 4.141 41.811 1.00 70.94 391 ARG A O 1
ATOM 2973 N N . ALA A 1 392 ? 16.045 3.479 39.723 1.00 75.12 392 ALA A N 1
ATOM 2974 C CA . ALA A 1 392 ? 16.538 2.111 39.787 1.00 75.12 392 ALA A CA 1
ATOM 2975 C C . ALA A 1 392 ? 18.003 1.998 39.335 1.00 75.12 392 ALA A C 1
ATOM 2977 O O . ALA A 1 392 ? 18.696 1.097 39.777 1.00 75.12 392 ALA A O 1
ATOM 2978 N N . GLY A 1 393 ? 18.518 2.915 38.506 1.00 85.12 393 GLY A N 1
ATOM 2979 C CA . GLY A 1 393 ? 19.929 2.887 38.101 1.00 85.12 393 GLY A CA 1
ATOM 2980 C C . GLY A 1 393 ? 20.349 4.059 37.215 1.00 85.12 393 GLY A C 1
ATOM 2981 O O . GLY A 1 393 ? 19.501 4.759 36.662 1.00 85.12 393 GLY A O 1
ATOM 2982 N N . LYS A 1 394 ? 21.665 4.270 37.080 1.00 89.56 394 LYS A N 1
ATOM 2983 C CA . LYS A 1 394 ? 22.277 5.283 36.205 1.00 89.56 394 LYS A CA 1
ATOM 2984 C C . LYS A 1 394 ? 23.515 4.700 35.514 1.00 89.56 394 LYS A C 1
ATOM 2986 O O . LYS A 1 394 ? 24.351 4.106 36.189 1.00 89.56 394 LYS A O 1
ATOM 2991 N N . GLY A 1 395 ? 23.638 4.889 34.203 1.00 91.69 395 GLY A N 1
ATOM 2992 C CA . GLY A 1 395 ? 24.838 4.593 33.419 1.00 91.69 395 GLY A CA 1
ATOM 2993 C C . GLY A 1 395 ? 25.250 5.809 32.594 1.00 91.69 395 GLY A C 1
ATOM 2994 O O . GLY A 1 395 ? 24.393 6.501 32.054 1.00 91.69 395 GLY A O 1
ATOM 2995 N N . GLU A 1 396 ? 26.548 6.091 32.513 1.00 91.81 396 GLU A N 1
ATOM 2996 C CA . GLU A 1 396 ? 27.095 7.240 31.776 1.00 91.81 396 GLU A CA 1
ATOM 2997 C C . GLU A 1 396 ? 28.035 6.761 30.672 1.00 91.81 396 GLU A C 1
ATOM 2999 O O . GLU A 1 396 ? 28.844 5.870 30.912 1.00 91.81 396 GLU A O 1
ATOM 3004 N N . GLY A 1 397 ? 27.971 7.335 29.475 1.00 87.69 397 GLY A N 1
ATOM 3005 C CA . GLY A 1 397 ? 28.833 6.940 28.364 1.00 87.69 397 GLY A CA 1
ATOM 3006 C C . GLY A 1 397 ? 28.998 8.036 27.320 1.00 87.69 397 GLY A C 1
ATOM 3007 O O . GLY A 1 397 ? 28.207 8.965 27.244 1.00 87.69 397 GLY A O 1
ATOM 3008 N N . THR A 1 398 ? 30.027 7.929 26.482 1.00 88.25 398 THR A N 1
ATOM 3009 C CA . THR A 1 398 ? 30.266 8.875 25.373 1.00 88.25 398 THR A CA 1
ATOM 3010 C C . THR A 1 398 ? 29.335 8.646 24.175 1.00 88.25 398 THR A C 1
ATOM 3012 O O . THR A 1 398 ? 29.434 9.344 23.172 1.00 88.25 398 THR A O 1
ATOM 3015 N N . SER A 1 399 ? 28.450 7.651 24.270 1.00 85.75 399 SER A N 1
ATOM 3016 C CA . SER A 1 399 ? 27.377 7.327 23.327 1.00 85.75 399 SER A CA 1
ATOM 3017 C C . SER A 1 399 ? 26.176 6.748 24.099 1.00 85.75 399 SER A C 1
ATOM 3019 O O . SER A 1 399 ? 26.377 6.240 25.217 1.00 85.75 399 SER A O 1
ATOM 3021 N N . PRO A 1 400 ? 24.951 6.778 23.541 1.00 79.06 400 PRO A N 1
ATOM 3022 C CA . PRO A 1 400 ? 23.780 6.123 24.129 1.00 79.06 400 PRO A CA 1
ATOM 3023 C C . PRO A 1 400 ? 24.018 4.640 24.448 1.00 79.06 400 PRO A C 1
ATOM 3025 O O . PRO A 1 400 ? 23.645 4.157 25.518 1.00 79.06 400 PRO A O 1
ATOM 3028 N N . GLU A 1 401 ? 24.705 3.921 23.560 1.00 84.69 401 GLU A N 1
ATOM 3029 C CA . GLU A 1 401 ? 24.990 2.491 23.683 1.00 84.69 401 GLU A CA 1
ATOM 3030 C C . GLU A 1 401 ? 25.936 2.218 24.849 1.00 84.69 401 GLU A C 1
ATOM 3032 O O . GLU A 1 401 ? 25.732 1.278 25.618 1.00 84.69 401 GLU A O 1
ATOM 3037 N N . THR A 1 402 ? 26.957 3.063 25.025 1.00 79.88 402 THR A N 1
ATOM 3038 C CA . THR A 1 402 ? 27.889 2.942 26.155 1.00 79.88 402 THR A CA 1
ATOM 3039 C C . THR A 1 402 ? 27.202 3.281 27.481 1.00 79.88 402 THR A C 1
ATOM 3041 O O . THR A 1 402 ? 27.424 2.591 28.476 1.00 79.88 402 THR A O 1
ATOM 3044 N N . ALA A 1 403 ? 26.312 4.281 27.501 1.00 82.81 403 ALA A N 1
ATOM 3045 C CA . ALA A 1 403 ? 25.528 4.627 28.688 1.00 82.81 403 ALA A CA 1
ATOM 3046 C C . ALA A 1 403 ? 24.575 3.487 29.099 1.00 82.81 403 ALA A C 1
ATOM 3048 O O . ALA A 1 403 ? 24.503 3.126 30.276 1.00 82.81 403 ALA A O 1
ATOM 3049 N N . LEU A 1 404 ? 23.905 2.851 28.129 1.00 80.69 404 LEU A N 1
ATOM 3050 C CA . LEU A 1 404 ? 23.067 1.667 28.350 1.00 80.69 404 LEU A CA 1
ATOM 3051 C C . LEU A 1 404 ? 23.881 0.442 28.786 1.00 80.69 404 LEU A C 1
ATOM 3053 O O . LEU A 1 404 ? 23.450 -0.296 29.672 1.00 80.69 404 LEU A O 1
ATOM 3057 N N . ALA A 1 405 ? 25.059 0.219 28.200 1.00 81.31 405 ALA A N 1
ATOM 3058 C CA . ALA A 1 405 ? 25.947 -0.870 28.596 1.00 81.31 405 ALA A CA 1
ATOM 3059 C C . ALA A 1 405 ? 26.404 -0.723 30.056 1.00 81.31 405 ALA A C 1
ATOM 3061 O O . ALA A 1 405 ? 26.385 -1.701 30.803 1.00 81.31 405 ALA A O 1
ATOM 3062 N N . HIS A 1 406 ? 26.736 0.498 30.489 1.00 86.00 406 HIS A N 1
ATOM 3063 C CA . HIS A 1 406 ? 27.068 0.792 31.885 1.00 86.00 406 HIS A CA 1
ATOM 3064 C C . HIS A 1 406 ? 25.870 0.647 32.831 1.00 86.00 406 HIS A C 1
ATOM 3066 O O . HIS A 1 406 ? 26.019 0.143 33.942 1.00 86.00 406 HIS A O 1
ATOM 3072 N N . LEU A 1 407 ? 24.665 1.019 32.392 1.00 88.12 407 LEU A N 1
ATOM 3073 C CA . LEU A 1 407 ? 23.446 0.790 33.169 1.00 88.12 407 LEU A CA 1
ATOM 3074 C C . LEU A 1 407 ? 23.185 -0.716 33.374 1.00 88.12 407 LEU A C 1
ATOM 3076 O O . LEU A 1 407 ? 22.834 -1.139 34.476 1.00 88.12 407 LEU A O 1
ATOM 3080 N N . ARG A 1 408 ? 23.404 -1.534 32.334 1.00 83.38 408 ARG A N 1
ATOM 3081 C CA . ARG A 1 408 ? 23.244 -3.000 32.376 1.00 83.38 408 ARG A CA 1
ATOM 3082 C C . ARG A 1 408 ? 24.305 -3.689 33.236 1.00 83.38 408 ARG A C 1
ATOM 3084 O O . ARG A 1 408 ? 23.980 -4.632 33.952 1.00 83.38 408 ARG A O 1
ATOM 3091 N N . SER A 1 409 ? 25.556 -3.225 33.196 1.00 78.94 409 SER A N 1
ATOM 3092 C CA . SER A 1 409 ? 26.658 -3.819 33.967 1.00 78.94 409 SER A CA 1
ATOM 3093 C C . SER A 1 409 ? 26.600 -3.510 35.466 1.00 78.94 409 SER A C 1
ATOM 3095 O O . SER A 1 409 ? 27.201 -4.239 36.253 1.00 78.94 409 SER A O 1
ATOM 3097 N N . GLY A 1 410 ? 25.826 -2.501 35.884 1.00 77.38 410 GLY A N 1
ATOM 3098 C CA . GLY A 1 410 ? 25.600 -2.139 37.289 1.00 77.38 410 GLY A CA 1
ATOM 3099 C C . GLY A 1 410 ? 24.864 -3.183 38.145 1.00 77.38 410 GLY A C 1
ATOM 3100 O O . GLY A 1 410 ? 24.559 -2.896 39.298 1.00 77.38 410 GLY A O 1
ATOM 3101 N N . GLY A 1 411 ? 24.572 -4.377 37.613 1.00 49.09 411 GLY A N 1
ATOM 3102 C CA . GLY A 1 411 ? 24.028 -5.508 38.377 1.00 49.09 411 GLY A CA 1
ATOM 3103 C C . GLY A 1 411 ? 22.513 -5.486 38.604 1.00 49.09 411 GLY A C 1
ATOM 3104 O O . GLY A 1 411 ? 22.006 -6.307 39.360 1.00 49.09 411 GLY A O 1
ATOM 3105 N N . TRP A 1 412 ? 21.780 -4.588 37.941 1.00 59.28 412 TRP A N 1
ATOM 3106 C CA . TRP A 1 412 ? 20.321 -4.451 38.082 1.00 59.28 412 TRP A CA 1
ATOM 3107 C C . TRP A 1 412 ? 19.520 -5.485 37.273 1.00 59.28 412 TRP A C 1
ATOM 3109 O O . TRP A 1 412 ? 18.332 -5.669 37.518 1.00 59.28 412 TRP A O 1
ATOM 3119 N N . TYR A 1 413 ? 20.175 -6.203 36.355 1.00 48.34 413 TYR A N 1
ATOM 3120 C CA . TYR A 1 413 ? 19.619 -7.354 35.639 1.00 48.34 413 TYR A CA 1
ATOM 3121 C C . TYR A 1 413 ? 20.182 -8.652 36.224 1.00 48.34 413 TYR A C 1
ATOM 3123 O O . TYR A 1 413 ? 21.128 -9.228 35.691 1.00 48.34 413 TYR A O 1
ATOM 3131 N N . SER A 1 414 ? 19.625 -9.120 37.339 1.00 37.16 414 SER A N 1
ATOM 3132 C CA . SER A 1 414 ? 19.824 -10.507 37.767 1.00 37.16 414 SER A CA 1
ATOM 3133 C C . SER A 1 414 ? 18.642 -10.992 38.599 1.00 37.16 414 SER A C 1
ATOM 3135 O O . SER A 1 414 ? 18.613 -10.790 39.809 1.00 37.16 414 SER A O 1
ATOM 3137 N N . ALA A 1 415 ? 17.662 -11.604 37.926 1.00 32.44 415 ALA A N 1
ATOM 3138 C CA . ALA A 1 415 ? 16.834 -12.697 38.449 1.00 32.44 415 ALA A CA 1
ATOM 3139 C C . ALA A 1 415 ? 15.875 -13.230 37.364 1.00 32.44 415 ALA A C 1
ATOM 3141 O O . ALA A 1 415 ? 14.670 -13.022 37.437 1.00 32.44 415 ALA A O 1
ATOM 3142 N N . VAL A 1 416 ? 16.398 -13.963 36.377 1.00 30.75 416 VAL A N 1
ATOM 3143 C CA . VAL A 1 416 ? 15.626 -15.022 35.701 1.00 30.75 416 VAL A CA 1
ATOM 3144 C C . VAL A 1 416 ? 16.569 -16.220 35.552 1.00 30.75 416 VAL A C 1
ATOM 3146 O O . VAL A 1 416 ? 17.589 -16.086 34.874 1.00 30.75 416 VAL A O 1
ATOM 3149 N N . PRO A 1 417 ? 16.330 -17.363 36.221 1.00 31.30 417 PRO A N 1
ATOM 3150 C CA . PRO A 1 417 ? 17.112 -18.565 35.963 1.00 31.30 417 PRO A CA 1
ATOM 3151 C C . PRO A 1 417 ? 16.712 -19.143 34.592 1.00 31.30 417 PRO A C 1
ATOM 3153 O O . PRO A 1 417 ? 15.552 -19.009 34.197 1.00 31.30 417 PRO A O 1
ATOM 3156 N N . PRO A 1 418 ? 17.637 -19.776 33.851 1.00 33.38 418 PRO A N 1
ATOM 3157 C CA . PRO A 1 418 ? 17.312 -20.368 32.559 1.00 33.38 418 PRO A CA 1
ATOM 3158 C C . PRO A 1 418 ? 16.316 -21.524 32.736 1.00 33.38 418 PRO A C 1
ATOM 3160 O O . PRO A 1 418 ? 16.475 -22.348 33.638 1.00 33.38 418 PRO A O 1
ATOM 3163 N N . LEU A 1 419 ? 15.297 -21.576 31.871 1.00 30.86 419 LEU A N 1
ATOM 3164 C CA . LEU A 1 419 ? 14.490 -22.779 31.688 1.00 30.86 419 LEU A CA 1
ATOM 3165 C C . LEU A 1 419 ? 15.378 -23.887 31.110 1.00 30.86 419 LEU A C 1
ATOM 3167 O O . LEU A 1 419 ? 16.124 -23.683 30.155 1.00 30.86 419 LEU A O 1
ATOM 3171 N N . ASP A 1 420 ? 15.290 -25.043 31.749 1.00 31.84 420 ASP A N 1
ATOM 3172 C CA . ASP A 1 420 ? 16.043 -26.256 31.468 1.00 31.84 420 ASP A CA 1
ATOM 3173 C C . ASP A 1 420 ? 15.370 -27.002 30.297 1.00 31.84 420 ASP A C 1
ATOM 3175 O O . ASP A 1 420 ? 14.424 -27.765 30.491 1.00 31.84 420 ASP A O 1
ATOM 3179 N N . ASP A 1 421 ? 15.813 -26.753 29.061 1.00 35.38 421 ASP A N 1
ATOM 3180 C CA . ASP A 1 421 ? 15.338 -27.473 27.871 1.00 35.38 421 ASP A CA 1
ATOM 3181 C C . ASP A 1 421 ? 16.110 -28.790 27.699 1.00 35.38 421 ASP A C 1
ATOM 3183 O O . ASP A 1 421 ? 17.094 -28.892 26.962 1.00 35.38 421 ASP A O 1
ATOM 3187 N N . THR A 1 422 ? 15.640 -29.838 28.377 1.00 37.19 422 THR A N 1
ATOM 3188 C CA . THR A 1 422 ? 16.017 -31.222 28.052 1.00 37.19 422 THR A CA 1
ATOM 3189 C C . THR A 1 422 ? 14.953 -31.829 27.127 1.00 37.19 422 THR A C 1
ATOM 3191 O O . THR A 1 422 ? 13.800 -31.949 27.544 1.00 37.19 422 THR A O 1
ATOM 3194 N N . PRO A 1 423 ? 15.275 -32.264 25.894 1.00 41.28 423 PRO A N 1
ATOM 3195 C CA . PRO A 1 423 ? 14.290 -32.911 25.031 1.00 41.28 423 PRO A CA 1
ATOM 3196 C C . PRO A 1 423 ? 14.036 -34.366 25.475 1.00 41.28 423 PRO A C 1
ATOM 3198 O O . PRO A 1 423 ? 14.993 -35.088 25.783 1.00 41.28 423 PRO A O 1
ATOM 3201 N N . PRO A 1 424 ? 12.784 -34.863 25.467 1.00 36.50 424 PRO A N 1
ATOM 3202 C CA . PRO A 1 424 ? 12.530 -36.285 25.640 1.00 36.50 424 PRO A CA 1
ATOM 3203 C C . PRO A 1 424 ? 12.862 -37.055 24.351 1.00 36.50 424 PRO A C 1
ATOM 3205 O O . PRO A 1 424 ? 12.613 -36.602 23.234 1.00 36.50 424 PRO A O 1
ATOM 3208 N N . ARG A 1 425 ? 13.437 -38.250 24.527 1.00 32.66 425 ARG A N 1
ATOM 3209 C CA . ARG A 1 425 ? 13.712 -39.227 23.460 1.00 32.66 425 ARG A CA 1
ATOM 3210 C C . ARG A 1 425 ? 12.422 -39.677 22.751 1.00 32.66 425 ARG A C 1
ATOM 3212 O O . ARG A 1 425 ? 11.393 -39.789 23.417 1.00 32.66 425 ARG A O 1
ATOM 3219 N N . PRO A 1 426 ? 12.485 -40.033 21.454 1.00 42.56 426 PRO A N 1
ATOM 3220 C CA . PRO A 1 426 ? 11.356 -40.593 20.734 1.00 42.56 426 PRO A CA 1
ATOM 3221 C C . PRO A 1 426 ? 11.372 -42.117 20.856 1.00 42.56 426 PRO A C 1
ATOM 3223 O O . PRO A 1 426 ? 12.300 -42.751 20.378 1.00 42.56 426 PRO A O 1
ATOM 3226 N N . ASP A 1 427 ? 10.344 -42.696 21.465 1.00 41.38 427 ASP A N 1
ATOM 3227 C CA . ASP A 1 427 ? 9.932 -44.079 21.225 1.00 41.38 427 ASP A CA 1
ATOM 3228 C C . ASP A 1 427 ? 8.461 -44.196 21.636 1.00 41.38 427 ASP A C 1
ATOM 3230 O O . ASP A 1 427 ? 8.156 -44.106 22.823 1.00 41.38 427 ASP A O 1
ATOM 3234 N N . TRP A 1 428 ? 7.569 -44.354 20.650 1.00 29.28 428 TRP A N 1
ATOM 3235 C CA . TRP A 1 428 ? 6.397 -45.251 20.639 1.00 29.28 428 TRP A CA 1
ATOM 3236 C C . TRP A 1 428 ? 5.375 -44.824 19.569 1.00 29.28 428 TRP A C 1
ATOM 3238 O O . TRP A 1 428 ? 4.717 -43.792 19.674 1.00 29.28 428 TRP A O 1
ATOM 3248 N N . HIS A 1 429 ? 5.205 -45.678 18.556 1.00 38.44 429 HIS A N 1
ATOM 3249 C CA . HIS A 1 429 ? 3.971 -45.774 17.769 1.00 38.44 429 HIS A CA 1
ATOM 3250 C C . HIS A 1 429 ? 2.845 -46.351 18.649 1.00 38.44 429 HIS A C 1
ATOM 3252 O O . HIS A 1 429 ? 3.119 -47.157 19.541 1.00 38.44 429 HIS A O 1
ATOM 3258 N N . PRO A 1 430 ? 1.574 -46.005 18.377 1.00 36.47 430 PRO A N 1
ATOM 3259 C CA . PRO A 1 430 ? 0.776 -46.944 17.588 1.00 36.47 430 PRO A CA 1
ATOM 3260 C C . PRO A 1 430 ? -0.166 -46.284 16.566 1.00 36.47 430 PRO A C 1
ATOM 3262 O O . PRO A 1 430 ? -0.865 -45.312 16.832 1.00 36.47 430 PRO A O 1
ATOM 3265 N N . SER A 1 431 ? -0.174 -46.899 15.385 1.00 32.50 431 SER A N 1
ATOM 3266 C CA . SER A 1 431 ? -1.327 -47.195 14.526 1.00 32.50 431 SER A CA 1
ATOM 3267 C C . SER A 1 431 ? -2.703 -46.622 14.903 1.00 32.50 431 SER A C 1
ATOM 3269 O O . SER A 1 431 ? -3.294 -47.020 15.905 1.00 32.50 431 SER A O 1
ATOM 3271 N N . SER A 1 432 ? -3.311 -45.895 13.964 1.00 29.48 432 SER A N 1
ATOM 3272 C CA . SER A 1 432 ? -4.691 -46.186 13.553 1.00 29.48 432 SER A CA 1
ATOM 3273 C C . SER A 1 432 ? -4.937 -45.777 12.097 1.00 29.48 432 SER A C 1
ATOM 3275 O O . SER A 1 432 ? -4.685 -44.654 11.673 1.00 29.48 432 SER A O 1
ATOM 3277 N N . THR A 1 433 ? -5.376 -46.775 11.342 1.00 30.27 433 THR A N 1
ATOM 3278 C CA . THR A 1 433 ? -5.919 -46.760 9.985 1.00 30.27 433 THR A CA 1
ATOM 3279 C C . THR A 1 433 ? -7.280 -46.070 9.959 1.00 30.27 433 THR A C 1
ATOM 3281 O O . THR A 1 433 ? -8.089 -46.385 10.827 1.00 30.27 433 THR A O 1
ATOM 3284 N N . ILE A 1 434 ? -7.576 -45.268 8.929 1.00 28.34 434 ILE A N 1
ATOM 3285 C CA . ILE A 1 434 ? -8.911 -45.222 8.302 1.00 28.34 434 ILE A CA 1
ATOM 3286 C C . ILE A 1 434 ? -8.733 -45.132 6.777 1.00 28.34 434 ILE A C 1
ATOM 3288 O O . ILE A 1 434 ? -7.924 -44.354 6.275 1.00 28.34 434 ILE A O 1
ATOM 3292 N N . GLU A 1 435 ? -9.461 -46.014 6.096 1.00 30.06 435 GLU A N 1
ATOM 3293 C CA . GLU A 1 435 ? -9.589 -46.213 4.652 1.00 30.06 435 GLU A CA 1
ATOM 3294 C C . GLU A 1 435 ? -10.557 -45.200 4.003 1.00 30.06 435 GLU A C 1
ATOM 3296 O O . GLU A 1 435 ? -11.425 -44.674 4.692 1.00 30.06 435 GLU A O 1
ATOM 3301 N N . TYR A 1 436 ? -10.371 -45.003 2.687 1.00 40.44 436 TYR A N 1
ATOM 3302 C CA . TYR A 1 436 ? -11.216 -44.371 1.647 1.00 40.44 436 TYR A CA 1
ATOM 3303 C C . TYR A 1 436 ? -12.306 -43.358 2.022 1.00 40.44 436 TYR A C 1
ATOM 3305 O O . TYR A 1 436 ? -13.345 -43.755 2.597 1.00 40.44 436 TYR A O 1
#

Foldseek 3Di:
DFAAAPQDRHTDPPLFNHHPVLLLLLQLLLQCLQVLLVLLCVVQVPQPPDDPPPDDDDPDDDPDGDDGDVLSCQQQPPDAQDDPDDPPCPDDNDHHLLNLLLVVLQVLLLPDWDWDADPVRDTDTDNPDRRQQDQPPVPSHRPSDSNSSSVSVSVCSVVVRSDNCVNVSSVVSVVNSVVSCVVSVDDWDKAFDDAADPPPRHSQWIDTPSGQWTARPPPGDIDGPVRVVVRVVVVVVVVVVVVVPPPDPPDDDDDDDDDDDDDDDDDDDDDDDDFDAPVLQVVQPKDWDWDADVVVRKIKIWIARDPVRHTQFIAMDNDPVRRVVRRRVVTDDDDDDDDPDDDDDPPDDDDDDDDDPDDAWDDDVFWIWGWDFDPPPGKIKIWTAGPVRHTLFIAIDSDPVNRVVRRVVVPSPDDDDDDDDDDDDDDDDDDDDDDD

Sequence (436 aa):
MNTTCTICPRPAPEDTYACPACLDDIRGWLSELPRQAALLADEFLAPGAAPVQGRIGGTGRAHSPVPVDLRVLVLLAPGHAVPVGAPEDDTDHTVPIRALVTGWAHYFASTYPTVHRDRHGTAHVTRDAQPLPPRDHRTRIPDHTLTGWASWITTYLPYAAGHPWIADLHRQLGDLVHRIRDLTHEVPHTHHMVAPCPDCQGFGLTRTDGRALIRCTLCGHHLTPEAYDTHVTAVLDTHQQKAAPCATVTAAPAPTSPSSYSPRPTPEGTPVTEHLDLETVLREGGQITITYDPLPARYTATAIADDHGRLAGEGEGNSPEAALAQLRAGGGYSAARPFDGPPPRPDWLPPSYTEHPDLDTVMYEGGRIAITCDRLPALYTATATADDGRRAGKGEGTSPETALAHLRSGGWYSAVPPLDDTPPRPDWHPSSTIEY

Secondary structure (DSSP, 8-state):
--PBPSSSSSBPPTT-SS-HHHHHHHHHHHHHHHHHHHHHHHHHTS--SS--------S----PPPPP-HHHHHHHS----PPS--TT--S-S---HHHHHHHHHHHHHHHSPEEEE-TT--EEEES-----PPBPTTT-SB--SHHHHHHHHHHHHHHHTTSTTHHHHHHHHHHHHHHHHHHH-----EEEPSSPPTTT-SS-EEEETT-SSEEETTT--EE-HHHHHHHHHHHHHHHHHHHS-S----PPPPPP---------------------HHHHHHTT-EEEEEEEETTEEEEEEEE-STT--EEEEEEESSHHHHHHHHHH------PPP---PPPPTT-PPPPPPPPP----EEETTEEEEEEEETTTTEEEEEEEETTS-EEEEEEESSHHHHHHHHHHTTT----PPP--PPPPP----------

pLDDT: mean 74.81, std 22.38, range [27.08, 98.31]